Protein AF-A0A914NGU7-F1 (afdb_monomer)

Sequence (535 aa):
MQRKADFRLMHWLNSQEDTYQLVIYECDYTATNWTRRCLSQADAIIVVACGDQKPPEKHFIDEHLKMNQDGIRSRKELVLLWRGADAVPKGTYEWLKGSWFSAHHHIHAPDRMFSWESKVEKNENEILNFYEHHVFPFTIDVHSDFARLGRLLSSNAVGLVLGGGGARGAAHVGLIKALHENGIPVDIVGGTSIGSLISGILATNPNNMENLEEKASKWFLGMSSFWNLLLDITWAFSARLTGYNFNKLLKNVFEFKSIEDLWLPYFCVTTDISNSEMRVHRNGQLWRYVRASMTLAVYLPPICDDEDGHYLLDGGYVNNLPADVMRTMGARTVIAIDVSSADEKDFHNYGDYLNGFYAQFHSFVELAKRCYEDFDCTRDPELVKKAPYCTYLRPPIDRFKTLDFPKFNIIQNAGYQYGCETLPELITKNNHLKTLINHGKFSVMRYSPNTFRKGSFTDLAAQISRIPSQHCKSLDDFSKYFEDEDNDDEEYFEHEEDDSDRGLSNEFILPDEDAILINASINARIITNNEEDFQ

Structure (mmCIF, N/CA/C/O backbone):
data_AF-A0A914NGU7-F1
#
_entry.id   AF-A0A914NGU7-F1
#
loop_
_atom_site.group_PDB
_atom_site.id
_atom_site.type_symbol
_atom_site.label_atom_id
_atom_site.label_alt_id
_atom_site.label_comp_id
_atom_site.label_asym_id
_atom_site.label_entity_id
_atom_site.label_seq_id
_atom_site.pdbx_PDB_ins_code
_atom_site.Cartn_x
_atom_site.Cartn_y
_atom_site.Cartn_z
_atom_site.occupancy
_atom_site.B_iso_or_equiv
_atom_site.auth_seq_id
_atom_site.auth_comp_id
_atom_site.auth_asym_id
_atom_site.auth_atom_id
_atom_site.pdbx_PDB_model_num
ATOM 1 N N . MET A 1 1 ? -28.330 -19.161 40.463 1.00 51.09 1 MET A N 1
ATOM 2 C CA . MET A 1 1 ? -28.825 -17.818 40.074 1.00 51.09 1 MET A CA 1
ATOM 3 C C . MET A 1 1 ? -27.977 -17.191 38.974 1.00 51.09 1 MET A C 1
ATOM 5 O O . MET A 1 1 ? -28.551 -16.730 38.000 1.00 51.09 1 MET A O 1
ATOM 9 N N . GLN A 1 2 ? -26.647 -17.280 39.058 1.00 54.81 2 GLN A N 1
ATOM 10 C CA . GLN A 1 2 ? -25.703 -16.770 38.051 1.00 54.81 2 GLN A CA 1
ATOM 11 C C . GLN A 1 2 ? -26.005 -17.236 36.611 1.00 54.81 2 GLN A C 1
ATOM 13 O O . GLN A 1 2 ? -26.231 -16.401 35.748 1.00 54.81 2 GLN A O 1
ATOM 18 N N . ARG A 1 3 ? -26.236 -18.542 36.389 1.00 62.03 3 ARG A N 1
ATOM 19 C CA . ARG A 1 3 ? -26.644 -19.076 35.068 1.00 62.03 3 ARG A CA 1
ATOM 20 C C . ARG A 1 3 ? -27.917 -18.445 34.475 1.00 62.03 3 ARG A C 1
ATOM 22 O O . ARG A 1 3 ? -28.037 -18.360 33.260 1.00 62.03 3 ARG A O 1
ATOM 29 N N . LYS A 1 4 ? -28.879 -18.017 35.307 1.00 65.94 4 LYS A N 1
ATOM 30 C CA . LYS A 1 4 ? -30.109 -17.354 34.828 1.00 65.94 4 LYS A CA 1
ATOM 31 C C . LYS A 1 4 ? -29.838 -15.902 34.417 1.00 65.94 4 LYS A C 1
ATOM 33 O O . LYS A 1 4 ? -30.412 -15.448 33.434 1.00 65.94 4 LYS A O 1
ATOM 38 N N . ALA A 1 5 ? -28.973 -15.196 35.148 1.00 66.25 5 ALA A N 1
ATOM 39 C CA . ALA A 1 5 ? -28.527 -13.853 34.776 1.00 66.25 5 ALA A CA 1
ATOM 40 C C . ALA A 1 5 ? -27.684 -13.891 33.489 1.00 66.25 5 ALA A C 1
ATOM 42 O O . ALA A 1 5 ? -27.925 -13.104 32.578 1.00 66.25 5 ALA A O 1
ATOM 43 N N . ASP A 1 6 ? -26.795 -14.881 33.362 1.00 69.06 6 ASP A N 1
ATOM 44 C CA . ASP A 1 6 ? -25.978 -15.092 32.163 1.00 69.06 6 ASP A CA 1
ATOM 45 C C . ASP A 1 6 ? -26.821 -15.359 30.908 1.00 69.06 6 ASP A C 1
ATOM 47 O O . ASP A 1 6 ? -26.489 -14.850 29.835 1.00 69.06 6 ASP A O 1
ATOM 51 N N . PHE A 1 7 ? -27.908 -16.129 31.045 1.00 76.00 7 PHE A N 1
ATOM 52 C CA . PHE A 1 7 ? -28.841 -16.425 29.954 1.00 76.00 7 PHE A CA 1
ATOM 53 C C . PHE A 1 7 ? -29.641 -15.189 29.522 1.00 76.00 7 PHE A C 1
ATOM 55 O O . PHE A 1 7 ? -29.798 -14.945 28.330 1.00 76.00 7 PHE A O 1
ATOM 62 N N . ARG A 1 8 ? -30.107 -14.372 30.478 1.00 72.88 8 ARG A N 1
ATOM 63 C CA . ARG A 1 8 ? -30.800 -13.106 30.174 1.00 72.88 8 ARG A CA 1
ATOM 64 C C . ARG A 1 8 ? -29.888 -12.120 29.456 1.00 72.88 8 ARG A C 1
ATOM 66 O O . ARG A 1 8 ? -30.307 -11.527 28.471 1.00 72.88 8 ARG A O 1
ATOM 73 N N . LEU A 1 9 ? -28.647 -11.989 29.927 1.00 76.25 9 LEU A N 1
ATOM 74 C CA . LEU A 1 9 ? -27.646 -11.149 29.278 1.00 76.25 9 LEU A CA 1
ATOM 75 C C . LEU A 1 9 ? -27.362 -11.635 27.855 1.00 76.25 9 LEU A C 1
ATOM 77 O O . LEU A 1 9 ? -27.344 -10.828 26.939 1.00 76.25 9 LEU A O 1
ATOM 81 N N . MET A 1 10 ? -27.188 -12.945 27.656 1.00 76.81 10 MET A N 1
ATOM 82 C CA . MET A 1 10 ? -26.969 -13.518 26.324 1.00 76.81 10 MET A CA 1
ATOM 83 C C . MET A 1 10 ? -28.139 -13.222 25.379 1.00 76.81 10 MET A C 1
ATOM 85 O O . MET A 1 10 ? -27.921 -12.752 24.272 1.00 76.81 10 MET A O 1
ATOM 89 N N . HIS A 1 11 ? -29.379 -13.448 25.816 1.00 79.06 11 HIS A N 1
ATOM 90 C CA . HIS A 1 11 ? -30.547 -13.175 24.981 1.00 79.06 11 HIS A CA 1
ATOM 91 C C . HIS A 1 11 ? -30.666 -11.690 24.615 1.00 79.06 11 HIS A C 1
ATOM 93 O O . HIS A 1 11 ? -30.978 -11.357 23.475 1.00 79.06 11 HIS A O 1
ATOM 99 N N . TRP A 1 12 ? -30.373 -10.801 25.567 1.00 81.44 12 TRP A N 1
ATOM 100 C CA . TRP A 1 12 ? -30.364 -9.366 25.313 1.00 81.44 12 TRP A CA 1
ATOM 101 C C . TRP A 1 12 ? -29.269 -8.962 24.318 1.00 81.44 12 TRP A C 1
ATOM 103 O O . TRP A 1 12 ? -29.562 -8.214 23.392 1.00 81.44 12 TRP A O 1
ATOM 113 N N . LEU A 1 13 ? -28.047 -9.491 24.462 1.00 81.44 13 LEU A N 1
ATOM 114 C CA . LEU A 1 13 ? -26.944 -9.243 23.527 1.00 81.44 13 LEU A CA 1
ATOM 115 C C . LEU A 1 13 ? -27.299 -9.683 22.106 1.00 81.44 13 LEU A C 1
ATOM 117 O O . LEU A 1 13 ? -27.157 -8.884 21.189 1.00 81.44 13 LEU A O 1
ATOM 121 N N . ASN A 1 14 ? -27.848 -10.890 21.947 1.00 82.69 14 ASN A N 1
ATOM 122 C CA . ASN A 1 14 ? -28.291 -11.386 20.644 1.00 82.69 14 ASN A CA 1
ATOM 123 C C . ASN A 1 14 ? -29.372 -10.478 20.038 1.00 82.69 14 ASN A C 1
ATOM 125 O O . ASN A 1 14 ? -29.330 -10.167 18.858 1.00 82.69 14 ASN A O 1
ATOM 129 N N . SER A 1 15 ? -30.309 -9.981 20.852 1.00 79.56 15 SER A N 1
ATOM 130 C CA . SER A 1 15 ? -31.309 -9.019 20.378 1.00 79.56 15 SER A CA 1
ATOM 131 C C . SER A 1 15 ? -30.684 -7.699 19.916 1.00 79.56 15 SER A C 1
ATOM 133 O O . SER A 1 15 ? -31.220 -7.085 18.997 1.00 79.56 15 SER A O 1
ATOM 135 N N . GLN A 1 16 ? -29.586 -7.243 20.531 1.00 79.75 16 GLN A N 1
ATOM 136 C CA . GLN A 1 16 ? -28.865 -6.063 20.043 1.00 79.75 16 GLN A CA 1
ATOM 137 C C . GLN A 1 16 ? -28.152 -6.362 18.720 1.00 79.75 16 GLN A C 1
ATOM 139 O O . GLN A 1 16 ? -28.226 -5.543 17.812 1.00 79.75 16 GLN A O 1
ATOM 144 N N . GLU A 1 17 ? -27.525 -7.530 18.583 1.00 81.06 17 GLU A N 1
ATOM 145 C CA . GLU A 1 17 ? -26.899 -7.974 17.326 1.00 81.06 17 GLU A CA 1
ATOM 146 C C . GLU A 1 17 ? -27.913 -8.128 16.182 1.00 81.06 17 GLU A C 1
ATOM 148 O O . GLU A 1 17 ? -27.599 -7.797 15.044 1.00 81.06 17 GLU A O 1
ATOM 153 N N . ASP A 1 18 ? -29.144 -8.556 16.477 1.00 79.75 18 ASP A N 1
ATOM 154 C CA . ASP A 1 18 ? -30.229 -8.630 15.488 1.00 79.75 18 ASP A CA 1
ATOM 155 C C . ASP A 1 18 ? -30.762 -7.240 15.088 1.00 79.75 18 ASP A C 1
ATOM 157 O O . ASP A 1 18 ? -31.316 -7.071 14.001 1.00 79.75 18 ASP A O 1
ATOM 161 N N . THR A 1 19 ? -30.633 -6.246 15.974 1.00 78.00 19 THR A N 1
ATOM 162 C CA . THR A 1 19 ? -31.182 -4.893 15.772 1.00 78.00 19 THR A CA 1
ATOM 163 C C . THR A 1 19 ? -30.187 -3.965 15.078 1.00 78.00 19 THR A C 1
ATOM 165 O O . THR A 1 19 ? -30.576 -3.186 14.210 1.00 78.00 19 THR A O 1
ATOM 168 N N . TYR A 1 20 ? -28.913 -4.029 15.465 1.00 74.44 20 TYR A N 1
ATOM 169 C CA . TYR A 1 20 ? -27.873 -3.096 15.040 1.00 74.44 20 TYR A CA 1
ATOM 170 C C . TYR A 1 20 ? -26.907 -3.752 14.057 1.00 74.44 20 TYR A C 1
ATOM 172 O O . TYR A 1 20 ? -26.442 -4.866 14.275 1.00 74.44 20 TYR A O 1
ATOM 180 N N . GLN A 1 21 ? -26.527 -3.024 13.003 1.00 71.62 21 GLN A N 1
ATOM 181 C CA . GLN A 1 21 ? -25.564 -3.531 12.017 1.00 71.62 21 GLN A CA 1
ATOM 182 C C . GLN A 1 21 ? -24.146 -3.664 12.586 1.00 71.62 21 GLN A C 1
ATOM 184 O O . GLN A 1 21 ? -23.375 -4.509 12.131 1.00 71.62 21 GLN A O 1
ATOM 189 N N . LEU A 1 22 ? -23.786 -2.816 13.554 1.00 76.50 22 LEU A N 1
ATOM 190 C CA . LEU A 1 22 ? -22.487 -2.836 14.214 1.00 76.50 22 LEU A CA 1
ATOM 191 C C . LEU A 1 22 ? -22.651 -2.801 15.736 1.00 76.50 22 LEU A C 1
ATOM 193 O O . LEU A 1 22 ? -23.161 -1.834 16.298 1.00 76.50 22 LEU A O 1
ATOM 197 N N . VAL A 1 23 ? -22.128 -3.823 16.410 1.00 81.94 23 VAL A N 1
ATOM 198 C CA . VAL A 1 23 ? -22.050 -3.889 17.873 1.00 81.94 23 VAL A CA 1
ATOM 199 C C . VAL A 1 23 ? -20.581 -3.883 18.285 1.00 81.94 23 VAL A C 1
ATOM 201 O O . VAL A 1 23 ? -19.797 -4.719 17.837 1.00 81.94 23 VAL A O 1
ATOM 204 N N . ILE A 1 24 ? -20.184 -2.933 19.131 1.00 84.00 24 ILE A N 1
ATOM 205 C CA . ILE A 1 24 ? -18.816 -2.835 19.650 1.00 84.00 24 ILE A CA 1
ATOM 206 C C . ILE A 1 24 ? -18.810 -3.278 21.108 1.00 84.00 24 ILE A C 1
ATOM 208 O O . ILE A 1 24 ? -19.460 -2.665 21.951 1.00 84.00 24 ILE A O 1
ATOM 212 N N . TYR A 1 25 ? -18.027 -4.309 21.415 1.00 84.31 25 TYR A N 1
ATOM 213 C CA . TYR A 1 25 ? -17.786 -4.752 22.784 1.00 84.31 25 TYR A CA 1
ATOM 214 C C . TYR A 1 25 ? -16.506 -4.137 23.345 1.00 84.31 25 TYR A C 1
ATOM 216 O O . TYR A 1 25 ? -15.415 -4.376 22.825 1.00 84.31 25 TYR A O 1
ATOM 224 N N . GLU A 1 26 ? -16.615 -3.393 24.443 1.00 85.06 26 GLU A N 1
ATOM 225 C CA . GLU A 1 26 ? -15.448 -2.906 25.178 1.00 85.06 26 GLU A CA 1
ATOM 226 C C . GLU A 1 26 ? -15.024 -3.940 26.228 1.00 85.06 26 GLU A C 1
ATOM 228 O O . GLU A 1 26 ? -15.796 -4.292 27.122 1.00 85.06 26 GLU A O 1
ATOM 233 N N . CYS A 1 27 ? -13.805 -4.465 26.096 1.00 81.38 27 CYS A N 1
ATOM 234 C CA . CYS A 1 27 ? -13.243 -5.442 27.029 1.00 81.38 27 CYS A CA 1
ATOM 235 C C . CYS A 1 27 ? -12.619 -4.760 28.251 1.00 81.38 27 CYS A C 1
ATOM 237 O O . CYS A 1 27 ? -12.084 -3.657 28.152 1.00 81.38 27 CYS A O 1
ATOM 239 N N . ASP A 1 28 ? -12.595 -5.468 29.382 1.00 78.81 28 ASP A N 1
ATOM 240 C CA . ASP A 1 28 ? -11.827 -5.025 30.544 1.00 78.81 28 ASP A CA 1
ATOM 241 C C . ASP A 1 28 ? -10.322 -5.231 30.309 1.00 78.81 28 ASP A C 1
ATOM 243 O O . ASP A 1 28 ? -9.897 -6.118 29.566 1.00 78.81 28 ASP A O 1
ATOM 247 N N . TYR A 1 29 ? -9.494 -4.487 31.047 1.00 73.25 29 TYR A N 1
ATOM 248 C CA . TYR A 1 29 ? -8.034 -4.672 31.061 1.00 73.25 29 TYR A CA 1
ATOM 249 C C . TYR A 1 29 ? -7.586 -6.025 31.654 1.00 73.25 29 TYR A C 1
ATOM 251 O O . TYR A 1 29 ? -6.399 -6.353 31.623 1.00 73.25 29 TYR A O 1
ATOM 259 N N . THR A 1 30 ? -8.511 -6.804 32.227 1.00 73.56 30 THR A N 1
ATOM 260 C CA . THR A 1 30 ? -8.248 -8.087 32.891 1.00 73.56 30 THR A CA 1
ATOM 261 C C . THR A 1 30 ? -9.148 -9.213 32.368 1.00 73.56 30 THR A C 1
ATOM 263 O O . THR A 1 30 ? -10.089 -9.014 31.598 1.00 73.56 30 THR A O 1
ATOM 266 N N . ALA A 1 31 ? -8.837 -10.434 32.805 1.00 71.00 31 ALA A N 1
ATOM 267 C CA . ALA A 1 31 ? -9.459 -11.694 32.412 1.00 71.00 31 ALA A CA 1
ATOM 268 C C . ALA A 1 31 ? -10.865 -11.943 32.978 1.00 71.00 31 ALA A C 1
ATOM 270 O O . ALA A 1 31 ? -11.137 -13.015 33.531 1.00 71.00 31 ALA A O 1
ATOM 271 N N . THR A 1 32 ? -11.762 -10.967 32.880 1.00 80.19 32 THR A N 1
ATOM 272 C CA . THR A 1 32 ? -13.121 -11.098 33.408 1.00 80.19 32 THR A CA 1
ATOM 273 C C . THR A 1 32 ? -13.961 -12.056 32.557 1.00 80.19 32 THR A C 1
ATOM 275 O O . THR A 1 32 ? -13.655 -12.354 31.397 1.00 80.19 32 THR A O 1
ATOM 278 N N . ASN A 1 33 ? -15.061 -12.556 33.128 1.00 77.06 33 ASN A N 1
ATOM 279 C CA . ASN A 1 33 ? -16.042 -13.338 32.367 1.00 77.06 33 ASN A CA 1
ATOM 280 C C . ASN A 1 33 ? -16.658 -12.520 31.219 1.00 77.06 33 ASN A C 1
ATOM 282 O O . ASN A 1 33 ? -17.046 -13.104 30.209 1.00 77.06 33 ASN A O 1
ATOM 286 N N . TRP A 1 34 ? -16.710 -11.191 31.364 1.00 80.56 34 TRP A N 1
ATOM 287 C CA . TRP A 1 34 ? -17.110 -10.270 30.307 1.00 80.56 34 TRP A CA 1
ATOM 288 C C . TRP A 1 34 ? -16.098 -10.278 29.159 1.00 80.56 34 TRP A C 1
ATOM 290 O O . TRP A 1 34 ? -16.471 -10.630 28.046 1.00 80.56 34 TRP A O 1
ATOM 300 N N . THR A 1 35 ? -14.809 -10.048 29.432 1.00 79.06 35 THR A N 1
ATOM 301 C CA . THR A 1 35 ? -13.750 -10.103 28.409 1.00 79.06 35 THR A CA 1
ATOM 302 C C . THR A 1 35 ? -13.747 -11.438 27.663 1.00 79.06 35 THR A C 1
ATOM 304 O O . THR A 1 35 ? -13.706 -11.460 26.436 1.00 79.06 35 THR A O 1
ATOM 307 N N . ARG A 1 36 ? -13.867 -12.572 28.370 1.00 77.94 36 ARG A N 1
ATOM 308 C CA . ARG A 1 36 ? -13.956 -13.893 27.716 1.00 77.94 36 ARG A CA 1
ATOM 309 C C . ARG A 1 36 ? -15.168 -14.009 26.792 1.00 77.94 36 ARG A C 1
ATOM 311 O O . ARG A 1 36 ? -15.045 -14.594 25.721 1.00 77.94 36 ARG A O 1
ATOM 318 N N . ARG A 1 37 ? -16.313 -13.449 27.191 1.00 79.88 37 ARG A N 1
ATOM 319 C CA . ARG A 1 37 ? -17.530 -13.434 26.374 1.00 79.88 37 ARG A CA 1
ATOM 320 C C . ARG A 1 37 ? -17.334 -12.597 25.114 1.00 79.88 37 ARG A C 1
ATOM 322 O O . ARG A 1 37 ? -17.543 -13.127 24.028 1.00 79.88 37 ARG A O 1
ATOM 329 N N . CYS A 1 38 ? -16.852 -11.362 25.253 1.00 82.12 38 CYS A N 1
ATOM 330 C CA . CYS A 1 38 ? -16.559 -10.478 24.123 1.00 82.12 38 CYS A CA 1
ATOM 331 C C . CYS A 1 38 ? -15.645 -11.165 23.101 1.00 82.12 38 CYS A C 1
ATOM 333 O O . CYS A 1 38 ? -15.949 -11.190 21.915 1.00 82.12 38 CYS A O 1
ATOM 335 N N . LEU A 1 39 ? -14.563 -11.800 23.567 1.00 80.44 39 LEU A N 1
ATOM 336 C CA . LEU A 1 39 ? -13.615 -12.503 22.696 1.00 80.44 39 LEU A CA 1
ATOM 337 C C . LEU A 1 39 ? -14.212 -13.741 22.007 1.00 80.44 39 LEU A C 1
ATOM 339 O O . LEU A 1 39 ? -13.762 -14.097 20.920 1.00 80.44 39 LEU A O 1
ATOM 343 N N . SER A 1 40 ? -15.190 -14.406 22.631 1.00 77.88 40 SER A N 1
ATOM 344 C CA . SER A 1 40 ? -15.863 -15.580 22.057 1.00 77.88 40 SER A CA 1
ATOM 345 C C . SER A 1 40 ? -16.950 -15.237 21.037 1.00 77.88 40 SER A C 1
ATOM 347 O O . SER A 1 40 ? -17.191 -16.032 20.134 1.00 77.88 40 SER A O 1
ATOM 349 N N . GLN A 1 41 ? -17.597 -14.080 21.190 1.00 79.69 41 GLN A N 1
ATOM 350 C CA . GLN A 1 41 ? -18.736 -13.654 20.373 1.00 79.69 41 GLN A CA 1
ATOM 351 C C . GLN A 1 41 ? -18.315 -12.748 19.207 1.00 79.69 41 GLN A C 1
ATOM 353 O O . GLN A 1 41 ? -19.007 -12.682 18.202 1.00 79.69 41 GLN A O 1
ATOM 358 N N . ALA A 1 42 ? -17.165 -12.076 19.309 1.00 82.44 42 ALA A N 1
ATOM 359 C CA . ALA A 1 42 ? -16.719 -11.126 18.299 1.00 82.44 42 ALA A CA 1
ATOM 360 C C . ALA A 1 42 ? -16.287 -11.780 16.971 1.00 82.44 42 ALA A C 1
ATOM 362 O O . ALA A 1 42 ? -15.395 -12.634 16.939 1.00 82.44 42 ALA A O 1
ATOM 363 N N . ASP A 1 43 ? -16.804 -11.251 15.859 1.00 83.94 43 ASP A N 1
ATOM 364 C CA . ASP A 1 43 ? -16.316 -11.547 14.504 1.00 83.94 43 ASP A CA 1
ATOM 365 C C . ASP A 1 43 ? -14.902 -10.992 14.262 1.00 83.94 43 ASP A C 1
ATOM 367 O O . ASP A 1 43 ? -14.059 -11.608 13.594 1.00 83.94 43 ASP A O 1
ATOM 371 N N . ALA A 1 44 ? -14.625 -9.817 14.835 1.00 85.69 44 ALA A N 1
ATOM 372 C CA . ALA A 1 44 ? -13.350 -9.123 14.747 1.00 85.69 44 ALA A CA 1
ATOM 373 C C . ALA A 1 44 ? -12.898 -8.617 16.122 1.00 85.69 44 ALA A C 1
ATOM 375 O O . ALA A 1 44 ? -13.659 -8.002 16.864 1.00 85.69 44 ALA A O 1
ATOM 376 N N . ILE A 1 45 ? -11.629 -8.853 16.445 1.00 87.69 45 ILE A N 1
ATOM 377 C CA . ILE A 1 45 ? -10.997 -8.440 17.697 1.00 87.69 45 ILE A CA 1
ATOM 378 C C . ILE A 1 45 ? -9.982 -7.352 17.370 1.00 87.69 45 ILE A C 1
ATOM 380 O O . ILE A 1 45 ? -9.013 -7.599 16.649 1.00 87.69 45 ILE A O 1
ATOM 384 N N . ILE A 1 46 ? -10.198 -6.162 17.926 1.00 89.94 46 ILE A N 1
ATOM 385 C CA . ILE A 1 46 ? -9.317 -5.009 17.752 1.00 89.94 46 ILE A CA 1
ATOM 386 C C . ILE A 1 46 ? -8.515 -4.828 19.035 1.00 89.94 46 ILE A C 1
ATOM 388 O O . ILE A 1 46 ? -9.074 -4.552 20.095 1.00 89.94 46 ILE A O 1
ATOM 392 N N . VAL A 1 47 ? -7.197 -4.969 18.938 1.00 89.06 47 VAL A N 1
ATOM 393 C CA . VAL A 1 47 ? -6.284 -4.677 20.044 1.00 89.06 47 VAL A CA 1
ATOM 394 C C . VAL A 1 47 ? -5.705 -3.293 19.825 1.00 89.06 47 VAL A C 1
ATOM 396 O O . VAL A 1 47 ? -4.995 -3.067 18.850 1.00 89.06 47 VAL A O 1
ATOM 399 N N . VAL A 1 48 ? -6.010 -2.365 20.728 1.00 90.38 48 VAL A N 1
ATOM 400 C CA . VAL A 1 48 ? -5.530 -0.983 20.657 1.00 90.38 48 VAL A CA 1
ATOM 401 C C . VAL A 1 48 ? -4.378 -0.796 21.637 1.00 90.38 48 VAL A C 1
ATOM 403 O O . VAL A 1 48 ? -4.513 -1.093 22.822 1.00 90.38 48 VAL A O 1
ATOM 406 N N . ALA A 1 49 ? -3.251 -0.280 21.155 1.00 90.19 49 ALA A N 1
ATOM 407 C CA . ALA A 1 49 ? -2.088 0.028 21.980 1.00 90.19 49 ALA A CA 1
ATOM 408 C C . ALA A 1 49 ? -1.424 1.343 21.553 1.00 90.19 49 ALA A C 1
ATOM 410 O O . ALA A 1 49 ? -1.607 1.821 20.435 1.00 90.19 49 ALA A O 1
ATOM 411 N N . CYS A 1 50 ? -0.643 1.945 22.450 1.00 90.25 50 CYS A N 1
ATOM 412 C CA . CYS A 1 50 ? 0.214 3.077 22.095 1.00 90.25 50 CYS A CA 1
ATOM 413 C C . CYS A 1 50 ? 1.480 2.553 21.402 1.00 90.25 50 CYS A C 1
ATOM 415 O O . CYS A 1 50 ? 2.207 1.759 21.994 1.00 90.25 50 CYS A O 1
ATOM 417 N N . GLY A 1 51 ? 1.759 3.017 20.182 1.00 87.25 51 GLY A N 1
ATOM 418 C CA . GLY A 1 51 ? 2.909 2.576 19.382 1.00 87.25 51 GLY A CA 1
ATOM 419 C C . GLY A 1 51 ? 4.266 2.935 19.991 1.00 87.25 51 GLY A C 1
ATOM 420 O O . GLY A 1 51 ? 5.236 2.210 19.797 1.00 87.25 51 GLY A O 1
ATOM 421 N N . ASP A 1 52 ? 4.320 3.998 20.799 1.00 85.81 52 ASP A N 1
ATOM 422 C CA . ASP A 1 52 ? 5.535 4.416 21.515 1.00 85.81 52 ASP A CA 1
ATOM 423 C C . ASP A 1 52 ? 5.920 3.465 22.665 1.00 85.81 52 ASP A C 1
ATOM 425 O O . ASP A 1 52 ? 7.009 3.568 23.235 1.00 85.81 52 ASP A O 1
ATOM 429 N N . GLN A 1 53 ? 5.017 2.561 23.051 1.00 86.25 53 GLN A N 1
ATOM 430 C CA . GLN A 1 53 ? 5.252 1.578 24.101 1.00 86.25 53 GLN A CA 1
ATOM 431 C C . GLN A 1 53 ? 5.693 0.246 23.494 1.00 86.25 53 GLN A C 1
ATOM 433 O O . GLN A 1 53 ? 5.363 -0.098 22.360 1.00 86.25 53 GLN A O 1
ATOM 438 N N . LYS A 1 54 ? 6.448 -0.527 24.273 1.00 84.00 54 LYS A N 1
ATOM 439 C CA . LYS A 1 54 ? 6.799 -1.897 23.899 1.00 84.00 54 LYS A CA 1
ATOM 440 C C . LYS A 1 54 ? 5.626 -2.841 24.153 1.00 84.00 54 LYS A C 1
ATOM 442 O O . LYS A 1 54 ? 4.867 -2.591 25.096 1.00 84.00 54 LYS A O 1
ATOM 447 N N . PRO A 1 55 ? 5.503 -3.934 23.374 1.00 82.81 55 PRO A N 1
ATOM 448 C CA . PRO A 1 55 ? 4.538 -4.972 23.686 1.00 82.81 55 PRO A CA 1
ATOM 449 C C . PRO A 1 55 ? 4.814 -5.475 25.105 1.00 82.81 55 PRO A C 1
ATOM 451 O O . PRO A 1 55 ? 5.971 -5.740 25.453 1.00 82.81 55 PRO A O 1
ATOM 454 N N . PRO A 1 56 ? 3.788 -5.565 25.954 1.00 73.69 56 PRO A N 1
ATOM 455 C CA . PRO A 1 56 ? 4.008 -5.923 27.338 1.00 73.69 56 PRO A CA 1
ATOM 456 C C . PRO A 1 56 ? 4.377 -7.421 27.422 1.00 73.69 56 PRO A C 1
ATOM 458 O O . PRO A 1 56 ? 3.885 -8.236 26.637 1.00 73.69 56 PRO A O 1
ATOM 461 N N . GLU A 1 57 ? 5.297 -7.800 28.320 1.00 64.25 57 GLU A N 1
ATOM 462 C CA . GLU A 1 57 ? 5.865 -9.159 28.357 1.00 64.25 57 GLU A CA 1
ATOM 463 C C . GLU A 1 57 ? 4.782 -10.218 28.639 1.00 64.25 57 GLU A C 1
ATOM 465 O O . GLU A 1 57 ? 4.249 -10.286 29.742 1.00 64.25 57 GLU A O 1
ATOM 470 N N . LYS A 1 58 ? 4.471 -11.049 27.627 1.00 59.53 58 LYS A N 1
ATOM 471 C CA . LYS A 1 58 ? 3.613 -12.256 27.691 1.00 59.53 58 LYS A CA 1
ATOM 472 C C . LYS A 1 58 ? 2.380 -12.097 28.591 1.00 59.53 58 LYS A C 1
ATOM 474 O O . LYS A 1 58 ? 2.276 -12.704 29.655 1.00 59.53 58 LYS A O 1
ATOM 479 N N . HIS A 1 59 ? 1.423 -11.297 28.135 1.00 57.44 59 HIS A N 1
ATOM 480 C CA . HIS A 1 59 ? 0.162 -11.081 28.841 1.00 57.44 59 HIS A CA 1
ATOM 481 C C . HIS A 1 59 ? -0.891 -12.157 28.544 1.00 57.44 59 HIS A C 1
ATOM 483 O O . HIS A 1 59 ? -0.919 -12.730 27.463 1.00 57.44 59 HIS A O 1
ATOM 489 N N . PHE A 1 60 ? -1.809 -12.335 29.500 1.00 57.12 60 PHE A N 1
ATOM 490 C CA . PHE A 1 60 ? -3.112 -13.030 29.452 1.00 57.12 60 PHE A CA 1
ATOM 491 C C . PHE A 1 60 ? -3.808 -13.082 28.069 1.00 57.12 60 PHE A C 1
ATOM 493 O O . PHE A 1 60 ? -4.396 -14.093 27.695 1.00 57.12 60 PHE A O 1
ATOM 500 N N . ILE A 1 61 ? -3.690 -12.007 27.291 1.00 61.84 61 ILE A N 1
ATOM 501 C CA . ILE A 1 61 ? -4.179 -11.872 25.915 1.00 61.84 61 ILE A CA 1
ATOM 502 C C . ILE A 1 61 ? -3.641 -12.998 25.002 1.00 61.84 61 ILE A C 1
ATOM 504 O O . ILE A 1 61 ? -4.399 -13.554 24.212 1.00 61.84 61 ILE A O 1
ATOM 508 N N . ASP A 1 62 ? -2.375 -13.405 25.153 1.00 64.62 62 ASP A N 1
ATOM 509 C CA . ASP A 1 62 ? -1.776 -14.513 24.399 1.00 64.62 62 ASP A CA 1
ATOM 510 C C . ASP A 1 62 ? -2.377 -15.876 24.749 1.00 64.62 62 ASP A C 1
ATOM 512 O O . ASP A 1 62 ? -2.420 -16.748 23.887 1.00 64.62 62 ASP A O 1
ATOM 516 N N . GLU A 1 63 ? -2.814 -16.097 25.990 1.00 63.28 63 GLU A N 1
ATOM 517 C CA . GLU A 1 63 ? -3.439 -17.360 26.396 1.00 63.28 63 GLU A CA 1
ATOM 518 C C . GLU A 1 63 ? -4.817 -17.491 25.736 1.00 63.28 63 GLU A C 1
ATOM 520 O O . GLU A 1 63 ? -5.099 -18.476 25.053 1.00 63.28 63 GLU A O 1
ATOM 525 N N . HIS A 1 64 ? -5.629 -16.437 25.819 1.00 62.03 64 HIS A N 1
ATOM 526 C CA . HIS A 1 64 ? -6.994 -16.432 25.290 1.00 62.03 64 HIS A CA 1
ATOM 527 C C . HIS A 1 64 ? -7.053 -16.323 23.768 1.00 62.03 64 HIS A C 1
ATOM 529 O O . HIS A 1 64 ? -7.942 -16.902 23.149 1.00 62.03 64 HIS A O 1
ATOM 535 N N . LEU A 1 65 ? -6.088 -15.657 23.133 1.00 66.12 65 LEU A N 1
ATOM 536 C CA . LEU A 1 65 ? -6.062 -15.528 21.671 1.00 66.12 65 LEU A CA 1
ATOM 537 C C . LEU A 1 65 ? -5.367 -16.707 20.981 1.00 66.12 65 LEU A C 1
ATOM 539 O O . LEU A 1 65 ? -5.596 -16.913 19.781 1.00 66.12 65 LEU A O 1
ATOM 543 N N . LYS A 1 66 ? -4.626 -17.533 21.744 1.00 62.72 66 LYS A N 1
ATOM 544 C CA . LYS A 1 66 ? -4.213 -18.895 21.357 1.00 62.72 66 LYS A CA 1
ATOM 545 C C . LYS A 1 66 ? -5.328 -19.930 21.521 1.00 62.72 66 LYS A C 1
ATOM 547 O O . LYS A 1 66 ? -5.366 -20.862 20.726 1.00 62.72 66 LYS A O 1
ATOM 552 N N . MET A 1 67 ? -6.219 -19.779 22.508 1.00 52.19 67 MET A N 1
ATOM 553 C CA . MET A 1 67 ? -7.257 -20.772 22.842 1.00 52.19 67 MET A CA 1
ATOM 554 C C . MET A 1 67 ? -8.308 -21.013 21.742 1.00 52.19 67 MET A C 1
ATOM 556 O O . MET A 1 67 ? -8.949 -22.058 21.749 1.00 52.19 67 MET A O 1
ATOM 560 N N . ASN A 1 68 ? -8.434 -20.143 20.735 1.00 52.81 68 ASN A N 1
ATOM 561 C CA . ASN A 1 68 ? -9.334 -20.360 19.588 1.00 52.81 68 ASN A CA 1
ATOM 562 C C . ASN A 1 68 ? -8.782 -21.359 18.539 1.00 52.81 68 ASN A C 1
ATOM 564 O O . ASN A 1 68 ? -8.991 -21.174 17.339 1.00 52.81 68 ASN A O 1
ATOM 568 N N . GLN A 1 69 ? -8.080 -22.418 18.959 1.00 50.00 69 GLN A N 1
ATOM 569 C CA . GLN A 1 69 ? -7.729 -23.540 18.072 1.00 50.00 69 GLN A CA 1
ATOM 570 C C . GLN A 1 69 ? -8.959 -24.386 17.681 1.00 50.00 69 GLN A C 1
ATOM 572 O O . GLN A 1 69 ? -8.928 -25.030 16.635 1.00 50.00 69 GLN A O 1
ATOM 577 N N . ASP A 1 70 ? -10.067 -24.291 18.428 1.00 45.88 70 ASP A N 1
ATOM 578 C CA . ASP A 1 70 ? -11.246 -25.162 18.282 1.00 45.88 70 ASP A CA 1
ATOM 579 C C . ASP A 1 70 ? -12.431 -24.564 17.485 1.00 45.88 70 ASP A C 1
ATOM 581 O O . ASP A 1 70 ? -13.578 -24.960 17.676 1.00 45.88 70 ASP A O 1
ATOM 585 N N . GLY A 1 71 ? -12.180 -23.668 16.519 1.00 46.03 71 GLY A N 1
ATOM 586 C CA . GLY A 1 71 ? -13.063 -23.608 15.336 1.00 46.03 71 GLY A CA 1
ATOM 587 C C . GLY A 1 71 ? -13.715 -22.283 14.933 1.00 46.03 71 GLY A C 1
ATOM 588 O O . GLY A 1 71 ? -14.391 -22.273 13.908 1.00 46.03 71 GLY A O 1
ATOM 589 N N . ILE A 1 72 ? -13.485 -21.156 15.619 1.00 50.88 72 ILE A N 1
ATOM 590 C CA . ILE A 1 72 ? -13.929 -19.832 15.127 1.00 50.88 72 ILE A CA 1
ATOM 591 C C . ILE A 1 72 ? -12.725 -18.889 15.040 1.00 50.88 72 ILE A C 1
ATOM 593 O O . ILE A 1 72 ? -12.198 -18.394 16.039 1.00 50.88 72 ILE A O 1
ATOM 597 N N . ARG A 1 73 ? -12.240 -18.672 13.811 1.00 61.81 73 ARG A N 1
ATOM 598 C CA . ARG A 1 73 ? -11.079 -17.822 13.516 1.00 61.81 73 ARG A CA 1
ATOM 599 C C . ARG A 1 73 ? -11.536 -16.368 13.380 1.00 61.81 73 ARG A C 1
ATOM 601 O O . ARG A 1 73 ? -11.628 -15.860 12.268 1.00 61.81 73 ARG A O 1
ATOM 608 N N . SER A 1 74 ? -11.825 -15.716 14.505 1.00 71.75 74 SER A N 1
ATOM 609 C CA . SER A 1 74 ? -12.091 -14.273 14.531 1.00 71.75 74 SER A CA 1
ATOM 610 C C . SER A 1 74 ? -10.905 -13.494 13.952 1.00 71.75 74 SER A C 1
ATOM 612 O O . SER A 1 74 ? -9.737 -13.860 14.151 1.00 71.75 74 SER A O 1
ATOM 614 N N . ARG A 1 75 ? -11.197 -12.437 13.185 1.00 82.06 75 ARG A N 1
ATOM 615 C CA . ARG A 1 75 ? -10.179 -11.588 12.549 1.00 82.06 75 ARG A CA 1
ATOM 616 C C . ARG A 1 75 ? -9.517 -10.731 13.625 1.00 82.06 75 ARG A C 1
ATOM 618 O O . ARG A 1 75 ? -10.198 -9.978 14.309 1.00 82.06 75 ARG A O 1
ATOM 625 N N . LYS A 1 76 ? -8.199 -10.848 13.792 1.00 87.00 76 LYS A N 1
ATOM 626 C CA . LYS A 1 76 ? -7.457 -10.147 14.855 1.00 87.00 76 LYS A CA 1
ATOM 627 C C . LYS A 1 76 ? -6.650 -9.003 14.256 1.00 87.00 76 LYS A C 1
ATOM 629 O O . LYS A 1 76 ? -5.743 -9.260 13.465 1.00 87.00 76 LYS A O 1
ATOM 634 N N . GLU A 1 77 ? -6.976 -7.777 14.641 1.00 90.12 77 GLU A N 1
ATOM 635 C CA . GLU A 1 77 ? -6.381 -6.544 14.124 1.00 90.12 77 GLU A CA 1
ATOM 636 C C . GLU A 1 77 ? -5.642 -5.795 15.233 1.00 90.12 77 GLU A C 1
ATOM 638 O O . GLU A 1 77 ? -6.185 -5.578 16.318 1.00 90.12 77 GLU A O 1
ATOM 643 N N . LEU A 1 78 ? -4.402 -5.390 14.960 1.00 92.88 78 LEU A N 1
ATOM 644 C CA . LEU A 1 78 ? -3.614 -4.551 15.860 1.00 92.88 78 LEU A CA 1
ATOM 645 C C . LEU A 1 78 ? -3.723 -3.083 15.439 1.00 92.88 78 LEU A C 1
ATOM 647 O O . LEU A 1 78 ? -3.388 -2.735 14.312 1.00 92.88 78 LEU A O 1
ATOM 651 N N . VAL A 1 79 ? -4.123 -2.203 16.350 1.00 94.81 79 VAL A N 1
ATOM 652 C CA . VAL A 1 79 ? -4.183 -0.756 16.130 1.00 94.81 79 VAL A CA 1
ATOM 653 C C . VAL A 1 79 ? -3.166 -0.067 17.030 1.00 94.81 79 VAL A C 1
ATOM 655 O O . VAL A 1 79 ? -3.292 -0.073 18.254 1.00 94.81 79 VAL A O 1
ATOM 658 N N . LEU A 1 80 ? -2.159 0.549 16.414 1.00 94.56 80 LEU A N 1
ATOM 659 C CA . LEU A 1 80 ? -1.104 1.287 17.099 1.00 94.56 80 LEU A CA 1
ATOM 660 C C . LEU A 1 80 ? -1.345 2.790 16.970 1.00 94.56 80 LEU A C 1
ATOM 662 O O . LEU A 1 80 ? -1.312 3.353 15.873 1.00 94.56 80 LEU A O 1
ATOM 666 N N . LEU A 1 81 ? -1.582 3.426 18.113 1.00 93.69 81 LEU A N 1
ATOM 667 C CA . LEU A 1 81 ? -1.812 4.857 18.245 1.00 93.69 81 LEU A CA 1
ATOM 668 C C . LEU A 1 81 ? -0.487 5.593 18.437 1.00 93.69 81 LEU A C 1
ATOM 670 O O . LEU A 1 81 ? 0.270 5.277 19.357 1.00 93.69 81 LEU A O 1
ATOM 674 N N . TRP A 1 82 ? -0.244 6.606 17.615 1.00 92.62 82 TRP A N 1
ATOM 675 C CA . TRP A 1 82 ? 0.963 7.427 17.650 1.00 92.62 82 TRP A CA 1
ATOM 676 C C . TRP A 1 82 ? 0.634 8.856 18.066 1.00 92.62 82 TRP A C 1
ATOM 678 O O . TRP A 1 82 ? -0.282 9.462 17.510 1.00 92.62 82 TRP A O 1
ATOM 688 N N . ARG A 1 83 ? 1.366 9.393 19.048 1.00 88.38 83 ARG A N 1
ATOM 689 C CA . ARG A 1 83 ? 1.105 10.727 19.607 1.00 88.38 83 ARG A CA 1
ATOM 690 C C . ARG A 1 83 ? 1.864 11.819 18.859 1.00 88.38 83 ARG A C 1
ATOM 692 O O . ARG A 1 83 ? 3.075 11.723 18.698 1.00 88.38 83 ARG A O 1
ATOM 699 N N . GLY A 1 84 ? 1.172 12.911 18.535 1.00 78.12 84 GLY A N 1
ATOM 700 C CA . GLY A 1 84 ? 1.782 14.137 18.011 1.00 78.12 84 GLY A CA 1
ATOM 701 C C . GLY A 1 84 ? 2.045 14.115 16.503 1.00 78.12 84 GLY A C 1
ATOM 702 O O . GLY A 1 84 ? 2.327 13.073 15.919 1.00 78.12 84 GLY A O 1
ATOM 703 N N . ALA A 1 85 ? 1.936 15.286 15.861 1.00 72.38 85 ALA A N 1
ATOM 704 C CA . ALA A 1 85 ? 1.983 15.482 14.400 1.00 72.38 85 ALA A CA 1
ATOM 705 C C . ALA A 1 85 ? 3.187 14.817 13.701 1.00 72.38 85 ALA A C 1
ATOM 707 O O . ALA A 1 85 ? 3.032 14.272 12.613 1.00 72.38 85 ALA A O 1
ATOM 708 N N . ASP A 1 86 ? 4.348 14.804 14.359 1.00 77.62 86 ASP A N 1
ATOM 709 C CA . ASP A 1 86 ? 5.619 14.328 13.797 1.00 77.62 86 ASP A CA 1
ATOM 710 C C . ASP A 1 86 ? 5.953 12.871 14.153 1.00 77.62 86 ASP A C 1
ATOM 712 O O . ASP A 1 86 ? 7.096 12.430 13.994 1.00 77.62 86 ASP A O 1
ATOM 716 N N . ALA A 1 87 ? 4.988 12.113 14.678 1.00 85.12 87 ALA A N 1
ATOM 717 C CA . ALA A 1 87 ? 5.222 10.717 15.003 1.00 85.12 87 ALA A CA 1
ATOM 718 C C . ALA A 1 87 ? 5.609 9.915 13.753 1.00 85.12 87 ALA A C 1
ATOM 720 O O . ALA A 1 87 ? 5.137 10.162 12.645 1.00 85.12 87 ALA A O 1
ATOM 721 N N . VAL A 1 88 ? 6.480 8.926 13.930 1.00 88.25 88 VAL A N 1
ATOM 722 C CA . VAL A 1 88 ? 6.877 8.009 12.861 1.00 88.25 88 VAL A CA 1
ATOM 723 C C . VAL A 1 88 ? 6.778 6.599 13.419 1.00 88.25 88 VAL A C 1
ATOM 725 O O . VAL A 1 88 ? 7.466 6.332 14.409 1.00 88.25 88 VAL A O 1
ATOM 728 N N . PRO A 1 89 ? 5.989 5.703 12.799 1.00 93.06 89 PRO A N 1
ATOM 729 C CA . PRO A 1 89 ? 5.872 4.345 13.287 1.00 93.06 89 PRO A CA 1
ATOM 730 C C . PRO A 1 89 ? 7.221 3.633 13.276 1.00 93.06 89 PRO A C 1
ATOM 732 O O . PRO A 1 89 ? 7.983 3.756 12.313 1.00 93.06 89 PRO A O 1
ATOM 735 N N . LYS A 1 90 ? 7.548 2.961 14.384 1.00 91.88 90 LYS A N 1
ATOM 736 C CA . LYS A 1 90 ? 8.810 2.238 14.594 1.00 91.88 90 LYS A CA 1
ATOM 737 C C . LYS A 1 90 ? 8.619 1.091 15.578 1.00 91.88 90 LYS A C 1
ATOM 739 O O . LYS A 1 90 ? 7.901 1.229 16.561 1.00 91.88 90 LYS A O 1
ATOM 744 N N . GLY A 1 91 ? 9.359 0.002 15.384 1.00 89.81 91 GLY A N 1
ATOM 745 C CA . GLY A 1 91 ? 9.385 -1.107 16.346 1.00 89.81 91 GLY A CA 1
ATOM 746 C C . GLY A 1 91 ? 8.148 -2.004 16.281 1.00 89.81 91 GLY A C 1
ATOM 747 O O . GLY A 1 91 ? 7.940 -2.833 17.167 1.00 89.81 91 GLY A O 1
ATOM 748 N N . THR A 1 92 ? 7.355 -1.894 15.215 1.00 92.69 92 THR A N 1
ATOM 749 C CA . THR A 1 92 ? 6.144 -2.700 15.000 1.00 92.69 92 THR A CA 1
ATOM 750 C C . THR A 1 92 ? 6.467 -4.187 14.890 1.00 92.69 92 THR A C 1
ATOM 752 O O . THR A 1 92 ? 5.680 -5.034 15.307 1.00 92.69 92 THR A O 1
ATOM 755 N N . TYR A 1 93 ? 7.676 -4.524 14.436 1.00 90.81 93 TYR A N 1
ATOM 756 C CA . TYR A 1 93 ? 8.172 -5.896 14.428 1.00 90.81 93 TYR A CA 1
ATOM 757 C C . TYR A 1 93 ? 8.076 -6.580 15.802 1.00 90.81 93 TYR A C 1
ATOM 759 O O . TYR A 1 93 ? 7.690 -7.744 15.865 1.00 90.81 93 TYR A O 1
ATOM 767 N N . GLU A 1 94 ? 8.376 -5.881 16.907 1.00 89.62 94 GLU A N 1
ATOM 768 C CA . GLU A 1 94 ? 8.290 -6.473 18.254 1.00 89.62 94 GLU A CA 1
ATOM 769 C C . GLU A 1 94 ? 6.848 -6.874 18.599 1.00 89.62 94 GLU A C 1
ATOM 771 O O . GLU A 1 94 ? 6.638 -7.917 19.216 1.00 89.62 94 GLU A O 1
ATOM 776 N N . TRP A 1 95 ? 5.862 -6.090 18.153 1.00 88.50 95 TRP A N 1
ATOM 777 C CA . TRP A 1 95 ? 4.437 -6.369 18.342 1.00 88.50 95 TRP A CA 1
ATOM 778 C C . TRP A 1 95 ? 3.940 -7.538 17.489 1.00 88.50 95 TRP A C 1
ATOM 780 O O . TRP A 1 95 ? 3.075 -8.300 17.918 1.00 88.50 95 TRP A O 1
ATOM 790 N N . LEU A 1 96 ? 4.477 -7.683 16.276 1.00 88.62 96 LEU A N 1
ATOM 791 C CA . LEU A 1 96 ? 4.058 -8.719 15.332 1.00 88.62 96 LEU A CA 1
ATOM 792 C C . LEU A 1 96 ? 4.764 -10.059 15.565 1.00 88.62 96 LEU A C 1
ATOM 794 O O . LEU A 1 96 ? 4.216 -11.116 15.234 1.00 88.62 96 LEU A O 1
ATOM 798 N N . LYS A 1 97 ? 5.969 -10.043 16.137 1.00 85.81 97 LYS A N 1
ATOM 799 C CA . LYS A 1 97 ? 6.807 -11.230 16.311 1.00 85.81 97 LYS A CA 1
ATOM 800 C C . LYS A 1 97 ? 6.133 -12.280 17.197 1.00 85.81 97 LYS A C 1
ATOM 802 O O . LYS A 1 97 ? 5.949 -12.082 18.392 1.00 85.81 97 LYS A O 1
ATOM 807 N N . GLY A 1 98 ? 5.837 -13.446 16.617 1.00 75.56 98 GLY A N 1
ATOM 808 C CA . GLY A 1 98 ? 5.193 -14.555 17.334 1.00 75.56 98 GLY A CA 1
ATOM 809 C C . GLY A 1 98 ? 3.745 -14.269 17.748 1.00 75.56 98 GLY A C 1
ATOM 810 O O . GLY A 1 98 ? 3.196 -15.001 18.572 1.00 75.56 98 GLY A O 1
ATOM 811 N N . SER A 1 99 ? 3.149 -13.213 17.189 1.00 76.19 99 SER A N 1
ATOM 812 C CA . SER A 1 99 ? 1.764 -12.825 17.425 1.00 76.19 99 SER A CA 1
ATOM 813 C C . SER A 1 99 ? 0.791 -13.602 16.531 1.00 76.19 99 SER A C 1
ATOM 815 O O . SER A 1 99 ? 1.174 -14.347 15.628 1.00 76.19 99 SER A O 1
ATOM 817 N N . TRP A 1 100 ? -0.497 -13.414 16.794 1.00 77.81 100 TRP A N 1
ATOM 818 C CA . TRP A 1 100 ? -1.631 -14.029 16.094 1.00 77.81 100 TRP A CA 1
ATOM 819 C C . TRP A 1 100 ? -2.459 -12.981 15.328 1.00 77.81 100 TRP A C 1
ATOM 821 O O . TRP A 1 100 ? -3.590 -13.256 14.915 1.00 77.81 100 TRP A O 1
ATOM 831 N N . PHE A 1 101 ? -1.911 -11.773 15.152 1.00 85.56 101 PHE A N 1
ATOM 832 C CA . PHE A 1 101 ? -2.542 -10.704 14.387 1.00 85.56 101 PHE A CA 1
ATOM 833 C C . PHE A 1 101 ? -2.554 -11.033 12.897 1.00 85.56 101 PHE A C 1
ATOM 835 O O . PHE A 1 101 ? -1.570 -11.501 12.329 1.00 85.56 101 PHE A O 1
ATOM 842 N N . SER A 1 102 ? -3.698 -10.791 12.262 1.00 84.31 102 SER A N 1
ATOM 843 C CA . SER A 1 102 ? -3.879 -10.981 10.820 1.00 84.31 102 SER A CA 1
ATOM 844 C C . SER A 1 102 ? -3.474 -9.736 10.030 1.00 84.31 102 SER A C 1
ATOM 846 O O . SER A 1 102 ? -3.015 -9.856 8.893 1.00 84.31 102 SER A O 1
ATOM 848 N N . ALA A 1 103 ? -3.614 -8.555 10.634 1.00 88.62 103 ALA A N 1
ATOM 849 C CA . ALA A 1 103 ? -3.122 -7.290 10.113 1.00 88.62 103 ALA A CA 1
ATOM 850 C C . ALA A 1 103 ? -2.869 -6.280 11.251 1.00 88.62 103 ALA A C 1
ATOM 852 O O . ALA A 1 103 ? -3.140 -6.538 12.429 1.00 88.62 103 ALA A O 1
ATOM 853 N N . HIS A 1 104 ? -2.229 -5.169 10.884 1.00 93.62 104 HIS A N 1
ATOM 854 C CA . HIS A 1 104 ? -1.914 -4.061 11.774 1.00 93.62 104 HIS A CA 1
ATOM 855 C C . HIS A 1 104 ? -2.187 -2.723 11.085 1.00 93.62 104 HIS A C 1
ATOM 857 O O . HIS A 1 104 ? -2.109 -2.599 9.858 1.00 93.62 104 HIS A O 1
ATOM 863 N N . HIS A 1 105 ? -2.505 -1.718 11.893 1.00 94.81 105 HIS A N 1
ATOM 864 C CA . HIS A 1 105 ? -2.877 -0.384 11.458 1.00 94.81 105 HIS A CA 1
ATOM 865 C C . HIS A 1 105 ? -2.217 0.655 12.354 1.00 94.81 105 HIS A C 1
ATOM 867 O O . HIS A 1 105 ? -2.343 0.613 13.577 1.00 94.81 105 HIS A O 1
ATOM 873 N N . HIS A 1 106 ? -1.551 1.623 11.739 1.00 95.31 106 HIS A N 1
ATOM 874 C CA . HIS A 1 106 ? -1.048 2.795 12.439 1.00 95.31 106 HIS A CA 1
ATOM 875 C C . HIS A 1 106 ? -2.044 3.935 12.326 1.00 95.31 106 HIS A C 1
ATOM 877 O O . HIS A 1 106 ? -2.619 4.156 11.258 1.00 95.31 106 HIS A O 1
ATOM 883 N N . ILE A 1 107 ? -2.249 4.641 13.433 1.00 93.19 107 ILE A N 1
ATOM 884 C CA . ILE A 1 107 ? -3.172 5.766 13.509 1.00 93.19 107 ILE A CA 1
ATOM 885 C C . ILE A 1 107 ? -2.493 6.929 14.206 1.00 93.19 107 ILE A C 1
ATOM 887 O O . ILE A 1 107 ? -1.993 6.804 15.326 1.00 93.19 107 ILE A O 1
ATOM 891 N N . HIS A 1 108 ? -2.519 8.072 13.538 1.00 91.12 108 HIS A N 1
ATOM 892 C CA . HIS A 1 108 ? -2.190 9.355 14.113 1.00 91.12 108 HIS A CA 1
ATOM 893 C C . HIS A 1 108 ? -3.272 9.744 15.115 1.00 91.12 108 HIS A C 1
ATOM 895 O O . HIS A 1 108 ? -4.423 10.012 14.757 1.00 91.12 108 HIS A O 1
ATOM 901 N N . ALA A 1 109 ? -2.922 9.696 16.396 1.00 87.19 109 ALA A N 1
ATOM 902 C CA . ALA A 1 109 ? -3.855 9.955 17.470 1.00 87.19 109 ALA A CA 1
ATOM 903 C C . ALA A 1 109 ? -3.754 11.436 17.880 1.00 87.19 109 ALA A C 1
ATOM 905 O O . ALA A 1 109 ? -2.716 11.859 18.400 1.00 87.19 109 ALA A O 1
ATOM 906 N N . PRO A 1 110 ? -4.814 12.242 17.671 1.00 82.69 110 PRO A N 1
ATOM 907 C CA . PRO A 1 110 ? -4.800 13.646 18.053 1.00 82.69 110 PRO A CA 1
ATOM 908 C C . PRO A 1 110 ? -4.720 13.790 19.575 1.00 82.69 110 PRO A C 1
ATOM 910 O O . PRO A 1 110 ? -5.327 13.009 20.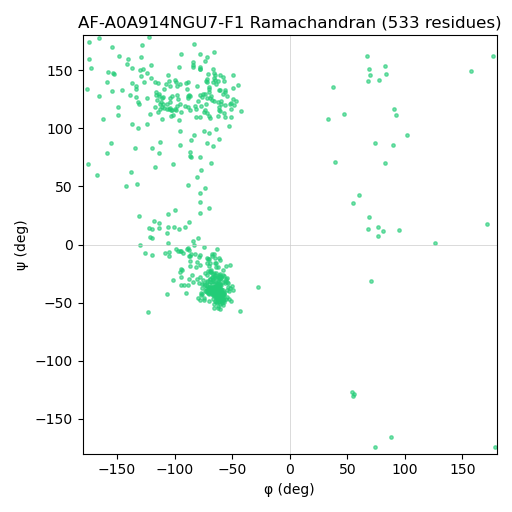310 1.00 82.69 110 PRO A O 1
ATOM 913 N N . ASP A 1 111 ? -4.060 14.849 20.051 1.00 81.31 111 ASP A N 1
ATOM 914 C CA . ASP A 1 111 ? -3.812 15.084 21.485 1.00 81.31 111 ASP A CA 1
ATOM 915 C C . ASP A 1 111 ? -5.090 15.066 22.335 1.00 81.31 111 ASP A C 1
ATOM 917 O O . ASP A 1 111 ? -5.072 14.648 23.493 1.00 81.31 111 ASP A O 1
ATOM 921 N N . ARG A 1 112 ? -6.236 15.429 21.738 1.00 78.62 112 ARG A N 1
ATOM 922 C CA . ARG A 1 112 ? -7.553 15.346 22.385 1.00 78.62 112 ARG A CA 1
ATOM 923 C C . ARG A 1 112 ? -7.867 13.945 22.927 1.00 78.62 112 ARG A C 1
ATOM 925 O O . ARG A 1 112 ? -8.504 13.851 23.968 1.00 78.62 112 ARG A O 1
ATOM 932 N N . MET A 1 113 ? -7.391 12.872 22.289 1.00 78.75 113 MET A N 1
ATOM 933 C CA . MET A 1 113 ? -7.597 11.493 22.759 1.00 78.75 113 MET A CA 1
ATOM 934 C C . MET A 1 113 ? -6.832 11.183 24.046 1.00 78.75 113 MET A C 1
ATOM 936 O O . MET A 1 113 ? -7.213 10.285 24.788 1.00 78.75 113 MET A O 1
ATOM 940 N N . PHE A 1 114 ? -5.769 11.936 24.327 1.00 78.31 114 PHE A N 1
ATOM 941 C CA . PHE A 1 114 ? -4.930 11.767 25.513 1.00 78.31 114 PHE A CA 1
ATOM 942 C C . PHE A 1 114 ? -5.165 12.849 26.564 1.00 78.31 114 PHE A C 1
ATOM 944 O O . PHE A 1 114 ? -4.532 12.828 27.615 1.00 78.31 114 PHE A O 1
ATOM 951 N N . SER A 1 115 ? -6.092 13.775 26.307 1.00 72.19 115 SER A N 1
ATOM 952 C CA . SER A 1 115 ? -6.462 14.838 27.251 1.00 72.19 115 SER A CA 1
ATOM 953 C C . SER A 1 115 ? -7.122 14.302 28.528 1.00 72.19 115 SER A C 1
ATOM 955 O O . SER A 1 115 ? -7.318 15.026 29.500 1.00 72.19 115 SER A O 1
ATOM 957 N N . TRP A 1 116 ? -7.488 13.024 28.524 1.00 67.62 116 TRP A N 1
ATOM 958 C CA . TRP A 1 116 ? -8.265 12.374 29.558 1.00 67.62 116 TRP A CA 1
ATOM 959 C C . TRP A 1 116 ? -7.368 11.513 30.436 1.00 67.62 116 TRP A C 1
ATOM 961 O O . TRP A 1 116 ? -6.894 10.460 30.021 1.00 67.62 116 TRP A O 1
ATOM 971 N N . GLU A 1 117 ? -7.183 11.929 31.687 1.00 59.38 117 GLU A N 1
ATOM 972 C CA . GLU A 1 117 ? -6.451 11.121 32.659 1.00 59.38 117 GLU A CA 1
ATOM 973 C C . GLU A 1 117 ? -7.306 9.925 33.110 1.00 59.38 117 GLU A C 1
ATOM 975 O O . GLU A 1 117 ? -8.467 10.085 33.492 1.00 59.38 117 GLU A O 1
ATOM 980 N N . SER A 1 118 ? -6.735 8.717 33.055 1.00 57.19 118 SER A N 1
ATOM 981 C CA . SER A 1 118 ? -7.437 7.444 33.307 1.00 57.19 118 SER A CA 1
ATOM 982 C C . SER A 1 118 ? -7.903 7.251 34.761 1.00 57.19 118 SER A C 1
ATOM 984 O O . SER A 1 118 ? -8.580 6.270 35.054 1.00 57.19 118 SER A O 1
ATOM 986 N N . LYS A 1 119 ? -7.511 8.134 35.688 1.00 53.47 119 LYS A N 1
ATOM 987 C CA . LYS A 1 119 ? -7.755 7.981 37.134 1.00 53.47 119 LYS A CA 1
ATOM 988 C C . LYS A 1 119 ? -8.951 8.776 37.663 1.00 53.47 119 LYS A C 1
ATOM 990 O O . LYS A 1 119 ? -9.253 8.668 38.846 1.00 53.47 119 LYS A O 1
ATOM 995 N N . VAL A 1 120 ? -9.607 9.572 36.821 1.00 56.22 120 VAL A N 1
ATOM 996 C CA . VAL A 1 120 ? -10.760 10.387 37.220 1.00 56.22 120 VAL A CA 1
ATOM 997 C C . VAL A 1 120 ? -12.028 9.697 36.726 1.00 56.22 120 VAL A C 1
ATOM 999 O O . VAL A 1 120 ? -12.202 9.548 35.517 1.00 56.22 120 VAL A O 1
ATOM 1002 N N . GLU A 1 121 ? -12.891 9.263 37.651 1.00 56.28 121 GLU A N 1
ATOM 1003 C CA . GLU A 1 121 ? -14.261 8.854 37.321 1.00 56.28 121 GLU A CA 1
ATOM 1004 C C . GLU A 1 121 ? -14.988 10.063 36.732 1.00 56.28 121 GLU A C 1
ATOM 1006 O O . GLU A 1 121 ? -15.090 11.110 37.372 1.00 56.28 121 GLU A O 1
ATOM 1011 N N . LYS A 1 122 ? -15.428 9.939 35.481 1.00 62.53 122 LYS A N 1
ATOM 1012 C CA . LYS A 1 122 ? -16.080 11.021 34.741 1.00 62.53 122 LYS A CA 1
ATOM 1013 C C . LYS A 1 122 ? -17.561 10.760 34.667 1.00 62.53 122 LYS A C 1
ATOM 1015 O O . LYS A 1 122 ? -17.991 9.629 34.446 1.00 62.53 122 LYS A O 1
ATOM 1020 N N . ASN A 1 123 ? -18.329 11.827 34.814 1.00 67.50 123 ASN A N 1
ATOM 1021 C CA . ASN A 1 123 ? -19.763 11.751 34.635 1.00 67.50 123 ASN A CA 1
ATOM 1022 C C . ASN A 1 123 ? -20.076 11.594 33.138 1.00 67.50 123 ASN A C 1
ATOM 1024 O O . ASN A 1 123 ? -19.449 12.240 32.299 1.00 67.50 123 ASN A O 1
ATOM 1028 N N . GLU A 1 124 ? -21.061 10.772 32.788 1.00 65.69 124 GLU A N 1
ATOM 1029 C CA . GLU A 1 124 ? -21.465 10.522 31.396 1.00 65.69 124 GLU A CA 1
ATOM 1030 C C . GLU A 1 124 ? -21.780 11.825 30.643 1.00 65.69 124 GLU A C 1
ATOM 1032 O O . GLU A 1 124 ? -21.393 12.005 29.491 1.00 65.69 124 GLU A O 1
ATOM 1037 N N . ASN A 1 125 ? -22.384 12.795 31.333 1.00 68.56 125 ASN A N 1
ATOM 1038 C CA . ASN A 1 125 ? -22.668 14.116 30.774 1.00 68.56 125 ASN A CA 1
ATOM 1039 C C . ASN A 1 125 ? -21.400 14.892 30.381 1.00 68.56 125 ASN A C 1
ATOM 1041 O O . ASN A 1 125 ? -21.424 15.654 29.420 1.00 68.56 125 ASN A O 1
ATOM 1045 N N . GLU A 1 126 ? -20.289 14.734 31.105 1.00 69.94 126 GLU A N 1
ATOM 1046 C CA . GLU A 1 126 ? -19.016 15.379 30.750 1.00 69.94 126 GLU A CA 1
ATOM 1047 C C . GLU A 1 126 ? -18.416 14.744 29.497 1.00 69.94 126 GLU A C 1
ATOM 1049 O O . GLU A 1 126 ? -17.886 15.449 28.636 1.00 69.94 126 GLU A O 1
ATOM 1054 N N . ILE A 1 127 ? -18.557 13.422 29.373 1.00 69.81 127 ILE A N 1
ATOM 1055 C CA . ILE A 1 127 ? -18.132 12.665 28.197 1.00 69.81 127 ILE A CA 1
ATOM 1056 C C . ILE A 1 127 ? -18.920 13.140 26.977 1.00 69.81 127 ILE A C 1
ATOM 1058 O O . ILE A 1 127 ? -18.321 13.577 25.996 1.00 69.81 127 ILE A O 1
ATOM 1062 N N . LEU A 1 128 ? -20.252 13.129 27.055 1.00 69.69 128 LEU A N 1
ATOM 1063 C CA . LEU A 1 128 ? -21.128 13.559 25.964 1.00 69.69 128 LEU A CA 1
ATOM 1064 C C . LEU A 1 128 ? -20.863 15.011 25.557 1.00 69.69 128 LEU A C 1
ATOM 1066 O O . LEU A 1 128 ? -20.629 15.278 24.378 1.00 69.69 128 LEU A O 1
ATOM 1070 N N . ASN A 1 129 ? -20.783 15.930 26.526 1.00 74.62 129 ASN A N 1
ATOM 1071 C CA . ASN A 1 129 ? -20.453 17.329 26.254 1.00 74.62 129 ASN A CA 1
ATOM 1072 C C . ASN A 1 129 ? -19.106 17.463 25.533 1.00 74.62 129 ASN A C 1
ATOM 1074 O O . ASN A 1 129 ? -18.985 18.254 24.599 1.00 74.62 129 ASN A O 1
ATOM 1078 N N . PHE A 1 130 ? -18.090 16.689 25.920 1.00 74.56 130 PHE A N 1
ATOM 1079 C CA . PHE A 1 130 ? -16.802 16.729 25.239 1.00 74.56 130 PHE A CA 1
ATOM 1080 C C . PHE A 1 130 ? -16.904 16.271 23.780 1.00 74.56 130 PHE A C 1
ATOM 1082 O O . PHE A 1 130 ? -16.370 16.944 22.899 1.00 74.56 130 PHE A O 1
ATOM 1089 N N . TYR A 1 131 ? -17.599 15.166 23.496 1.00 72.94 131 TYR A N 1
ATOM 1090 C CA . TYR A 1 131 ? -17.786 14.698 22.118 1.00 72.94 131 TYR A CA 1
ATOM 1091 C C . TYR A 1 131 ? -18.589 15.704 21.278 1.00 72.94 131 TYR A C 1
ATOM 1093 O O . TYR A 1 131 ? -18.188 16.014 20.152 1.00 72.94 131 TYR A O 1
ATOM 1101 N N . GLU A 1 132 ? -19.649 16.290 21.837 1.00 74.62 132 GLU A N 1
ATOM 1102 C CA . GLU A 1 132 ? -20.461 17.316 21.171 1.00 74.62 132 GLU A CA 1
ATOM 1103 C C . GLU A 1 132 ? -19.681 18.588 20.831 1.00 74.62 132 GLU A C 1
ATOM 1105 O O . GLU A 1 132 ? -19.912 19.170 19.774 1.00 74.62 132 GLU A O 1
ATOM 1110 N N . HIS A 1 133 ? -18.747 19.018 21.682 1.00 73.81 133 HIS A N 1
ATOM 1111 C CA . HIS A 1 133 ? -18.004 20.266 21.474 1.00 73.81 133 HIS A CA 1
ATOM 1112 C C . HIS A 1 133 ? -16.664 20.068 20.755 1.00 73.81 133 HIS A C 1
ATOM 1114 O O . HIS A 1 133 ? -16.189 20.982 20.080 1.00 73.81 133 HIS A O 1
ATOM 1120 N N . HIS A 1 134 ? -16.039 18.894 20.883 1.00 70.31 134 HIS A N 1
ATOM 1121 C CA . HIS A 1 134 ? -14.669 18.657 20.417 1.00 70.31 134 HIS A CA 1
ATOM 1122 C C . HIS A 1 134 ? -14.534 17.568 19.353 1.00 70.31 134 HIS A C 1
ATOM 1124 O O . HIS A 1 134 ? -13.441 17.430 18.798 1.00 70.31 134 HIS A O 1
ATOM 1130 N N . VAL A 1 135 ? -15.583 16.793 19.051 1.00 70.12 135 VAL A N 1
ATOM 1131 C CA . VAL A 1 135 ? -15.517 15.689 18.075 1.00 70.12 135 VAL A CA 1
ATOM 1132 C C . VAL A 1 135 ? -16.533 15.856 16.951 1.00 70.12 135 VAL A C 1
ATOM 1134 O O . VAL A 1 135 ? -16.127 15.949 15.796 1.00 70.12 135 VAL A O 1
ATOM 1137 N N . PHE A 1 136 ? -17.820 15.951 17.273 1.00 69.25 136 PHE A N 1
ATOM 1138 C CA . PHE A 1 136 ? -18.906 16.030 16.292 1.00 69.25 136 PHE A CA 1
ATOM 1139 C C . PHE A 1 136 ? -18.996 17.323 15.459 1.00 69.25 136 PHE A C 1
ATOM 1141 O O . PHE A 1 136 ? -19.529 17.252 14.353 1.00 69.25 136 PHE A O 1
ATOM 1148 N N . PRO A 1 137 ? -18.474 18.492 15.888 1.00 65.31 137 PRO A N 1
ATOM 1149 C CA . PRO A 1 137 ? -18.537 19.703 15.065 1.00 65.31 137 PRO A CA 1
ATOM 1150 C C . PRO A 1 137 ? -17.653 19.667 13.813 1.00 65.31 137 PRO A C 1
ATOM 1152 O O . PRO A 1 137 ? -17.811 20.513 12.934 1.00 65.31 137 PRO A O 1
ATOM 1155 N N . PHE A 1 138 ? -16.698 18.738 13.741 1.00 66.19 138 PHE A N 1
ATOM 1156 C CA . PHE A 1 138 ? -15.736 18.662 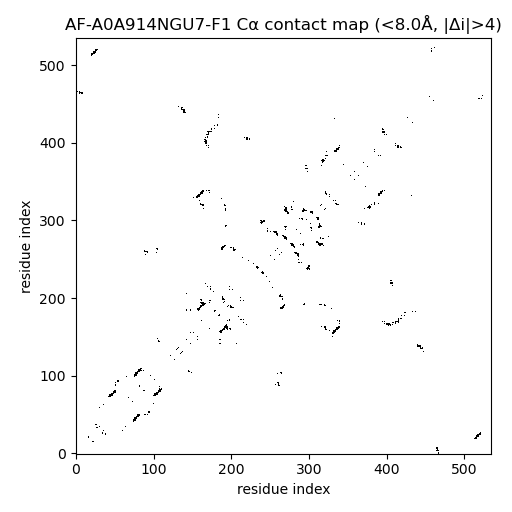12.647 1.00 66.19 138 PHE A CA 1
ATOM 1157 C C . PHE A 1 138 ? -16.278 17.813 11.497 1.00 66.19 138 PHE A C 1
ATOM 1159 O O . PHE A 1 138 ? -16.891 16.766 11.710 1.00 66.19 138 PHE A O 1
ATOM 1166 N N . THR A 1 139 ? -16.034 18.256 10.263 1.00 68.44 139 THR A N 1
ATOM 1167 C CA . THR A 1 139 ? -16.329 17.455 9.074 1.00 68.44 139 THR A CA 1
ATOM 1168 C C . THR A 1 139 ? -15.432 16.224 9.040 1.00 68.44 139 THR A C 1
ATOM 1170 O O . THR A 1 139 ? -14.264 16.273 9.433 1.00 68.44 139 THR A O 1
ATOM 1173 N N . ILE A 1 140 ? -15.989 15.104 8.583 1.00 71.19 140 ILE A N 1
ATOM 1174 C CA . ILE A 1 140 ? -15.238 13.858 8.460 1.00 71.19 140 ILE A CA 1
ATOM 1175 C C . ILE A 1 140 ? -14.229 14.024 7.325 1.00 71.19 140 ILE A C 1
ATOM 1177 O O . ILE A 1 140 ? -14.599 14.086 6.153 1.00 71.19 140 ILE A O 1
ATOM 1181 N N . ASP A 1 141 ? -12.946 14.073 7.673 1.00 80.06 141 ASP A N 1
ATOM 1182 C CA . ASP A 1 141 ? -11.879 13.997 6.685 1.00 80.06 141 ASP A CA 1
ATOM 1183 C C . ASP A 1 141 ? -11.754 12.556 6.169 1.00 80.06 141 ASP A C 1
ATOM 1185 O O . ASP A 1 141 ? -11.410 11.627 6.912 1.00 80.06 141 ASP A O 1
ATOM 1189 N N . VAL A 1 142 ? -12.025 12.376 4.876 1.00 81.94 142 VAL A N 1
ATOM 1190 C CA . VAL A 1 142 ? -11.914 11.088 4.180 1.00 81.94 142 VAL A CA 1
ATOM 1191 C C . VAL A 1 142 ? -10.486 10.542 4.189 1.00 81.94 142 VAL A C 1
ATOM 1193 O O . VAL A 1 142 ? -10.324 9.319 4.161 1.00 81.94 142 VAL A O 1
ATOM 1196 N N . HIS A 1 143 ? -9.473 11.406 4.296 1.00 86.31 143 HIS A N 1
ATOM 1197 C CA . HIS A 1 143 ? -8.060 11.027 4.363 1.00 86.31 143 HIS A CA 1
ATOM 1198 C C . HIS A 1 143 ? -7.565 10.760 5.792 1.00 86.31 143 HIS A C 1
ATOM 1200 O O . HIS A 1 143 ? -6.428 10.325 5.971 1.00 86.31 143 HIS A O 1
ATOM 1206 N N . SER A 1 144 ? -8.410 10.945 6.813 1.00 87.38 144 SER A N 1
ATOM 1207 C CA . SER A 1 144 ? -8.022 10.659 8.195 1.00 87.38 144 SER A CA 1
ATOM 1208 C C . SER A 1 144 ? -7.752 9.169 8.431 1.00 87.38 144 SER A C 1
ATOM 1210 O O . SER A 1 144 ? -8.425 8.286 7.889 1.00 87.38 144 SER A O 1
ATOM 1212 N N . ASP A 1 145 ? -6.796 8.880 9.315 1.00 90.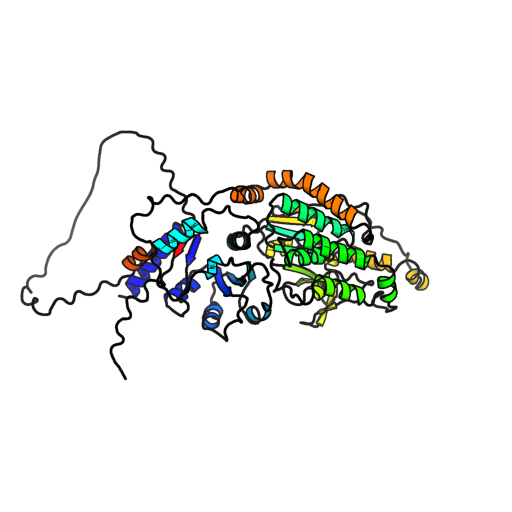44 145 ASP A N 1
ATOM 1213 C CA . ASP A 1 145 ? -6.420 7.510 9.676 1.00 90.44 145 ASP A CA 1
ATOM 1214 C C . ASP A 1 145 ? -7.580 6.721 10.306 1.00 90.44 145 ASP A C 1
ATOM 1216 O O . ASP A 1 145 ? -7.716 5.520 10.076 1.00 90.44 145 ASP A O 1
ATOM 1220 N N . PHE A 1 146 ? -8.459 7.398 11.052 1.00 87.69 146 PHE A N 1
ATOM 1221 C CA . PHE A 1 146 ? -9.675 6.794 11.601 1.00 87.69 146 PHE A CA 1
ATOM 1222 C C . PHE A 1 146 ? -10.701 6.468 10.515 1.00 87.69 146 PHE A C 1
ATOM 1224 O O . PHE A 1 146 ? -11.311 5.401 10.564 1.00 87.69 146 PHE A O 1
ATOM 1231 N N . ALA A 1 147 ? -10.867 7.333 9.507 1.00 87.12 147 ALA A N 1
ATOM 1232 C CA . ALA A 1 147 ? -11.729 7.026 8.369 1.00 87.12 147 ALA A CA 1
ATOM 1233 C C . ALA A 1 147 ? -11.177 5.839 7.563 1.00 87.12 147 ALA A C 1
ATOM 1235 O O . ALA A 1 147 ? -11.946 4.964 7.162 1.00 87.12 147 ALA A O 1
ATOM 1236 N N . ARG A 1 148 ? -9.847 5.753 7.397 1.00 91.75 148 ARG A N 1
ATOM 1237 C CA . ARG A 1 148 ? -9.178 4.574 6.822 1.00 91.75 148 ARG A CA 1
ATOM 1238 C C . ARG A 1 148 ? -9.467 3.315 7.639 1.00 91.75 148 ARG A C 1
ATOM 1240 O O . ARG A 1 148 ? -9.885 2.313 7.062 1.00 91.75 148 ARG A O 1
ATOM 1247 N N . LEU A 1 149 ? -9.285 3.355 8.963 1.00 90.94 149 LEU A N 1
ATOM 1248 C CA . LEU A 1 149 ? -9.582 2.215 9.838 1.00 90.94 149 LEU A CA 1
ATOM 1249 C C . LEU A 1 149 ? -11.046 1.776 9.695 1.00 90.94 149 LEU A C 1
ATOM 1251 O O . LEU A 1 149 ? -11.312 0.596 9.484 1.00 90.94 149 LEU A O 1
ATOM 1255 N N . GLY A 1 150 ? -11.988 2.721 9.738 1.00 87.94 150 GLY A N 1
ATOM 1256 C CA . GLY A 1 150 ? -13.412 2.439 9.557 1.00 87.94 150 GLY A CA 1
ATOM 1257 C C . GLY A 1 150 ? -13.709 1.755 8.220 1.00 87.94 150 GLY A C 1
ATOM 1258 O O . GLY A 1 150 ? -14.448 0.770 8.179 1.00 87.94 150 GLY A O 1
ATOM 1259 N N . ARG A 1 151 ? -13.080 2.199 7.123 1.00 89.50 151 ARG A N 1
ATOM 1260 C CA . ARG A 1 151 ? -13.199 1.546 5.806 1.00 89.50 151 ARG A CA 1
ATOM 1261 C C . ARG A 1 151 ? -12.582 0.146 5.777 1.00 89.50 151 ARG A C 1
ATOM 1263 O O . ARG A 1 151 ? -13.146 -0.742 5.143 1.00 89.50 151 ARG A O 1
ATOM 1270 N N . LEU A 1 152 ? -11.463 -0.081 6.463 1.00 89.56 152 LEU A N 1
ATOM 1271 C CA . LEU A 1 152 ? -10.813 -1.397 6.547 1.00 89.56 152 LEU A CA 1
ATOM 1272 C C . LEU A 1 152 ? -11.631 -2.409 7.359 1.00 89.56 152 LEU A C 1
ATOM 1274 O O . LEU A 1 152 ? -11.741 -3.569 6.955 1.00 89.56 152 LEU A O 1
ATOM 1278 N N . LEU A 1 153 ? -12.229 -1.967 8.468 1.00 85.44 153 LEU A N 1
ATOM 1279 C CA . LEU A 1 153 ? -13.070 -2.801 9.330 1.00 85.44 153 LEU A CA 1
ATOM 1280 C C . LEU A 1 153 ? -14.432 -3.097 8.686 1.00 85.44 153 LEU A C 1
ATOM 1282 O O . LEU A 1 153 ? -14.880 -4.237 8.707 1.00 85.44 153 LEU A O 1
ATOM 1286 N N . SER A 1 154 ? -15.041 -2.110 8.021 1.00 84.44 154 SER A N 1
ATOM 1287 C CA . SER A 1 154 ? -16.314 -2.276 7.292 1.00 84.44 154 SER A CA 1
ATOM 1288 C C . SER A 1 154 ? -16.171 -2.933 5.911 1.00 84.44 154 SER A C 1
ATOM 1290 O O . SER A 1 154 ? -17.141 -3.015 5.160 1.00 84.44 154 SER A O 1
ATOM 1292 N N . SER A 1 155 ? -14.970 -3.400 5.544 1.00 85.88 155 SER A N 1
ATOM 1293 C CA . SER A 1 155 ? -14.688 -3.999 4.229 1.00 85.88 155 SER A CA 1
ATOM 1294 C C . SER A 1 155 ? -15.065 -3.094 3.045 1.00 85.88 155 SER A C 1
ATOM 1296 O O . SER A 1 155 ? -15.502 -3.565 1.996 1.00 85.88 155 SER A O 1
ATOM 1298 N N . ASN A 1 156 ? -14.876 -1.783 3.203 1.00 89.69 156 ASN A N 1
ATOM 1299 C CA . ASN A 1 156 ? -15.080 -0.742 2.191 1.00 89.69 156 ASN A CA 1
ATOM 1300 C C . ASN A 1 156 ? -13.762 -0.064 1.776 1.00 89.69 156 ASN A C 1
ATOM 1302 O O . ASN A 1 156 ? -13.762 1.022 1.200 1.00 89.69 156 ASN A O 1
ATOM 1306 N N . ALA A 1 157 ? -12.627 -0.707 2.055 1.00 92.94 157 ALA A N 1
ATOM 1307 C CA . ALA A 1 157 ? -11.309 -0.173 1.745 1.00 92.94 157 ALA A CA 1
ATOM 1308 C C . ALA A 1 157 ? -11.086 0.021 0.237 1.00 92.94 157 ALA A C 1
ATOM 1310 O O . ALA A 1 157 ? -11.464 -0.826 -0.587 1.00 92.94 157 ALA A O 1
ATOM 1311 N N . VAL A 1 158 ? -10.421 1.122 -0.108 1.00 95.62 158 VAL A N 1
ATOM 1312 C CA . VAL A 1 158 ? -9.955 1.431 -1.461 1.00 95.62 158 VAL A CA 1
ATOM 1313 C C . VAL A 1 158 ? -8.470 1.091 -1.568 1.00 95.62 158 VAL A C 1
ATOM 1315 O O . VAL A 1 158 ? -7.627 1.669 -0.883 1.00 95.62 158 VAL A O 1
ATOM 1318 N N . GLY A 1 159 ? -8.149 0.129 -2.428 1.00 97.00 159 GLY A N 1
ATOM 1319 C CA . GLY A 1 159 ? -6.781 -0.304 -2.688 1.00 97.00 159 GLY A CA 1
ATOM 1320 C C . GLY A 1 159 ? -6.201 0.354 -3.937 1.00 97.00 159 GLY A C 1
ATOM 1321 O O . GLY A 1 159 ? -6.866 0.391 -4.970 1.00 97.00 159 GLY A O 1
ATOM 1322 N N . LEU A 1 160 ? -4.953 0.812 -3.876 1.00 97.88 160 LEU A N 1
ATOM 1323 C CA . LEU A 1 160 ? -4.201 1.322 -5.022 1.00 97.88 160 LEU A CA 1
ATOM 1324 C C . LEU A 1 160 ? -3.059 0.370 -5.402 1.00 97.88 160 LEU A C 1
ATOM 1326 O O . LEU A 1 160 ? -2.155 0.117 -4.605 1.00 97.88 160 LEU A O 1
ATOM 1330 N N . VAL A 1 161 ? -3.085 -0.129 -6.637 1.00 97.25 161 VAL A N 1
ATOM 1331 C CA . VAL A 1 161 ? -2.063 -1.025 -7.189 1.00 97.25 161 VAL A CA 1
ATOM 1332 C C . VAL A 1 161 ? -1.309 -0.335 -8.310 1.00 97.25 161 VAL A C 1
ATOM 1334 O O . VAL A 1 161 ? -1.913 0.153 -9.264 1.00 97.25 161 VAL A O 1
ATOM 1337 N N . LEU A 1 162 ? 0.017 -0.337 -8.212 1.00 97.31 162 LEU A N 1
ATOM 1338 C CA . LEU A 1 162 ? 0.906 0.290 -9.183 1.00 97.31 162 LEU A CA 1
ATOM 1339 C C . LEU A 1 162 ? 1.714 -0.772 -9.932 1.00 97.31 162 LEU A C 1
ATOM 1341 O O . LEU A 1 162 ? 2.465 -1.538 -9.323 1.00 97.31 162 LEU A O 1
ATOM 1345 N N . GLY A 1 163 ? 1.572 -0.804 -11.255 1.00 93.56 163 GLY A N 1
ATOM 1346 C CA . GLY A 1 163 ? 2.286 -1.748 -12.109 1.00 93.56 163 GLY A CA 1
ATOM 1347 C C . GLY A 1 163 ? 3.746 -1.379 -12.382 1.00 93.56 163 GLY A C 1
ATOM 1348 O O . GLY A 1 163 ? 4.170 -0.230 -12.194 1.00 93.56 163 GLY A O 1
ATOM 1349 N N . GLY A 1 164 ? 4.518 -2.356 -12.859 1.00 90.62 164 GLY A N 1
ATOM 1350 C CA . GLY A 1 164 ? 5.895 -2.164 -13.313 1.00 90.62 164 GLY A CA 1
ATOM 1351 C C . GLY A 1 164 ? 5.994 -1.534 -14.710 1.00 90.62 164 GLY A C 1
ATOM 1352 O O . GLY A 1 164 ? 5.094 -1.669 -15.540 1.00 90.62 164 GLY A O 1
ATOM 1353 N N . GLY A 1 165 ? 7.101 -0.824 -14.967 1.00 85.06 165 GLY A N 1
ATOM 1354 C CA . GLY A 1 165 ? 7.363 -0.143 -16.250 1.00 85.06 165 GLY A CA 1
ATOM 1355 C C . GLY A 1 165 ? 8.590 0.785 -16.282 1.00 85.06 165 GLY A C 1
ATOM 1356 O O . GLY A 1 165 ? 8.690 1.653 -17.152 1.00 85.06 165 GLY A O 1
ATOM 1357 N N . GLY A 1 166 ? 9.527 0.652 -15.333 1.00 87.56 166 GLY A N 1
ATOM 1358 C CA . GLY A 1 166 ? 10.745 1.474 -15.271 1.00 87.56 166 GLY A CA 1
ATOM 1359 C C . GLY A 1 166 ? 10.458 2.981 -15.244 1.00 87.56 166 GLY A C 1
ATOM 1360 O O . GLY A 1 166 ? 9.648 3.450 -14.449 1.00 87.56 166 GLY A O 1
ATOM 1361 N N . ALA A 1 167 ? 11.091 3.750 -16.133 1.00 88.25 167 ALA A N 1
ATOM 1362 C CA . ALA A 1 167 ? 10.949 5.206 -16.210 1.00 88.25 167 ALA A CA 1
ATOM 1363 C C . ALA A 1 167 ? 9.497 5.691 -16.416 1.00 88.25 167 ALA A C 1
ATOM 1365 O O . ALA A 1 167 ? 9.130 6.784 -15.983 1.00 88.25 167 ALA A O 1
ATOM 1366 N N . ARG A 1 168 ? 8.643 4.863 -17.029 1.00 92.00 168 ARG A N 1
ATOM 1367 C CA . ARG A 1 168 ? 7.213 5.148 -17.226 1.00 92.00 168 ARG A CA 1
ATOM 1368 C C . ARG A 1 168 ? 6.447 5.262 -15.907 1.00 92.00 168 ARG A C 1
ATOM 1370 O O . ARG A 1 168 ? 5.455 5.981 -15.838 1.00 92.00 168 ARG A O 1
ATOM 1377 N N . GLY A 1 169 ? 6.954 4.637 -14.842 1.00 93.06 169 GLY A N 1
ATOM 1378 C CA . GLY A 1 169 ? 6.379 4.712 -13.500 1.00 93.06 169 GLY A CA 1
ATOM 1379 C C . GLY A 1 169 ? 6.339 6.119 -12.899 1.00 93.06 169 GLY A C 1
ATOM 1380 O O . GLY A 1 169 ? 5.622 6.325 -11.928 1.00 93.06 169 GLY A O 1
ATOM 1381 N N . ALA A 1 170 ? 7.019 7.112 -13.485 1.00 95.69 170 ALA A N 1
ATOM 1382 C CA . ALA A 1 170 ? 6.830 8.515 -13.108 1.00 95.69 170 ALA A CA 1
ATOM 1383 C C . ALA A 1 170 ? 5.368 8.981 -13.284 1.00 95.69 170 ALA A C 1
ATOM 1385 O O . ALA A 1 170 ? 4.912 9.857 -12.552 1.00 95.69 170 ALA A O 1
ATOM 1386 N N . ALA A 1 171 ? 4.604 8.357 -14.190 1.00 96.88 171 ALA A N 1
ATOM 1387 C CA . ALA A 1 171 ? 3.183 8.641 -14.375 1.00 96.88 171 ALA A CA 1
ATOM 1388 C C . ALA A 1 171 ? 2.340 8.275 -13.141 1.00 96.88 171 ALA A C 1
ATOM 1390 O O . ALA A 1 171 ? 1.331 8.934 -12.888 1.00 96.88 171 ALA A O 1
ATOM 1391 N N . HIS A 1 172 ? 2.773 7.286 -12.343 1.00 97.56 172 HIS A N 1
ATOM 1392 C CA . HIS A 1 172 ? 2.111 6.920 -11.085 1.00 97.56 172 HIS A CA 1
ATOM 1393 C C . HIS A 1 172 ? 2.041 8.107 -10.129 1.00 97.56 172 HIS A C 1
ATOM 1395 O O . HIS A 1 172 ? 1.000 8.342 -9.531 1.00 97.56 172 HIS A O 1
ATOM 1401 N N . VAL A 1 173 ? 3.119 8.890 -10.027 1.00 97.19 173 VAL A N 1
ATOM 1402 C CA . VAL A 1 173 ? 3.188 10.062 -9.139 1.00 97.19 173 VAL A CA 1
ATOM 1403 C C . VAL A 1 173 ? 2.134 11.102 -9.528 1.00 97.19 173 VAL A C 1
ATOM 1405 O O . VAL A 1 173 ? 1.402 11.591 -8.672 1.00 97.19 173 VAL A O 1
ATOM 1408 N N . GLY A 1 174 ? 2.007 11.394 -10.827 1.00 96.44 174 GLY A N 1
ATOM 1409 C CA . GLY A 1 174 ? 0.994 12.323 -11.332 1.00 96.44 174 GLY A CA 1
ATOM 1410 C C . GLY A 1 174 ? -0.434 11.823 -11.109 1.00 96.44 174 GLY A C 1
ATOM 1411 O O . GLY A 1 174 ? -1.301 12.594 -10.710 1.00 96.44 174 GLY A O 1
ATOM 1412 N N . LEU A 1 175 ? -0.680 10.525 -11.303 1.00 96.75 175 LEU A N 1
ATOM 1413 C CA . LEU A 1 175 ? -1.990 9.927 -11.043 1.00 96.75 175 LEU A CA 1
ATOM 1414 C C . LEU A 1 175 ? -2.357 9.927 -9.557 1.00 96.75 175 LEU A C 1
ATOM 1416 O O . LEU A 1 175 ? -3.497 10.230 -9.223 1.00 96.75 175 LEU A O 1
ATOM 1420 N N . ILE A 1 176 ? -1.408 9.637 -8.665 1.00 96.88 176 ILE A N 1
ATOM 1421 C CA . ILE A 1 176 ? -1.620 9.698 -7.211 1.00 96.88 176 ILE A CA 1
ATOM 1422 C C . ILE A 1 176 ? -1.993 11.117 -6.783 1.00 96.88 176 ILE A C 1
ATOM 1424 O O . ILE A 1 176 ? -2.940 11.294 -6.019 1.00 96.88 176 ILE A O 1
ATOM 1428 N N . LYS A 1 177 ? -1.314 12.129 -7.330 1.00 95.81 177 LYS A N 1
ATOM 1429 C CA . LYS A 1 177 ? -1.671 13.531 -7.099 1.00 95.81 177 LYS A CA 1
ATOM 1430 C C . LYS A 1 177 ? -3.107 13.829 -7.537 1.00 95.81 177 LYS A C 1
ATOM 1432 O O . LYS A 1 177 ? -3.876 14.388 -6.762 1.00 95.81 177 LYS A O 1
ATOM 1437 N N . ALA A 1 178 ? -3.489 13.402 -8.741 1.00 96.06 178 ALA A N 1
ATOM 1438 C CA . ALA A 1 178 ? -4.848 13.591 -9.239 1.00 96.06 178 ALA A CA 1
ATOM 1439 C C . ALA A 1 178 ? -5.894 12.851 -8.377 1.00 96.06 178 ALA A C 1
ATOM 1441 O O . ALA A 1 178 ? -6.966 13.395 -8.122 1.00 96.06 178 ALA A O 1
ATOM 1442 N N . LEU A 1 179 ? -5.588 11.642 -7.886 1.00 94.81 179 LEU A N 1
ATOM 1443 C CA . LEU A 1 179 ? -6.449 10.894 -6.958 1.00 94.81 179 LEU A CA 1
ATOM 1444 C C . LEU A 1 179 ? -6.676 11.667 -5.653 1.00 94.81 179 LEU A C 1
ATOM 1446 O O . LEU A 1 179 ? -7.820 11.811 -5.220 1.00 94.81 179 LEU A O 1
ATOM 1450 N N . HIS A 1 180 ? -5.599 12.196 -5.068 1.00 92.62 180 HIS A N 1
ATOM 1451 C CA . HIS A 1 180 ? -5.647 12.984 -3.839 1.00 92.62 180 HIS A CA 1
ATOM 1452 C C . HIS A 1 180 ? -6.455 14.280 -4.025 1.00 92.62 180 HIS A C 1
ATOM 1454 O O . HIS A 1 180 ? -7.322 14.591 -3.215 1.00 92.62 180 HIS A O 1
ATOM 1460 N N . GLU A 1 181 ? -6.245 15.014 -5.123 1.00 92.38 181 GLU A N 1
ATOM 1461 C CA . GLU A 1 181 ? -6.995 16.244 -5.436 1.00 92.38 181 GLU A CA 1
ATOM 1462 C C . GLU A 1 181 ? -8.494 15.998 -5.681 1.00 92.38 181 GLU A C 1
ATOM 1464 O O . GLU A 1 181 ? -9.320 16.860 -5.386 1.00 92.38 181 GLU A O 1
ATOM 1469 N N . ASN A 1 182 ? -8.864 14.811 -6.173 1.00 91.38 182 ASN A N 1
ATOM 1470 C CA . ASN A 1 182 ? -10.262 14.404 -6.339 1.00 91.38 182 ASN A CA 1
ATOM 1471 C C . ASN A 1 182 ? -10.893 13.831 -5.051 1.00 91.38 182 ASN A C 1
ATOM 1473 O O . ASN A 1 182 ? -12.047 13.398 -5.079 1.00 91.38 182 ASN A O 1
ATOM 1477 N N . GLY A 1 183 ? -10.163 13.815 -3.929 1.00 89.38 183 GLY A N 1
ATOM 1478 C CA . GLY A 1 183 ? -10.656 13.327 -2.639 1.00 89.38 183 GLY A CA 1
ATOM 1479 C C . GLY A 1 183 ? -10.883 11.814 -2.588 1.00 89.38 183 GLY A C 1
ATOM 1480 O O . GLY A 1 183 ? -11.704 11.344 -1.801 1.00 89.38 183 GLY A O 1
ATOM 1481 N N . ILE A 1 184 ? -10.208 11.040 -3.447 1.00 91.94 184 ILE A N 1
ATOM 1482 C CA . ILE A 1 184 ? -10.298 9.576 -3.430 1.00 91.94 184 ILE A CA 1
ATOM 1483 C C . ILE A 1 184 ? -9.363 9.051 -2.329 1.00 91.94 184 ILE A C 1
ATOM 1485 O O . ILE A 1 184 ? -8.146 9.231 -2.437 1.00 91.94 184 ILE A O 1
ATOM 1489 N N . PRO A 1 185 ? -9.884 8.392 -1.275 1.00 92.19 185 PRO A N 1
ATOM 1490 C CA . PRO A 1 185 ? -9.039 7.832 -0.231 1.00 92.19 185 PRO A CA 1
ATOM 1491 C C . PRO A 1 185 ? -8.258 6.621 -0.750 1.00 92.19 185 PRO A C 1
ATOM 1493 O O . PRO A 1 185 ? -8.757 5.844 -1.565 1.00 92.19 185 PRO A O 1
ATOM 1496 N N . VAL A 1 186 ? -7.041 6.442 -0.238 1.00 95.25 186 VAL A N 1
ATOM 1497 C CA . VAL A 1 186 ? -6.202 5.269 -0.498 1.00 95.25 186 VAL A CA 1
ATOM 1498 C C . VAL A 1 186 ? -5.892 4.607 0.840 1.00 95.25 186 VAL A C 1
ATOM 1500 O O . VAL A 1 186 ? -5.189 5.173 1.673 1.00 95.25 186 VAL A O 1
ATOM 1503 N N . ASP A 1 187 ? -6.439 3.411 1.046 1.00 95.88 187 ASP A N 1
ATOM 1504 C CA . ASP A 1 187 ? -6.396 2.711 2.334 1.00 95.88 187 ASP A CA 1
ATOM 1505 C C . ASP A 1 187 ? -5.330 1.612 2.376 1.00 95.88 187 ASP A C 1
ATOM 1507 O O . ASP A 1 187 ? -4.786 1.319 3.437 1.00 95.88 187 ASP A O 1
ATOM 1511 N N . ILE A 1 188 ? -5.037 1.001 1.226 1.00 96.94 188 ILE A N 1
ATOM 1512 C CA . ILE A 1 188 ? -4.022 -0.044 1.054 1.00 96.94 188 ILE A CA 1
ATOM 1513 C C . ILE A 1 188 ? -3.261 0.259 -0.232 1.00 96.94 188 ILE A C 1
ATOM 1515 O O . ILE A 1 188 ? -3.869 0.614 -1.246 1.00 96.94 188 ILE A O 1
ATOM 1519 N N . VAL A 1 189 ? -1.943 0.093 -0.220 1.00 97.88 189 VAL A N 1
ATOM 1520 C CA . VAL A 1 189 ? -1.095 0.334 -1.392 1.00 97.88 189 VAL A CA 1
ATOM 1521 C C . VAL A 1 189 ? -0.207 -0.864 -1.685 1.00 97.88 189 VAL A C 1
ATOM 1523 O O . VAL A 1 189 ? 0.186 -1.609 -0.795 1.00 97.88 189 VAL A O 1
ATOM 1526 N N . GLY A 1 190 ? 0.139 -1.056 -2.947 1.00 97.62 190 GLY A N 1
ATOM 1527 C CA . GLY A 1 190 ? 1.157 -2.029 -3.305 1.00 97.62 190 GLY A CA 1
ATOM 1528 C C . GLY A 1 190 ? 1.500 -1.991 -4.776 1.00 97.62 190 GLY A C 1
ATOM 1529 O O . GLY A 1 190 ? 0.887 -1.268 -5.566 1.00 97.62 190 GLY A O 1
ATOM 1530 N N . GLY A 1 191 ? 2.502 -2.769 -5.158 1.00 96.62 191 GLY A N 1
ATOM 1531 C CA . GLY A 1 191 ? 2.907 -2.799 -6.551 1.00 96.62 191 GLY A CA 1
ATOM 1532 C C . GLY A 1 191 ? 4.092 -3.690 -6.856 1.00 96.62 191 GLY A C 1
ATOM 1533 O O . GLY A 1 191 ? 4.626 -4.400 -6.000 1.00 96.62 191 GLY A O 1
ATOM 1534 N N . THR A 1 192 ? 4.508 -3.590 -8.110 1.00 95.44 192 THR A N 1
ATOM 1535 C CA . THR A 1 192 ? 5.579 -4.389 -8.702 1.00 95.44 192 THR A CA 1
ATOM 1536 C C . THR A 1 192 ? 6.618 -3.471 -9.337 1.00 95.44 192 THR A C 1
ATOM 1538 O O . THR A 1 192 ? 6.266 -2.470 -9.965 1.00 95.44 192 THR A O 1
ATOM 1541 N N . SER A 1 193 ? 7.907 -3.786 -9.185 1.00 93.62 193 SER A N 1
ATOM 1542 C CA . SER A 1 193 ? 9.008 -3.019 -9.779 1.00 93.62 193 SER A CA 1
ATOM 1543 C C . SER A 1 193 ? 8.938 -1.534 -9.415 1.00 93.62 193 SER A C 1
ATOM 1545 O O . SER A 1 193 ? 8.832 -1.191 -8.241 1.00 93.62 193 SER A O 1
ATOM 1547 N N . ILE A 1 194 ? 8.965 -0.618 -10.387 1.00 95.00 194 ILE A N 1
ATOM 1548 C CA . ILE A 1 194 ? 8.803 0.819 -10.113 1.00 95.00 194 ILE A CA 1
ATOM 1549 C C . ILE A 1 194 ? 7.507 1.146 -9.351 1.00 95.00 194 ILE A C 1
ATOM 1551 O O . ILE A 1 194 ? 7.473 2.092 -8.566 1.00 95.00 194 ILE A O 1
ATOM 1555 N N . GLY A 1 195 ? 6.451 0.353 -9.532 1.00 96.44 195 GLY A N 1
ATOM 1556 C CA . GLY A 1 195 ? 5.218 0.487 -8.773 1.00 96.44 195 GLY A CA 1
ATOM 1557 C C . GLY A 1 195 ? 5.411 0.206 -7.284 1.00 96.44 195 GLY A C 1
ATOM 1558 O O . GLY A 1 195 ? 4.848 0.933 -6.469 1.00 96.44 195 GLY A O 1
ATOM 1559 N N . SER A 1 196 ? 6.257 -0.763 -6.904 1.00 97.06 196 SER A N 1
ATOM 1560 C CA . SER A 1 196 ? 6.583 -1.037 -5.494 1.00 97.06 196 SER A CA 1
ATOM 1561 C C . SER A 1 196 ? 7.372 0.111 -4.859 1.00 97.06 196 SER A C 1
ATOM 1563 O O . SER A 1 196 ? 7.109 0.472 -3.712 1.00 97.06 196 SER A O 1
ATOM 1565 N N . LEU A 1 197 ? 8.265 0.757 -5.620 1.00 97.00 197 LEU A N 1
ATOM 1566 C CA . LEU A 1 197 ? 8.974 1.960 -5.183 1.00 97.00 197 LEU A CA 1
ATOM 1567 C C . LEU A 1 197 ? 7.999 3.102 -4.879 1.00 97.00 197 LEU A C 1
ATOM 1569 O O . LEU A 1 197 ? 8.017 3.643 -3.777 1.00 97.00 197 LEU A O 1
ATOM 1573 N N . ILE A 1 198 ? 7.155 3.475 -5.846 1.00 97.81 198 ILE A N 1
ATOM 1574 C CA . ILE A 1 198 ? 6.255 4.626 -5.693 1.00 97.81 198 ILE A CA 1
ATOM 1575 C C . ILE A 1 198 ? 5.204 4.370 -4.608 1.00 97.81 198 ILE A C 1
ATOM 1577 O O . ILE A 1 198 ? 4.976 5.240 -3.769 1.00 97.81 198 ILE A O 1
ATOM 1581 N N . SER A 1 199 ? 4.612 3.171 -4.571 1.00 97.62 199 SER A N 1
ATOM 1582 C CA . SER A 1 199 ? 3.654 2.802 -3.518 1.00 97.62 199 SER A CA 1
ATOM 1583 C C . SER A 1 199 ? 4.318 2.741 -2.144 1.00 97.62 199 SER A C 1
ATOM 1585 O O . SER A 1 199 ? 3.699 3.141 -1.164 1.00 97.62 199 SER A O 1
ATOM 1587 N N . GLY A 1 200 ? 5.588 2.331 -2.063 1.00 97.19 200 GLY A N 1
ATOM 1588 C CA . GLY A 1 200 ? 6.352 2.337 -0.818 1.00 97.19 200 GLY A CA 1
ATOM 1589 C C . GLY A 1 200 ? 6.597 3.757 -0.320 1.00 97.19 200 GLY A C 1
ATOM 1590 O O . GLY A 1 200 ? 6.437 4.031 0.865 1.00 97.19 200 GLY A O 1
ATOM 1591 N N . ILE A 1 201 ? 6.933 4.693 -1.217 1.00 96.94 201 ILE A N 1
ATOM 1592 C CA . ILE A 1 201 ? 7.099 6.107 -0.849 1.00 96.94 201 ILE A CA 1
ATOM 1593 C C . ILE A 1 201 ? 5.763 6.670 -0.349 1.00 96.94 201 ILE A C 1
ATOM 1595 O O . ILE A 1 201 ? 5.732 7.280 0.719 1.00 96.94 201 ILE A O 1
ATOM 1599 N N . LEU A 1 202 ? 4.663 6.405 -1.061 1.00 96.88 202 LEU A N 1
ATOM 1600 C CA . LEU A 1 202 ? 3.320 6.820 -0.651 1.00 96.88 202 LEU A CA 1
ATOM 1601 C C . LEU A 1 202 ? 2.941 6.248 0.727 1.00 96.88 202 LEU A C 1
ATOM 1603 O O . LEU A 1 202 ? 2.470 6.986 1.588 1.00 96.88 202 LEU A O 1
ATOM 1607 N N . ALA A 1 203 ? 3.220 4.966 0.974 1.00 96.44 203 ALA A N 1
ATOM 1608 C CA . ALA A 1 203 ? 2.954 4.313 2.254 1.00 96.44 203 ALA A CA 1
ATOM 1609 C C . ALA A 1 203 ? 3.716 4.946 3.427 1.00 96.44 203 ALA A C 1
ATOM 1611 O O . ALA A 1 203 ? 3.252 4.889 4.565 1.00 96.44 203 ALA A O 1
ATOM 1612 N N . THR A 1 204 ? 4.883 5.555 3.170 1.00 93.94 204 THR A N 1
ATOM 1613 C CA . THR A 1 204 ? 5.660 6.216 4.228 1.00 93.94 204 THR A CA 1
ATOM 1614 C C . THR A 1 204 ? 5.066 7.532 4.701 1.00 93.94 204 THR A C 1
ATOM 1616 O O . THR A 1 204 ? 5.407 7.913 5.813 1.00 93.94 204 THR A O 1
ATOM 1619 N N . ASN A 1 205 ? 4.272 8.228 3.878 1.00 90.31 205 ASN A N 1
ATOM 1620 C CA . ASN A 1 205 ? 3.684 9.542 4.165 1.00 90.31 205 ASN A CA 1
ATOM 1621 C C . ASN A 1 205 ? 2.450 9.780 3.261 1.00 90.31 205 ASN A C 1
ATOM 1623 O O . ASN A 1 205 ? 2.551 10.509 2.270 1.00 90.31 205 ASN A O 1
ATOM 1627 N N . PRO A 1 206 ? 1.282 9.193 3.576 1.00 87.81 206 PRO A N 1
ATOM 1628 C CA . PRO A 1 206 ? 0.124 9.202 2.677 1.00 87.81 206 PRO A CA 1
ATOM 1629 C C . PRO A 1 206 ? -0.495 10.583 2.446 1.00 87.81 206 PRO A C 1
ATOM 1631 O O . PRO A 1 206 ? -1.091 10.802 1.399 1.00 87.81 206 PRO A O 1
ATOM 1634 N N . ASN A 1 207 ? -0.328 11.518 3.385 1.00 85.56 207 ASN A N 1
ATOM 1635 C CA . ASN A 1 207 ? -0.946 12.848 3.325 1.00 85.56 207 ASN A CA 1
ATOM 1636 C C . ASN A 1 207 ? -0.024 13.925 2.725 1.00 85.56 207 ASN A C 1
ATOM 1638 O O . ASN A 1 207 ? -0.448 15.061 2.538 1.00 85.56 207 ASN A O 1
ATOM 1642 N N . ASN A 1 208 ? 1.245 13.607 2.435 1.00 89.62 208 ASN A N 1
ATOM 1643 C CA . ASN A 1 208 ? 2.215 14.584 1.936 1.00 89.62 208 ASN A CA 1
ATOM 1644 C C . ASN A 1 208 ? 2.622 14.272 0.489 1.00 89.62 208 ASN A C 1
ATOM 1646 O O . ASN A 1 208 ? 3.613 13.583 0.229 1.00 89.62 208 ASN A O 1
ATOM 1650 N N . MET A 1 209 ? 1.852 14.812 -0.459 1.00 91.38 209 MET A N 1
ATOM 1651 C CA . MET A 1 209 ? 2.103 14.634 -1.894 1.00 91.38 209 MET A CA 1
ATOM 1652 C C . MET A 1 209 ? 3.398 15.311 -2.360 1.00 91.38 209 MET A C 1
ATOM 1654 O O . MET A 1 209 ? 4.069 14.790 -3.247 1.00 91.38 209 MET A O 1
ATOM 1658 N N . GLU A 1 210 ? 3.804 16.423 -1.742 1.00 92.12 210 GLU A N 1
ATOM 1659 C CA . GLU A 1 210 ? 5.072 17.088 -2.071 1.00 92.12 210 GLU A CA 1
ATOM 1660 C C . GLU A 1 210 ? 6.269 16.194 -1.725 1.00 92.12 210 GLU A C 1
ATOM 1662 O O . GLU A 1 210 ? 7.202 16.063 -2.518 1.00 92.12 210 GLU A O 1
ATOM 1667 N N . ASN A 1 211 ? 6.215 15.496 -0.585 1.00 92.62 211 ASN A N 1
ATOM 1668 C CA . ASN A 1 211 ? 7.247 14.536 -0.195 1.00 92.62 211 ASN A CA 1
ATOM 1669 C C . ASN A 1 211 ? 7.328 13.348 -1.161 1.00 92.62 211 ASN A C 1
ATOM 1671 O O . ASN A 1 211 ? 8.430 12.887 -1.472 1.00 92.62 211 ASN A O 1
ATOM 1675 N N . LEU A 1 212 ? 6.178 12.868 -1.648 1.00 94.50 212 LEU A N 1
ATOM 1676 C CA . LEU A 1 212 ? 6.112 11.825 -2.671 1.00 94.50 212 LEU A CA 1
ATOM 1677 C C . LEU A 1 212 ? 6.812 12.279 -3.958 1.00 94.50 212 LEU A C 1
ATOM 1679 O O . LEU A 1 212 ? 7.683 11.566 -4.461 1.00 94.50 212 LEU A O 1
ATOM 1683 N N . GLU A 1 213 ? 6.466 13.465 -4.465 1.00 94.88 213 GLU A N 1
ATOM 1684 C CA . GLU A 1 213 ? 7.068 14.039 -5.673 1.00 94.88 213 GLU A CA 1
ATOM 1685 C C . GLU A 1 213 ? 8.575 14.265 -5.505 1.00 94.88 213 GLU A C 1
ATOM 1687 O O . GLU A 1 213 ? 9.359 13.871 -6.370 1.00 94.88 213 GLU A O 1
ATOM 1692 N N . GLU A 1 214 ? 9.002 14.839 -4.379 1.00 94.81 214 GLU A N 1
ATOM 1693 C CA . GLU A 1 214 ? 10.405 15.135 -4.097 1.00 94.81 214 GLU A CA 1
ATOM 1694 C C . GLU A 1 214 ? 11.250 13.855 -4.023 1.00 94.81 214 GLU A C 1
ATOM 1696 O O . GLU A 1 214 ? 12.296 13.757 -4.675 1.00 94.81 214 GLU A O 1
ATOM 1701 N N . LYS A 1 215 ? 10.810 12.850 -3.251 1.00 94.88 215 LYS A N 1
ATOM 1702 C CA . LYS A 1 215 ? 11.534 11.578 -3.104 1.00 94.88 215 LYS A CA 1
ATOM 1703 C C . LYS A 1 215 ? 11.576 10.796 -4.411 1.00 94.88 215 LYS A C 1
ATOM 1705 O O . LYS A 1 215 ? 12.637 10.275 -4.763 1.00 94.88 215 LYS A O 1
ATOM 1710 N N . ALA A 1 216 ? 10.460 10.743 -5.141 1.00 94.88 216 ALA A N 1
ATOM 1711 C CA . ALA A 1 216 ? 10.417 10.108 -6.451 1.00 94.88 216 ALA A CA 1
ATOM 1712 C C . ALA A 1 216 ? 11.364 10.826 -7.424 1.00 94.88 216 ALA A C 1
ATOM 1714 O O . ALA A 1 216 ? 12.267 10.197 -7.970 1.00 94.88 216 ALA A O 1
ATOM 1715 N N . SER A 1 217 ? 11.252 12.148 -7.565 1.00 93.56 217 SER A N 1
ATOM 1716 C CA . SER A 1 217 ? 12.106 12.950 -8.450 1.00 93.56 217 SER A CA 1
ATOM 1717 C C . SER A 1 217 ? 13.596 12.752 -8.152 1.00 93.56 217 SER A C 1
ATOM 1719 O O . SER A 1 217 ? 14.376 12.442 -9.057 1.00 93.56 217 SER A O 1
ATOM 1721 N N . LYS A 1 218 ? 13.997 12.811 -6.871 1.00 92.62 218 LYS A N 1
ATOM 1722 C CA . LYS A 1 218 ? 15.382 12.541 -6.441 1.00 92.62 218 LYS A CA 1
ATOM 1723 C C . LYS A 1 218 ? 15.863 11.155 -6.867 1.00 92.62 218 LYS A C 1
ATOM 1725 O O . LYS A 1 218 ? 16.993 11.029 -7.338 1.00 92.62 218 LYS A O 1
ATOM 1730 N N . TRP A 1 219 ? 15.031 10.123 -6.727 1.00 92.06 219 TRP A N 1
ATOM 1731 C CA . TRP A 1 219 ? 15.388 8.767 -7.142 1.00 92.06 219 TRP A CA 1
ATOM 1732 C C . TRP A 1 219 ? 15.546 8.653 -8.667 1.00 92.06 219 TRP A C 1
ATOM 1734 O O . TRP A 1 219 ? 16.562 8.139 -9.136 1.00 92.06 219 TRP A O 1
ATOM 1744 N N . PHE A 1 220 ? 14.604 9.194 -9.450 1.00 90.94 220 PHE A N 1
ATOM 1745 C CA . PHE A 1 220 ? 14.647 9.160 -10.921 1.00 90.94 220 PHE A CA 1
ATOM 1746 C C . PHE A 1 220 ? 15.853 9.926 -11.489 1.00 90.94 220 PHE A C 1
ATOM 1748 O O . PHE A 1 220 ? 16.553 9.437 -12.381 1.00 90.94 220 PHE A O 1
ATOM 1755 N N . LEU A 1 221 ? 16.147 11.109 -10.945 1.00 88.00 221 LEU A N 1
ATOM 1756 C CA . LEU A 1 221 ? 17.322 11.904 -11.315 1.00 88.00 221 LEU A CA 1
ATOM 1757 C C . LEU A 1 221 ? 18.630 11.227 -10.875 1.00 88.00 221 LEU A C 1
ATOM 1759 O O . LEU A 1 221 ? 19.609 11.208 -11.625 1.00 88.00 221 LEU A O 1
ATOM 1763 N N . GLY A 1 222 ? 18.639 10.609 -9.691 1.00 84.38 222 GLY A N 1
ATOM 1764 C CA . GLY A 1 222 ? 19.766 9.813 -9.206 1.00 84.38 222 GLY A CA 1
ATOM 1765 C C . GLY A 1 222 ? 20.081 8.628 -10.121 1.00 84.38 222 GLY A C 1
ATOM 1766 O O . GLY A 1 222 ? 21.249 8.379 -10.422 1.00 84.38 222 GLY A O 1
ATOM 1767 N N . MET A 1 223 ? 19.046 7.954 -10.631 1.00 80.44 223 MET A N 1
ATOM 1768 C CA . MET A 1 223 ? 19.175 6.862 -11.602 1.00 80.44 223 MET A CA 1
ATOM 1769 C C . MET A 1 223 ? 19.644 7.344 -12.983 1.00 80.44 223 MET A C 1
ATOM 1771 O O . MET A 1 223 ? 20.345 6.630 -13.692 1.00 80.44 223 MET A O 1
ATOM 1775 N N . SER A 1 224 ? 19.311 8.585 -13.348 1.00 74.31 224 SER A N 1
ATOM 1776 C CA . SER A 1 224 ? 19.722 9.222 -14.609 1.00 74.31 224 SER A CA 1
ATOM 1777 C C . SER A 1 224 ? 21.211 9.593 -14.658 1.00 74.31 224 SER A C 1
ATOM 1779 O O . SER A 1 224 ? 21.732 9.956 -15.714 1.00 74.31 224 SER A O 1
ATOM 1781 N N . SER A 1 225 ? 21.912 9.533 -13.524 1.00 73.94 225 SER A N 1
ATOM 1782 C CA . SER A 1 225 ? 23.314 9.934 -13.424 1.00 73.94 225 SER A CA 1
ATOM 1783 C C . SER A 1 225 ? 24.241 8.892 -14.057 1.00 73.94 225 SER A C 1
ATOM 1785 O O . SER A 1 225 ? 24.633 7.914 -13.420 1.00 73.94 225 SER A O 1
ATOM 1787 N N . PHE A 1 226 ? 24.644 9.149 -15.305 1.00 54.72 226 PHE A N 1
ATOM 1788 C CA . PHE A 1 226 ? 25.531 8.296 -16.108 1.00 54.72 226 PHE A CA 1
ATOM 1789 C C . PHE A 1 226 ? 26.811 7.871 -15.369 1.00 54.72 226 PHE A C 1
ATOM 1791 O O . PHE A 1 226 ? 27.207 6.714 -15.443 1.00 54.72 226 PHE A O 1
ATOM 1798 N N . TRP A 1 227 ? 27.423 8.768 -14.590 1.00 50.03 227 TRP A N 1
ATOM 1799 C CA . TRP A 1 227 ? 28.646 8.482 -13.830 1.00 50.03 227 TRP A CA 1
ATOM 1800 C C . TRP A 1 227 ? 28.455 7.451 -12.714 1.00 50.03 227 TRP A C 1
ATOM 1802 O O . TRP A 1 227 ? 29.332 6.620 -12.495 1.00 50.03 227 TRP A O 1
ATOM 1812 N N . ASN A 1 228 ? 27.302 7.464 -12.044 1.00 62.62 228 ASN A N 1
ATOM 1813 C CA . ASN A 1 228 ? 27.002 6.496 -10.992 1.00 62.62 228 ASN A CA 1
ATOM 1814 C C . ASN A 1 228 ? 26.714 5.113 -11.579 1.00 62.62 228 ASN A C 1
ATOM 1816 O O . ASN A 1 228 ? 27.133 4.111 -11.012 1.00 62.62 228 ASN A O 1
ATOM 1820 N N . LEU A 1 229 ? 26.040 5.064 -12.733 1.00 60.56 229 LEU A N 1
ATOM 1821 C CA . LEU A 1 229 ? 25.821 3.825 -13.474 1.00 60.56 229 LEU A CA 1
ATOM 1822 C C . LEU A 1 229 ? 27.150 3.226 -13.953 1.00 60.56 229 LEU A C 1
ATOM 1824 O O . LEU A 1 229 ? 27.336 2.021 -13.856 1.00 60.56 229 LEU A O 1
ATOM 1828 N N . LEU A 1 230 ? 28.075 4.069 -14.428 1.00 56.66 230 LEU A N 1
ATOM 1829 C CA . LEU A 1 230 ? 29.370 3.657 -14.977 1.00 56.66 230 LEU A CA 1
ATOM 1830 C C . LEU A 1 230 ? 30.325 3.113 -13.901 1.00 56.66 230 LEU A C 1
ATOM 1832 O O . LEU A 1 230 ? 31.030 2.141 -14.154 1.00 56.66 230 LEU A O 1
ATOM 1836 N N . LEU A 1 231 ? 30.306 3.688 -12.693 1.00 60.38 231 LEU A N 1
ATOM 1837 C CA . LEU A 1 231 ? 31.056 3.181 -11.533 1.00 60.38 231 LEU A CA 1
ATOM 1838 C C . LEU A 1 231 ? 30.486 1.874 -10.960 1.00 60.38 231 LEU A C 1
ATOM 1840 O O . LEU A 1 231 ? 31.212 1.129 -10.306 1.00 60.38 231 LEU A O 1
ATOM 1844 N N . ASP A 1 232 ? 29.208 1.594 -11.213 1.00 68.56 232 ASP A N 1
ATOM 1845 C CA . ASP A 1 232 ? 28.537 0.365 -10.788 1.00 68.56 232 ASP A CA 1
ATOM 1846 C C . ASP A 1 232 ? 28.686 -0.781 -11.794 1.00 68.56 232 ASP A C 1
ATOM 1848 O O . ASP A 1 232 ? 28.240 -1.892 -11.503 1.00 68.56 232 ASP A O 1
ATOM 1852 N N . ILE A 1 233 ? 29.298 -0.548 -12.962 1.00 69.50 233 ILE A N 1
ATOM 1853 C CA . ILE A 1 233 ? 29.498 -1.596 -13.965 1.00 69.50 233 ILE A CA 1
ATOM 1854 C C . ILE A 1 233 ? 30.394 -2.685 -13.376 1.00 69.50 233 ILE A C 1
ATOM 1856 O O . ILE A 1 233 ? 31.536 -2.449 -12.986 1.00 69.50 233 ILE A O 1
ATOM 1860 N N . THR A 1 234 ? 29.876 -3.906 -13.359 1.00 64.25 234 THR A N 1
ATOM 1861 C CA . THR A 1 234 ? 30.636 -5.112 -13.058 1.00 64.25 234 THR A CA 1
ATOM 1862 C C . THR A 1 234 ? 30.571 -6.051 -14.249 1.00 64.25 234 THR A C 1
ATOM 1864 O O . THR A 1 234 ? 29.556 -6.141 -14.939 1.00 64.25 234 THR A O 1
ATOM 1867 N N . TRP A 1 235 ? 31.671 -6.744 -14.520 1.00 59.00 235 TRP A N 1
ATOM 1868 C CA . TRP A 1 235 ? 31.723 -7.758 -15.567 1.00 59.00 235 TRP A CA 1
ATOM 1869 C C . TRP A 1 235 ? 31.621 -9.142 -14.924 1.00 59.00 235 TRP A C 1
ATOM 1871 O O . TRP A 1 235 ? 32.597 -9.890 -14.862 1.00 59.00 235 TRP A O 1
ATOM 1881 N N . ALA A 1 236 ? 30.443 -9.455 -14.381 1.00 60.38 236 ALA A N 1
ATOM 1882 C CA . ALA A 1 236 ? 30.128 -10.771 -13.835 1.00 60.38 236 ALA A CA 1
ATOM 1883 C C . ALA A 1 236 ? 29.198 -11.529 -14.793 1.00 60.38 236 ALA A C 1
ATOM 1885 O O . ALA A 1 236 ? 28.337 -10.936 -15.437 1.00 60.38 236 ALA A O 1
ATOM 1886 N N . PHE A 1 237 ? 29.340 -12.857 -14.870 1.00 58.28 237 PHE A N 1
ATOM 1887 C CA . PHE A 1 237 ? 28.483 -13.701 -15.718 1.00 58.28 237 PHE A CA 1
ATOM 1888 C C . PHE A 1 237 ? 26.990 -13.595 -15.344 1.00 58.28 237 PHE A C 1
ATOM 1890 O O . PHE A 1 237 ? 26.128 -13.763 -16.200 1.00 58.28 237 PHE A O 1
ATOM 1897 N N . SER A 1 238 ? 26.685 -13.285 -14.079 1.00 60.09 238 SER A N 1
ATOM 1898 C CA . SER A 1 238 ? 25.325 -13.206 -13.538 1.00 60.09 238 SER A CA 1
ATOM 1899 C C . SER A 1 238 ? 24.701 -11.803 -13.536 1.00 60.09 238 SER A C 1
ATOM 1901 O O . SER A 1 238 ? 23.477 -11.704 -13.468 1.00 60.09 238 SER A O 1
ATOM 1903 N N . ALA A 1 239 ? 25.491 -10.721 -13.594 1.00 63.91 239 ALA A N 1
ATOM 1904 C CA . ALA A 1 239 ? 24.985 -9.346 -13.537 1.00 63.91 239 ALA A CA 1
ATOM 1905 C C . ALA A 1 239 ? 25.960 -8.327 -14.145 1.00 63.91 239 ALA A C 1
ATOM 1907 O O . ALA A 1 239 ? 27.178 -8.469 -14.041 1.00 63.91 239 ALA A O 1
ATOM 1908 N N . ARG A 1 240 ? 25.409 -7.256 -14.728 1.00 65.81 240 ARG A N 1
ATOM 1909 C CA . ARG A 1 240 ? 26.176 -6.139 -15.312 1.00 65.81 240 ARG A CA 1
ATOM 1910 C C . ARG A 1 240 ? 26.417 -4.969 -14.381 1.00 65.81 240 ARG A C 1
ATOM 1912 O O . ARG A 1 240 ? 27.321 -4.173 -14.619 1.00 65.81 240 ARG A O 1
ATOM 1919 N N . LEU A 1 241 ? 25.588 -4.832 -13.360 1.00 73.62 241 LEU A N 1
ATOM 1920 C CA . LEU A 1 241 ? 25.743 -3.820 -12.333 1.00 73.62 241 LEU A CA 1
ATOM 1921 C C . LEU A 1 241 ? 25.970 -4.518 -11.001 1.00 73.62 241 LEU A C 1
ATOM 1923 O O . LEU A 1 241 ? 25.312 -5.509 -10.698 1.00 73.62 241 LEU A O 1
ATOM 1927 N N . THR A 1 242 ? 26.864 -3.980 -10.178 1.00 77.00 242 THR A N 1
ATOM 1928 C CA . THR A 1 242 ? 27.007 -4.407 -8.778 1.00 77.00 242 THR A CA 1
ATOM 1929 C C . THR A 1 242 ? 25.700 -4.202 -8.004 1.00 77.00 242 THR A C 1
ATOM 1931 O O . THR A 1 242 ? 25.415 -4.915 -7.044 1.00 77.00 242 THR A O 1
ATOM 1934 N N . GLY A 1 243 ? 24.898 -3.215 -8.420 1.00 81.12 243 GLY A N 1
ATOM 1935 C CA . GLY A 1 243 ? 23.687 -2.777 -7.736 1.00 81.12 243 GLY A CA 1
ATOM 1936 C C . GLY A 1 243 ? 23.964 -1.914 -6.505 1.00 81.12 243 GLY A C 1
ATOM 1937 O O . GLY A 1 243 ? 23.027 -1.596 -5.775 1.00 81.12 243 GLY A O 1
ATOM 1938 N N . TYR A 1 244 ? 25.217 -1.522 -6.258 1.00 84.50 244 TYR A N 1
ATOM 1939 C CA . TYR A 1 244 ? 25.598 -0.750 -5.078 1.00 84.50 244 TYR A CA 1
ATOM 1940 C C . TYR A 1 244 ? 24.952 0.641 -5.062 1.00 84.50 244 TYR A C 1
ATOM 1942 O O . TYR A 1 244 ? 24.322 1.013 -4.069 1.00 84.50 244 TYR A O 1
ATOM 1950 N N . ASN A 1 245 ? 25.036 1.393 -6.161 1.00 84.25 245 ASN A N 1
ATOM 1951 C CA . ASN A 1 245 ? 24.391 2.694 -6.292 1.00 84.25 245 ASN A CA 1
ATOM 1952 C C . ASN A 1 245 ? 22.866 2.575 -6.234 1.00 84.25 245 ASN A C 1
ATOM 1954 O O . ASN A 1 245 ? 22.217 3.381 -5.572 1.00 84.25 245 ASN A O 1
ATOM 1958 N N . PHE A 1 246 ? 22.288 1.544 -6.857 1.00 85.69 246 PHE A N 1
ATOM 1959 C CA . PHE A 1 246 ? 20.846 1.294 -6.778 1.00 85.69 246 PHE A CA 1
ATOM 1960 C C . PHE A 1 246 ? 20.402 1.094 -5.320 1.00 85.69 246 PHE A C 1
ATOM 1962 O O . PHE A 1 246 ? 19.468 1.745 -4.850 1.00 85.69 246 PHE A O 1
ATOM 1969 N N . ASN A 1 247 ? 21.126 0.258 -4.571 1.00 90.44 247 ASN A N 1
ATOM 1970 C CA . ASN A 1 247 ? 20.872 0.018 -3.151 1.00 90.44 247 ASN A CA 1
ATOM 1971 C C . ASN A 1 247 ? 21.049 1.300 -2.330 1.00 90.44 247 ASN A C 1
ATOM 1973 O O . ASN A 1 247 ? 20.248 1.574 -1.442 1.00 90.44 247 ASN A O 1
ATOM 1977 N N . LYS A 1 248 ? 22.073 2.105 -2.631 1.00 90.31 248 LYS A N 1
ATOM 1978 C CA . LYS A 1 248 ? 22.318 3.393 -1.971 1.00 90.31 248 LYS A CA 1
ATOM 1979 C C . LYS A 1 248 ? 21.173 4.380 -2.208 1.00 90.31 248 LYS A C 1
ATOM 1981 O O . LYS A 1 248 ? 20.727 5.013 -1.258 1.00 90.31 248 LYS A O 1
ATOM 1986 N N . LEU A 1 249 ? 20.670 4.492 -3.438 1.00 90.50 249 LEU A N 1
ATOM 1987 C CA . LEU A 1 249 ? 19.532 5.356 -3.764 1.00 90.50 249 LEU A CA 1
ATOM 1988 C C . LEU A 1 249 ? 18.273 4.928 -3.006 1.00 90.50 249 LEU A C 1
ATOM 1990 O O . LEU A 1 249 ? 17.610 5.774 -2.413 1.00 90.50 249 LEU A O 1
ATOM 1994 N N . LEU A 1 250 ? 17.973 3.629 -2.961 1.00 92.25 250 LEU A N 1
ATOM 1995 C CA . LEU A 1 250 ? 16.821 3.126 -2.209 1.00 92.25 250 LEU A CA 1
ATOM 1996 C C . LEU A 1 250 ? 16.969 3.329 -0.698 1.00 92.25 250 LEU A C 1
ATOM 1998 O O . LEU A 1 250 ? 16.024 3.771 -0.050 1.00 92.25 250 LEU A O 1
ATOM 2002 N N . LYS A 1 251 ? 18.162 3.083 -0.145 1.00 93.00 251 LYS A N 1
ATOM 2003 C CA . LYS A 1 251 ? 18.473 3.386 1.258 1.00 93.00 251 LYS A CA 1
ATOM 2004 C C . LYS A 1 251 ? 18.338 4.874 1.567 1.00 93.00 251 LYS A C 1
ATOM 2006 O O . LYS A 1 251 ? 17.900 5.217 2.650 1.00 93.00 251 LYS A O 1
ATOM 2011 N N . ASN A 1 252 ? 18.662 5.767 0.636 1.00 92.19 252 ASN A N 1
ATOM 2012 C CA . ASN A 1 252 ? 18.467 7.204 0.846 1.00 92.19 252 ASN A CA 1
ATOM 2013 C C . ASN A 1 252 ? 16.984 7.612 0.809 1.00 92.19 252 ASN A C 1
ATOM 2015 O O . ASN A 1 252 ? 16.602 8.566 1.474 1.00 92.19 252 ASN A O 1
ATOM 2019 N N . VAL A 1 253 ? 16.151 6.918 0.026 1.00 92.81 253 VAL A N 1
ATOM 2020 C CA . VAL A 1 253 ? 14.708 7.207 -0.090 1.00 92.81 253 VAL A CA 1
ATOM 2021 C C . VAL A 1 253 ? 13.920 6.687 1.118 1.00 92.81 253 VAL A C 1
ATOM 2023 O O . VAL A 1 253 ? 13.038 7.385 1.634 1.00 92.81 253 VAL A O 1
ATOM 2026 N N . PHE A 1 254 ? 14.231 5.462 1.547 1.00 93.38 254 PHE A N 1
ATOM 2027 C CA . PHE A 1 254 ? 13.499 4.730 2.585 1.00 93.38 254 PHE A CA 1
ATOM 2028 C C . PHE A 1 254 ? 14.204 4.677 3.939 1.00 93.38 254 PHE A C 1
ATOM 2030 O O . PHE A 1 254 ? 13.593 4.254 4.919 1.00 93.38 254 PHE A O 1
ATOM 2037 N N . GLU A 1 255 ? 15.465 5.100 4.008 1.00 89.62 255 GLU A N 1
ATOM 2038 C CA . GLU A 1 255 ? 16.298 5.035 5.210 1.00 89.62 255 GLU A CA 1
ATOM 2039 C C . GLU A 1 255 ? 16.360 3.596 5.756 1.00 89.62 255 GLU A C 1
ATOM 2041 O O . GLU A 1 255 ? 16.630 2.648 5.012 1.00 89.62 255 GLU A O 1
ATOM 2046 N N . PHE A 1 256 ? 16.111 3.423 7.053 1.00 85.56 256 PHE A N 1
ATOM 2047 C CA . PHE A 1 256 ? 16.077 2.128 7.734 1.00 85.56 256 PHE A CA 1
ATOM 2048 C C . PHE A 1 256 ? 14.648 1.684 8.071 1.00 85.56 256 PHE A C 1
ATOM 2050 O O . PHE A 1 256 ? 14.455 0.946 9.032 1.00 85.56 256 PHE A O 1
ATOM 2057 N N . LYS A 1 257 ? 13.646 2.140 7.308 1.00 93.62 257 LYS A N 1
ATOM 2058 C CA . LYS A 1 257 ? 12.251 1.744 7.530 1.00 93.62 257 LYS A CA 1
ATOM 2059 C C . LYS A 1 257 ? 12.011 0.289 7.122 1.00 93.62 257 LYS A C 1
ATOM 2061 O O . LYS A 1 257 ? 12.499 -0.167 6.080 1.00 93.62 257 LYS A O 1
ATOM 2066 N N . SER A 1 258 ? 11.224 -0.409 7.928 1.00 95.62 258 SER A N 1
ATOM 2067 C CA . SER A 1 258 ? 10.649 -1.707 7.586 1.00 95.62 258 SER A CA 1
ATOM 2068 C C . SER A 1 258 ? 9.246 -1.541 7.000 1.00 95.62 258 SER A C 1
ATOM 2070 O O . SER A 1 258 ? 8.643 -0.474 7.121 1.00 95.62 258 SER A O 1
ATOM 2072 N N . ILE A 1 259 ? 8.733 -2.579 6.342 1.00 96.38 259 ILE A N 1
ATOM 2073 C CA . ILE A 1 259 ? 7.393 -2.564 5.742 1.00 96.38 259 ILE A CA 1
ATOM 2074 C C . ILE A 1 259 ? 6.311 -2.436 6.821 1.00 96.38 259 ILE A C 1
ATOM 2076 O O . ILE A 1 259 ? 5.366 -1.673 6.652 1.00 96.38 259 ILE A O 1
ATOM 2080 N N . GLU A 1 260 ? 6.473 -3.135 7.940 1.00 94.94 260 GLU A N 1
ATOM 2081 C CA . GLU A 1 260 ? 5.546 -3.108 9.073 1.00 94.94 260 GLU A CA 1
ATOM 2082 C C . GLU A 1 260 ? 5.495 -1.767 9.816 1.00 94.94 260 GLU A C 1
ATOM 2084 O O . GLU A 1 260 ? 4.636 -1.581 10.659 1.00 94.94 260 GLU A O 1
ATOM 2089 N N . ASP A 1 261 ? 6.404 -0.835 9.525 1.00 95.56 261 ASP A N 1
ATOM 2090 C CA . ASP A 1 261 ? 6.453 0.500 10.134 1.00 95.56 261 ASP A CA 1
ATOM 2091 C C . ASP A 1 261 ? 5.854 1.583 9.201 1.00 95.56 261 ASP A C 1
ATOM 2093 O O . ASP A 1 261 ? 6.088 2.785 9.361 1.00 95.56 261 ASP A O 1
ATOM 2097 N N . LEU A 1 262 ? 5.122 1.181 8.159 1.00 96.12 262 LEU A N 1
ATOM 2098 C CA . LEU A 1 262 ? 4.518 2.091 7.184 1.00 96.12 262 LEU A CA 1
ATOM 2099 C C . LEU A 1 262 ? 3.114 2.526 7.599 1.00 96.12 262 LEU A C 1
ATOM 2101 O O . LEU A 1 262 ? 2.305 1.712 8.022 1.00 96.12 262 LEU A O 1
ATOM 2105 N N . TRP A 1 263 ? 2.782 3.805 7.403 1.00 95.12 263 TRP A N 1
ATOM 2106 C CA . TRP A 1 263 ? 1.466 4.352 7.763 1.00 95.12 263 TRP A CA 1
ATOM 2107 C C . TRP A 1 263 ? 0.306 3.670 7.036 1.00 95.12 263 TRP A C 1
ATOM 2109 O O . TRP A 1 263 ? -0.755 3.460 7.626 1.00 95.12 263 TRP A O 1
ATOM 2119 N N . LEU A 1 264 ? 0.505 3.332 5.759 1.00 95.81 264 LEU A N 1
ATOM 2120 C CA . LEU A 1 264 ? -0.444 2.525 5.002 1.00 95.81 264 LEU A CA 1
ATOM 2121 C C . LEU A 1 264 ? 0.003 1.063 4.966 1.00 95.81 264 LEU A C 1
ATOM 2123 O O . LEU A 1 264 ? 1.181 0.807 4.701 1.00 95.81 264 LEU A O 1
ATOM 2127 N N . PRO A 1 265 ? -0.935 0.106 5.100 1.00 96.19 265 PRO A N 1
ATOM 2128 C CA . PRO A 1 265 ? -0.692 -1.277 4.730 1.00 96.19 265 PRO A CA 1
ATOM 2129 C C . PRO A 1 265 ? -0.119 -1.358 3.312 1.00 96.19 265 PRO A C 1
ATOM 2131 O O . PRO A 1 265 ? -0.732 -0.891 2.346 1.00 96.19 265 PRO A O 1
ATOM 2134 N N . TYR A 1 266 ? 1.068 -1.949 3.211 1.00 97.69 266 TYR A N 1
ATOM 2135 C CA . TYR A 1 266 ? 1.855 -2.022 1.989 1.00 97.69 266 TYR A CA 1
ATOM 2136 C C . TYR A 1 266 ? 2.181 -3.468 1.628 1.00 97.69 266 TYR A C 1
ATOM 2138 O O . TYR A 1 266 ? 2.400 -4.308 2.504 1.00 97.69 266 TYR A O 1
ATOM 2146 N N . PHE A 1 267 ? 2.278 -3.746 0.330 1.00 97.62 267 PHE A N 1
ATOM 2147 C CA . PHE A 1 267 ? 2.935 -4.952 -0.155 1.00 97.62 267 PHE A CA 1
ATOM 2148 C C . PHE A 1 267 ? 3.747 -4.697 -1.424 1.00 97.62 267 PHE A C 1
ATOM 2150 O O . PHE A 1 267 ? 3.424 -3.820 -2.230 1.00 97.62 267 PHE A O 1
ATOM 2157 N N . CYS A 1 268 ? 4.755 -5.534 -1.654 1.00 96.69 268 CYS A N 1
ATOM 2158 C CA . CYS A 1 268 ? 5.422 -5.620 -2.949 1.00 96.69 268 CYS A CA 1
ATOM 2159 C C . CYS A 1 268 ? 5.543 -7.055 -3.440 1.00 96.69 268 CYS A C 1
ATOM 2161 O O . CYS A 1 268 ? 5.659 -7.989 -2.646 1.00 96.69 268 CYS A O 1
ATOM 2163 N N . VAL A 1 269 ? 5.546 -7.215 -4.761 1.00 96.06 269 VAL A N 1
ATOM 2164 C CA . VAL A 1 269 ? 5.650 -8.524 -5.408 1.00 96.06 269 VAL A CA 1
ATOM 2165 C C . VAL A 1 269 ? 7.048 -8.747 -5.972 1.00 96.06 269 VAL A C 1
ATOM 2167 O O . VAL A 1 269 ? 7.624 -7.856 -6.603 1.00 96.06 269 VAL A O 1
ATOM 2170 N N . THR A 1 270 ? 7.580 -9.948 -5.768 1.00 95.62 270 THR A N 1
ATOM 2171 C CA . THR A 1 270 ? 8.824 -10.432 -6.381 1.00 95.62 270 THR A CA 1
ATOM 2172 C C . THR A 1 270 ? 8.600 -11.790 -7.030 1.00 95.62 270 THR A C 1
ATOM 2174 O O . THR A 1 270 ? 7.680 -12.521 -6.656 1.00 95.62 270 THR A O 1
ATOM 2177 N N . THR A 1 271 ? 9.500 -12.160 -7.932 1.00 93.31 271 THR A N 1
ATOM 2178 C CA . THR A 1 271 ? 9.577 -13.517 -8.477 1.00 93.31 271 THR A CA 1
ATOM 2179 C C . THR A 1 271 ? 10.648 -14.294 -7.725 1.00 93.31 271 THR A C 1
ATOM 2181 O O . THR A 1 271 ? 11.809 -13.894 -7.746 1.00 93.31 271 THR A O 1
ATOM 2184 N N . ASP A 1 272 ? 10.283 -15.389 -7.064 1.00 93.56 272 ASP A N 1
ATOM 2185 C CA . ASP A 1 272 ? 11.258 -16.346 -6.539 1.00 93.56 272 ASP A CA 1
ATOM 2186 C C . ASP A 1 272 ? 11.696 -17.264 -7.675 1.00 93.56 272 ASP A C 1
ATOM 2188 O O . ASP A 1 272 ? 10.917 -18.090 -8.145 1.00 93.56 272 ASP A O 1
ATOM 2192 N N . ILE A 1 273 ? 12.938 -17.121 -8.130 1.00 90.06 273 ILE A N 1
ATOM 2193 C CA . ILE A 1 273 ? 13.463 -17.943 -9.228 1.00 90.06 273 ILE A CA 1
ATOM 2194 C C . ILE A 1 273 ? 13.859 -19.349 -8.788 1.00 90.06 273 ILE A C 1
ATOM 2196 O O . ILE A 1 273 ? 13.998 -20.228 -9.632 1.00 90.06 273 ILE A O 1
ATOM 2200 N N . SER A 1 274 ? 14.045 -19.567 -7.488 1.00 89.25 274 SER A N 1
ATOM 2201 C CA . SER A 1 274 ? 14.423 -20.873 -6.940 1.00 89.25 274 SER A CA 1
ATOM 2202 C C . SER A 1 274 ? 13.273 -21.859 -7.124 1.00 89.25 274 SER A C 1
ATOM 2204 O O . SER A 1 274 ? 13.494 -22.989 -7.551 1.00 89.25 274 SER A O 1
ATOM 2206 N N . ASN A 1 275 ? 12.044 -21.387 -6.891 1.00 88.31 275 ASN A N 1
ATOM 2207 C CA . ASN A 1 275 ? 10.830 -22.180 -7.066 1.00 88.31 275 ASN A CA 1
ATOM 2208 C C . ASN A 1 275 ? 9.972 -21.772 -8.278 1.00 88.31 275 ASN A C 1
ATOM 2210 O O . ASN A 1 275 ? 9.017 -22.468 -8.610 1.00 88.31 275 ASN A O 1
ATOM 2214 N N . SER A 1 276 ? 10.305 -20.673 -8.962 1.00 86.38 276 SER A N 1
ATOM 2215 C CA . SER A 1 276 ? 9.491 -20.074 -10.036 1.00 86.38 276 SER A CA 1
ATOM 2216 C C . SER A 1 276 ? 8.089 -19.647 -9.574 1.00 86.38 276 SER A C 1
ATOM 2218 O O . SER A 1 276 ? 7.095 -19.861 -10.266 1.00 86.38 276 SER A O 1
ATOM 2220 N N . GLU A 1 277 ? 8.008 -19.030 -8.393 1.00 89.44 277 GLU A N 1
ATOM 2221 C CA . GLU A 1 277 ? 6.750 -18.659 -7.736 1.00 89.44 277 GLU A CA 1
ATOM 2222 C C . GLU A 1 277 ? 6.638 -17.148 -7.494 1.00 89.44 277 GLU A C 1
ATOM 2224 O O . GLU A 1 277 ? 7.632 -16.433 -7.340 1.00 89.44 277 GLU A O 1
ATOM 2229 N N . MET A 1 278 ? 5.402 -16.654 -7.400 1.00 92.12 278 MET A N 1
ATOM 2230 C CA . MET A 1 278 ? 5.135 -15.292 -6.942 1.00 92.12 278 MET A CA 1
ATOM 2231 C C . MET A 1 278 ? 5.257 -15.213 -5.420 1.00 92.12 278 MET A C 1
ATOM 2233 O O . MET A 1 278 ? 4.575 -15.947 -4.707 1.00 92.12 278 MET A O 1
ATOM 2237 N N . ARG A 1 279 ? 6.035 -14.247 -4.922 1.00 94.50 279 ARG A N 1
ATOM 2238 C CA . ARG A 1 279 ? 6.090 -13.908 -3.494 1.00 94.50 279 ARG A CA 1
ATOM 2239 C C . ARG A 1 279 ? 5.556 -12.514 -3.228 1.00 94.50 279 ARG A C 1
ATOM 2241 O O . ARG A 1 279 ? 5.844 -11.573 -3.967 1.00 94.50 279 ARG A O 1
ATOM 2248 N N . VAL A 1 280 ? 4.788 -12.400 -2.148 1.00 96.00 280 VAL A N 1
ATOM 2249 C CA . VAL A 1 280 ? 4.210 -11.145 -1.666 1.00 96.00 280 VAL A CA 1
ATOM 2250 C C . VAL A 1 280 ? 4.864 -10.800 -0.338 1.00 96.00 280 VAL A C 1
ATOM 2252 O O . VAL A 1 280 ? 4.684 -11.514 0.644 1.00 96.00 280 VAL A O 1
ATOM 2255 N N . HIS A 1 281 ? 5.574 -9.679 -0.303 1.00 96.00 281 HIS A N 1
ATOM 2256 C CA . HIS A 1 281 ? 6.265 -9.207 0.894 1.00 96.00 281 HIS A CA 1
ATOM 2257 C C . HIS A 1 281 ? 5.425 -8.161 1.612 1.00 96.00 281 HIS A C 1
ATOM 2259 O O . HIS A 1 281 ? 4.975 -7.193 0.993 1.00 96.00 281 HIS A O 1
ATOM 2265 N N . ARG A 1 282 ? 5.222 -8.362 2.915 1.00 94.50 282 ARG A N 1
ATOM 2266 C CA . ARG A 1 282 ? 4.437 -7.488 3.810 1.00 94.50 282 ARG A CA 1
ATOM 2267 C C . ARG A 1 282 ? 5.177 -7.118 5.097 1.00 94.50 282 ARG A C 1
ATOM 2269 O O . ARG A 1 282 ? 4.623 -6.433 5.948 1.00 94.50 282 ARG A O 1
ATOM 2276 N N . ASN A 1 283 ? 6.394 -7.610 5.265 1.00 93.12 283 ASN A N 1
ATOM 2277 C CA . ASN A 1 283 ? 7.219 -7.439 6.450 1.00 93.12 283 ASN A CA 1
ATOM 2278 C C . ASN A 1 283 ? 8.698 -7.414 6.046 1.00 93.12 283 ASN A C 1
ATOM 2280 O O . ASN A 1 283 ? 9.069 -7.818 4.944 1.00 93.12 283 ASN A O 1
ATOM 2284 N N . GLY A 1 284 ? 9.538 -6.903 6.940 1.00 93.38 284 GLY A N 1
ATOM 2285 C CA . GLY A 1 284 ? 10.980 -6.825 6.768 1.00 93.38 284 GLY A CA 1
ATOM 2286 C C . GLY A 1 284 ? 11.440 -5.555 6.054 1.00 93.38 284 GLY A C 1
ATOM 2287 O O . GLY A 1 284 ? 10.729 -4.555 5.960 1.00 93.38 284 GLY A O 1
ATOM 2288 N N . GLN A 1 285 ? 12.693 -5.549 5.601 1.00 94.62 285 GLN A N 1
ATOM 2289 C CA . GLN A 1 285 ? 13.367 -4.308 5.230 1.00 94.62 285 GLN A CA 1
ATOM 2290 C C . GLN A 1 285 ? 12.868 -3.745 3.888 1.00 94.62 285 GLN A C 1
ATOM 2292 O O . GLN A 1 285 ? 13.137 -4.305 2.822 1.00 94.62 285 GLN A O 1
ATOM 2297 N N . LEU A 1 286 ? 12.220 -2.574 3.928 1.00 96.06 286 LEU A N 1
ATOM 2298 C CA . LEU A 1 286 ? 11.511 -1.995 2.782 1.00 96.06 286 LEU A CA 1
ATOM 2299 C C . LEU A 1 286 ? 12.412 -1.791 1.561 1.00 96.06 286 LEU A C 1
ATOM 2301 O O . LEU A 1 286 ? 12.099 -2.259 0.468 1.00 96.06 286 LEU A O 1
ATOM 2305 N N . TRP A 1 287 ? 13.563 -1.129 1.734 1.00 95.31 287 TRP A N 1
ATOM 2306 C CA . TRP A 1 287 ? 14.462 -0.855 0.607 1.00 95.31 287 TRP A CA 1
ATOM 2307 C C . TRP A 1 287 ? 14.981 -2.143 -0.046 1.00 95.31 287 TRP A C 1
ATOM 2309 O O . TRP A 1 287 ? 15.242 -2.145 -1.247 1.00 95.31 287 TRP A O 1
ATOM 2319 N N . ARG A 1 288 ? 15.124 -3.235 0.721 1.00 95.00 288 ARG A N 1
ATOM 2320 C CA . ARG A 1 288 ? 15.640 -4.519 0.233 1.00 95.00 288 ARG A CA 1
ATOM 2321 C C . ARG A 1 288 ? 14.601 -5.236 -0.625 1.00 95.00 288 ARG A C 1
ATOM 2323 O O . ARG A 1 288 ? 14.937 -5.676 -1.720 1.00 95.00 288 ARG A O 1
ATOM 2330 N N . TYR A 1 289 ? 13.346 -5.296 -0.188 1.00 96.19 289 TYR A N 1
ATOM 2331 C CA . TYR A 1 289 ? 12.291 -5.942 -0.975 1.00 96.19 289 TYR A CA 1
ATOM 2332 C C . TYR A 1 289 ? 11.838 -5.104 -2.171 1.00 96.19 289 TYR A C 1
ATOM 2334 O O . TYR A 1 289 ? 11.623 -5.656 -3.248 1.00 96.19 289 TYR A O 1
ATOM 2342 N N . VAL A 1 290 ? 11.827 -3.771 -2.056 1.00 96.25 290 VAL A N 1
ATOM 2343 C CA . VAL A 1 290 ? 11.664 -2.893 -3.229 1.00 96.25 290 VAL A CA 1
ATOM 2344 C C . VAL A 1 290 ? 12.806 -3.122 -4.219 1.00 96.25 290 VAL A C 1
ATOM 2346 O O . VAL A 1 290 ? 12.570 -3.271 -5.416 1.00 96.25 290 VAL A O 1
ATOM 2349 N N . ARG A 1 291 ? 14.055 -3.228 -3.738 1.00 94.12 291 ARG A N 1
ATOM 2350 C CA . ARG A 1 291 ? 15.204 -3.557 -4.591 1.00 94.12 291 ARG A CA 1
ATOM 2351 C C . ARG A 1 291 ? 15.021 -4.898 -5.291 1.00 94.12 291 ARG A C 1
ATOM 2353 O O . ARG A 1 291 ? 15.304 -4.965 -6.485 1.00 94.12 291 ARG A O 1
ATOM 2360 N N . ALA A 1 292 ? 14.583 -5.927 -4.565 1.00 94.56 292 ALA A N 1
ATOM 2361 C CA . ALA A 1 292 ? 14.311 -7.253 -5.107 1.00 94.56 292 ALA A CA 1
ATOM 2362 C C . ALA A 1 292 ? 13.243 -7.174 -6.209 1.00 94.56 292 ALA A C 1
ATOM 2364 O O . ALA A 1 292 ? 13.499 -7.607 -7.329 1.00 94.56 292 ALA A O 1
ATOM 2365 N N . SER A 1 293 ? 12.132 -6.482 -5.934 1.00 94.94 293 SER A N 1
ATOM 2366 C CA . SER A 1 293 ? 11.013 -6.252 -6.857 1.00 94.94 293 SER A CA 1
ATOM 2367 C C . SER A 1 293 ? 11.407 -5.458 -8.105 1.00 94.94 293 SER A C 1
ATOM 2369 O O . SER A 1 293 ? 10.707 -5.539 -9.101 1.00 94.94 293 SER A O 1
ATOM 2371 N N . MET A 1 294 ? 12.533 -4.738 -8.086 1.00 91.62 294 MET A N 1
ATOM 2372 C CA . MET A 1 294 ? 13.102 -4.008 -9.229 1.00 91.62 294 MET A CA 1
ATOM 2373 C C . MET A 1 294 ? 14.343 -4.694 -9.835 1.00 91.62 294 MET A C 1
ATOM 2375 O O . MET A 1 294 ? 15.119 -4.062 -10.558 1.00 91.62 294 MET A O 1
ATOM 2379 N N . THR A 1 295 ? 14.597 -5.965 -9.507 1.00 89.12 295 THR A N 1
ATOM 2380 C CA . THR A 1 295 ? 15.767 -6.703 -10.007 1.00 89.12 295 THR A CA 1
ATOM 2381 C C . THR A 1 295 ? 15.475 -7.330 -11.359 1.00 89.12 295 THR A C 1
ATOM 2383 O O . THR A 1 295 ? 15.049 -8.482 -11.448 1.00 89.12 295 THR A O 1
ATOM 2386 N N . LEU A 1 296 ? 15.756 -6.593 -12.427 1.00 83.75 296 LEU A N 1
ATOM 2387 C CA . LEU A 1 296 ? 15.758 -7.180 -13.760 1.00 83.75 296 LEU A CA 1
ATOM 2388 C C . LEU A 1 296 ? 16.928 -8.163 -13.888 1.00 83.75 296 LEU A C 1
ATOM 2390 O O . LEU A 1 296 ? 18.083 -7.804 -13.622 1.00 83.75 296 LEU A O 1
ATOM 2394 N N . ALA A 1 297 ? 16.617 -9.387 -14.320 1.00 78.31 297 ALA A N 1
ATOM 2395 C CA . ALA A 1 297 ? 17.599 -10.414 -14.640 1.00 78.31 297 ALA A CA 1
ATOM 2396 C C . ALA A 1 297 ? 18.683 -9.835 -15.558 1.00 78.31 297 ALA A C 1
ATOM 2398 O O . ALA A 1 297 ? 18.396 -8.973 -16.393 1.00 78.31 297 ALA A O 1
ATOM 2399 N N . VAL A 1 298 ? 19.927 -10.304 -15.409 1.00 72.44 298 VAL A N 1
ATOM 2400 C CA . VAL A 1 298 ? 21.106 -9.871 -16.191 1.00 72.44 298 VAL A CA 1
ATOM 2401 C C . VAL A 1 298 ? 21.587 -8.442 -15.879 1.00 72.44 298 VAL A C 1
ATOM 2403 O O . VAL A 1 298 ? 22.789 -8.170 -15.936 1.00 72.44 298 VAL A O 1
ATOM 2406 N N . TYR A 1 299 ? 20.699 -7.515 -15.514 1.00 74.69 299 TYR A N 1
ATOM 2407 C CA . TYR A 1 299 ? 21.080 -6.152 -15.137 1.00 74.69 299 TYR A CA 1
ATOM 2408 C C . TYR A 1 299 ? 21.631 -6.078 -13.723 1.00 74.69 299 TYR A C 1
ATOM 2410 O O . TYR A 1 299 ? 22.674 -5.464 -13.498 1.00 74.69 299 TYR A O 1
ATOM 2418 N N . LEU A 1 300 ? 20.931 -6.699 -12.782 1.00 82.31 300 LEU A N 1
ATOM 2419 C CA . LEU A 1 300 ? 21.204 -6.602 -11.360 1.00 82.31 300 LEU A CA 1
ATOM 2420 C C . LEU A 1 300 ? 21.291 -8.006 -10.751 1.00 82.31 300 LEU A C 1
ATOM 2422 O O . LEU A 1 300 ? 20.553 -8.894 -11.178 1.00 82.31 300 LEU A O 1
ATOM 2426 N N . PRO A 1 301 ? 22.163 -8.227 -9.750 1.00 86.06 301 PRO A N 1
ATOM 2427 C CA . PRO A 1 301 ? 22.233 -9.516 -9.083 1.00 86.06 301 PRO A CA 1
ATOM 2428 C C . PRO A 1 301 ? 20.918 -9.782 -8.332 1.00 86.06 301 PRO A C 1
ATOM 2430 O O . PRO A 1 301 ? 20.374 -8.832 -7.741 1.00 86.06 301 PRO A O 1
ATOM 2433 N N . PRO A 1 302 ? 20.423 -11.038 -8.337 1.00 88.44 302 PRO A N 1
ATOM 2434 C CA . PRO A 1 302 ? 19.273 -11.438 -7.533 1.00 88.44 302 PRO A CA 1
ATOM 2435 C C . PRO A 1 302 ? 19.546 -11.179 -6.053 1.00 88.44 302 PRO A C 1
ATOM 2437 O O . PRO A 1 302 ? 20.676 -11.332 -5.581 1.00 88.44 302 PRO A O 1
ATOM 2440 N N . ILE A 1 303 ? 18.508 -10.787 -5.316 1.00 90.94 303 ILE A N 1
ATOM 2441 C CA . ILE A 1 303 ? 18.594 -10.675 -3.859 1.00 90.94 303 ILE A CA 1
ATOM 2442 C C . ILE A 1 303 ? 18.278 -12.034 -3.254 1.00 90.94 303 ILE A C 1
ATOM 2444 O O . ILE A 1 303 ? 17.253 -12.619 -3.564 1.00 90.94 303 ILE A O 1
ATOM 2448 N N . CYS A 1 304 ? 19.157 -12.517 -2.384 1.00 92.56 304 CYS A N 1
ATOM 2449 C CA . CYS A 1 304 ? 18.866 -13.660 -1.531 1.00 92.56 304 CYS A CA 1
ATOM 2450 C C . CYS A 1 304 ? 17.935 -13.198 -0.405 1.00 92.56 304 CYS A C 1
ATOM 2452 O O . CYS A 1 304 ? 18.217 -12.180 0.229 1.00 92.56 304 CYS A O 1
ATOM 2454 N N . ASP A 1 305 ? 16.839 -13.897 -0.170 1.00 91.81 305 ASP A N 1
ATOM 2455 C CA . ASP A 1 305 ? 15.991 -13.675 0.992 1.00 91.81 305 ASP A CA 1
ATOM 2456 C C . ASP A 1 305 ? 16.757 -14.071 2.265 1.00 91.81 305 ASP A C 1
ATOM 2458 O O . ASP A 1 305 ? 17.525 -15.037 2.261 1.00 91.81 305 ASP A O 1
ATOM 2462 N N . ASP A 1 306 ? 16.603 -13.286 3.330 1.00 87.19 306 ASP A N 1
ATOM 2463 C CA . ASP A 1 306 ? 17.291 -13.541 4.598 1.00 87.19 306 ASP A CA 1
ATOM 2464 C C . ASP A 1 306 ? 16.550 -14.611 5.429 1.00 87.19 306 ASP A C 1
ATOM 2466 O O . ASP A 1 306 ? 17.158 -15.208 6.317 1.00 87.19 306 ASP A O 1
ATOM 2470 N N . GLU A 1 307 ? 15.264 -14.870 5.146 1.00 85.62 307 GLU A N 1
ATOM 2471 C CA . GLU A 1 307 ? 14.450 -15.842 5.893 1.00 85.62 307 GLU A CA 1
ATOM 2472 C C . GLU A 1 307 ? 14.703 -17.297 5.473 1.00 85.62 307 GLU A C 1
ATOM 2474 O O . GLU A 1 307 ? 14.875 -18.165 6.331 1.00 85.62 307 GLU A O 1
ATOM 2479 N N . ASP A 1 308 ? 14.743 -17.575 4.168 1.00 89.12 308 ASP A N 1
ATOM 2480 C CA . ASP A 1 308 ? 14.838 -18.938 3.623 1.00 89.12 308 ASP A CA 1
ATOM 2481 C C . ASP A 1 308 ? 16.007 -19.151 2.644 1.00 89.12 308 ASP A C 1
ATOM 2483 O O . ASP A 1 308 ? 16.296 -20.285 2.262 1.00 89.12 308 ASP A O 1
ATOM 2487 N N . GLY A 1 309 ? 16.722 -18.089 2.263 1.00 91.69 309 GLY A N 1
ATOM 2488 C CA . GLY A 1 309 ? 17.853 -18.168 1.340 1.00 91.69 309 GLY A CA 1
ATOM 2489 C C . GLY A 1 309 ? 17.474 -18.233 -0.144 1.00 91.69 309 GLY A C 1
ATOM 2490 O O . GLY A 1 309 ? 18.336 -18.535 -0.972 1.00 91.69 309 GLY A O 1
ATOM 2491 N N . HIS A 1 310 ? 16.215 -17.978 -0.508 1.00 93.44 310 HIS A N 1
ATOM 2492 C CA . HIS A 1 310 ? 15.762 -18.043 -1.899 1.00 93.44 310 HIS A CA 1
ATOM 2493 C C . HIS A 1 310 ? 16.172 -16.811 -2.710 1.00 93.44 310 HIS A C 1
ATOM 2495 O O . HIS A 1 310 ? 16.298 -15.704 -2.191 1.00 93.44 310 HIS A O 1
ATOM 2501 N N . TYR A 1 311 ? 16.360 -16.980 -4.017 1.00 92.88 311 TYR A N 1
ATOM 2502 C CA . TYR A 1 311 ? 16.726 -15.886 -4.912 1.00 92.88 311 TYR A CA 1
ATOM 2503 C C . TYR A 1 311 ? 15.497 -15.161 -5.467 1.00 92.88 311 TYR A C 1
ATOM 2505 O O . TYR A 1 311 ? 14.628 -15.756 -6.101 1.00 92.88 311 TYR A O 1
ATOM 2513 N N . LEU A 1 312 ? 15.476 -13.843 -5.287 1.00 94.38 312 LEU A N 1
ATOM 2514 C CA . LEU A 1 312 ? 14.388 -12.952 -5.665 1.00 94.38 312 LEU A CA 1
ATOM 2515 C C . LEU A 1 312 ? 14.776 -12.063 -6.853 1.00 94.38 312 LEU A C 1
ATOM 2517 O O . LEU A 1 312 ? 15.842 -11.431 -6.865 1.00 94.38 312 LEU A O 1
ATOM 2521 N N . LEU A 1 313 ? 13.864 -11.978 -7.818 1.00 92.25 313 LEU A N 1
ATOM 2522 C CA . LEU A 1 313 ? 13.899 -11.099 -8.985 1.00 92.25 313 LEU A CA 1
ATOM 2523 C C . LEU A 1 313 ? 12.668 -10.179 -9.054 1.00 92.25 313 LEU A C 1
ATOM 2525 O O . LEU A 1 313 ? 11.767 -10.244 -8.211 1.00 92.25 313 LEU A O 1
ATOM 2529 N N . ASP A 1 314 ? 12.638 -9.319 -10.078 1.00 91.75 314 ASP A N 1
ATOM 2530 C CA . ASP A 1 314 ? 11.521 -8.419 -10.369 1.00 91.75 314 ASP A CA 1
ATOM 2531 C C . ASP A 1 314 ? 10.183 -9.179 -10.377 1.00 91.75 314 ASP A C 1
ATOM 2533 O O . ASP A 1 314 ? 10.070 -10.271 -10.929 1.00 91.75 314 ASP A O 1
ATOM 2537 N N . GLY A 1 315 ? 9.153 -8.634 -9.731 1.00 89.50 315 GLY A N 1
ATOM 2538 C CA . GLY A 1 315 ? 7.831 -9.272 -9.703 1.00 89.50 315 GLY A CA 1
ATOM 2539 C C . GLY A 1 315 ? 7.112 -9.246 -11.054 1.00 89.50 315 GLY A C 1
ATOM 2540 O O . GLY A 1 315 ? 6.114 -9.939 -11.224 1.00 89.50 315 GLY A O 1
ATOM 2541 N N . GLY A 1 316 ? 7.606 -8.458 -12.013 1.00 86.94 316 GLY A N 1
ATOM 2542 C CA . GLY A 1 316 ? 7.023 -8.285 -13.338 1.00 86.94 316 GLY A CA 1
ATOM 2543 C C . GLY A 1 316 ? 6.956 -9.575 -14.147 1.00 86.94 316 GLY A C 1
ATOM 2544 O O . GLY A 1 316 ? 6.010 -9.729 -14.906 1.00 86.94 316 GLY A O 1
ATOM 2545 N N . TYR A 1 317 ? 7.882 -10.515 -13.916 1.00 84.75 317 TYR A N 1
ATOM 2546 C CA . TYR A 1 317 ? 7.889 -11.824 -14.582 1.00 84.75 317 TYR A CA 1
ATOM 2547 C C . TYR A 1 317 ? 6.647 -12.671 -14.228 1.00 84.75 317 TYR A C 1
ATOM 2549 O O . TYR A 1 317 ? 6.148 -13.436 -15.042 1.00 84.75 317 TYR A O 1
ATOM 2557 N N . VAL A 1 318 ? 6.104 -12.536 -13.015 1.00 87.12 318 VAL A N 1
ATOM 2558 C CA . VAL A 1 318 ? 4.945 -13.339 -12.568 1.00 87.12 318 VAL A CA 1
ATOM 2559 C C . VAL A 1 318 ? 3.649 -12.539 -12.521 1.00 87.12 318 VAL A C 1
ATOM 2561 O O . VAL A 1 318 ? 2.584 -13.027 -12.899 1.00 87.12 318 VAL A O 1
ATOM 2564 N N . ASN A 1 319 ? 3.706 -11.307 -12.021 1.00 88.50 319 ASN A N 1
ATOM 2565 C CA . ASN A 1 319 ? 2.527 -10.483 -11.804 1.00 88.50 319 ASN A CA 1
ATOM 2566 C C . ASN A 1 319 ? 2.905 -8.998 -11.816 1.00 88.50 319 ASN A C 1
ATOM 2568 O O . ASN A 1 319 ? 3.177 -8.376 -10.782 1.00 88.50 319 ASN A O 1
ATOM 2572 N N . ASN A 1 320 ? 2.909 -8.417 -13.017 1.00 90.00 320 ASN A N 1
ATOM 2573 C CA . ASN A 1 320 ? 3.242 -7.009 -13.194 1.00 90.00 320 ASN A CA 1
ATOM 2574 C C . ASN A 1 320 ? 2.186 -6.050 -12.615 1.00 90.00 320 ASN A C 1
ATOM 2576 O O . ASN A 1 320 ? 2.532 -4.918 -12.284 1.00 90.00 320 ASN A O 1
ATOM 2580 N N . LEU A 1 321 ? 0.924 -6.477 -12.470 1.00 91.31 321 LEU A N 1
ATOM 2581 C CA . LEU A 1 321 ? -0.168 -5.651 -11.940 1.00 91.31 321 LEU A CA 1
ATOM 2582 C C . LEU A 1 321 ? -0.996 -6.430 -10.896 1.00 91.31 321 LEU A C 1
ATOM 2584 O O . LEU A 1 321 ? -2.058 -6.963 -11.227 1.00 91.31 321 LEU A O 1
ATOM 2588 N N . PRO A 1 322 ? -0.546 -6.473 -9.625 1.00 93.44 322 PRO A N 1
ATOM 2589 C CA . PRO A 1 322 ? -1.056 -7.402 -8.612 1.00 93.44 322 PRO A CA 1
ATOM 2590 C C . PRO A 1 322 ? -2.387 -6.972 -7.959 1.00 93.44 322 PRO A C 1
ATOM 2592 O O . PRO A 1 322 ? -2.498 -6.793 -6.743 1.00 93.44 322 PRO A O 1
ATOM 2595 N N . ALA A 1 323 ? -3.431 -6.788 -8.774 1.00 93.00 323 ALA A N 1
ATOM 2596 C CA . ALA A 1 323 ? -4.783 -6.423 -8.331 1.00 93.00 323 ALA A CA 1
ATOM 2597 C C . ALA A 1 323 ? -5.485 -7.535 -7.528 1.00 93.00 323 ALA A C 1
ATOM 2599 O O . ALA A 1 323 ? -6.327 -7.273 -6.670 1.00 93.00 323 ALA A O 1
ATOM 2600 N N . ASP A 1 324 ? -5.122 -8.783 -7.792 1.00 92.44 324 ASP A N 1
ATOM 2601 C CA . ASP A 1 324 ? -5.529 -9.991 -7.077 1.00 92.44 324 ASP A CA 1
ATOM 2602 C C . ASP A 1 324 ? -4.978 -10.042 -5.644 1.00 92.44 324 ASP A C 1
ATOM 2604 O O . ASP A 1 324 ? -5.711 -10.343 -4.696 1.00 92.44 324 ASP A O 1
ATOM 2608 N N . VAL A 1 325 ? -3.704 -9.679 -5.465 1.00 94.19 325 VAL A N 1
ATOM 2609 C CA . VAL A 1 325 ? -3.082 -9.576 -4.140 1.00 94.19 325 VAL A CA 1
ATOM 2610 C C . VAL A 1 325 ? -3.788 -8.495 -3.331 1.00 94.19 325 VAL A C 1
ATOM 2612 O O . VAL A 1 325 ? -4.186 -8.740 -2.193 1.00 94.19 325 VAL A O 1
ATOM 2615 N N . MET A 1 326 ? -4.046 -7.336 -3.946 1.00 95.44 326 MET A N 1
ATOM 2616 C CA . MET A 1 326 ? -4.802 -6.249 -3.322 1.00 95.44 326 MET A CA 1
ATOM 2617 C C . MET A 1 326 ? -6.206 -6.686 -2.888 1.00 95.44 326 MET A C 1
ATOM 2619 O O . MET A 1 326 ? -6.634 -6.399 -1.769 1.00 95.44 326 MET A O 1
ATOM 2623 N N . ARG A 1 327 ? -6.912 -7.437 -3.740 1.00 93.12 327 ARG A N 1
ATOM 2624 C CA . ARG A 1 327 ? -8.224 -7.996 -3.398 1.00 93.12 327 ARG A CA 1
ATOM 2625 C C . ARG A 1 327 ? -8.143 -8.940 -2.198 1.00 93.12 327 ARG A C 1
ATOM 2627 O O . ARG A 1 327 ? -8.987 -8.865 -1.310 1.00 93.12 327 ARG A O 1
ATOM 2634 N N . THR A 1 328 ? -7.105 -9.771 -2.139 1.00 91.56 328 THR A N 1
ATOM 2635 C CA . THR A 1 328 ? -6.841 -10.684 -1.012 1.00 91.56 328 THR A CA 1
ATOM 2636 C C . THR A 1 328 ? -6.506 -9.927 0.279 1.00 91.56 328 THR A C 1
ATOM 2638 O O . THR A 1 328 ? -6.759 -10.427 1.371 1.00 91.56 328 THR A O 1
ATOM 2641 N N . MET A 1 329 ? -6.001 -8.689 0.187 1.00 90.88 329 MET A N 1
ATOM 2642 C CA . MET A 1 329 ? -5.790 -7.812 1.349 1.00 90.88 329 MET A CA 1
ATOM 2643 C C . MET A 1 329 ? -7.085 -7.212 1.918 1.00 90.88 329 MET A C 1
ATOM 2645 O O . MET A 1 329 ? -7.020 -6.496 2.912 1.00 90.88 329 MET A O 1
ATOM 2649 N N . GLY A 1 330 ? -8.245 -7.482 1.309 1.00 89.62 330 GLY A N 1
ATOM 2650 C CA . GLY A 1 330 ? -9.542 -6.988 1.775 1.00 89.62 330 GLY A CA 1
ATOM 2651 C C . GLY A 1 330 ? -10.014 -5.695 1.106 1.00 89.62 330 GLY A C 1
ATOM 2652 O O . GLY A 1 330 ? -10.981 -5.092 1.564 1.00 89.62 330 GLY A O 1
ATOM 2653 N N . ALA A 1 331 ? -9.376 -5.255 0.015 1.00 93.44 331 ALA A N 1
ATOM 2654 C CA . ALA A 1 331 ? -9.843 -4.090 -0.734 1.00 93.44 331 ALA A CA 1
ATOM 2655 C C . ALA A 1 331 ? -11.173 -4.381 -1.457 1.00 93.44 331 ALA A C 1
ATOM 2657 O O . ALA A 1 331 ? -11.287 -5.322 -2.257 1.00 93.44 331 ALA A O 1
ATOM 2658 N N . ARG A 1 332 ? -12.182 -3.533 -1.229 1.00 93.38 332 ARG A N 1
ATOM 2659 C CA . ARG A 1 332 ? -13.481 -3.617 -1.913 1.00 93.38 332 ARG A CA 1
ATOM 2660 C C . ARG A 1 332 ? -13.389 -3.131 -3.348 1.00 93.38 332 ARG A C 1
ATOM 2662 O O . ARG A 1 332 ? -13.907 -3.786 -4.249 1.00 93.38 332 ARG A O 1
ATOM 2669 N N . THR A 1 333 ? -12.766 -1.971 -3.528 1.00 93.75 333 THR A N 1
ATOM 2670 C CA . THR A 1 333 ? -12.497 -1.345 -4.824 1.00 93.75 333 THR A CA 1
ATOM 2671 C C . THR A 1 333 ? -10.994 -1.268 -5.009 1.00 93.75 333 THR A C 1
ATOM 2673 O O . THR A 1 333 ? -10.290 -0.785 -4.126 1.00 93.75 333 THR A O 1
ATOM 2676 N N . VAL A 1 334 ? -10.508 -1.745 -6.149 1.00 95.50 334 VAL A N 1
ATOM 2677 C CA . VAL A 1 334 ? -9.093 -1.684 -6.514 1.00 95.50 334 VAL A CA 1
ATOM 2678 C C . VAL A 1 334 ? -8.933 -0.695 -7.655 1.00 95.50 334 VAL A C 1
ATOM 2680 O O . VAL A 1 334 ? -9.613 -0.816 -8.667 1.00 95.50 334 VAL A O 1
ATOM 2683 N N . ILE A 1 335 ? -8.038 0.273 -7.509 1.00 96.06 335 ILE A N 1
ATOM 2684 C CA . ILE A 1 335 ? -7.591 1.153 -8.587 1.00 96.06 335 ILE A CA 1
ATOM 2685 C C . ILE A 1 335 ? -6.237 0.618 -9.041 1.00 96.06 335 ILE A C 1
ATOM 2687 O O . ILE A 1 335 ? -5.271 0.654 -8.283 1.00 96.06 335 ILE A O 1
ATOM 2691 N N . ALA A 1 336 ? -6.173 0.075 -10.253 1.00 95.56 336 ALA A N 1
ATOM 2692 C CA . ALA A 1 336 ? -4.969 -0.535 -10.801 1.00 95.56 336 ALA A CA 1
ATOM 2693 C C . ALA A 1 336 ? -4.401 0.346 -11.916 1.00 95.56 336 ALA A C 1
ATOM 2695 O O . ALA A 1 336 ? -5.065 0.567 -12.930 1.00 95.56 336 ALA A O 1
ATOM 2696 N N . ILE A 1 337 ? -3.180 0.846 -11.725 1.00 95.62 337 ILE A N 1
ATOM 2697 C CA . ILE A 1 337 ? -2.494 1.717 -12.681 1.00 95.62 337 ILE A CA 1
ATOM 2698 C C . ILE A 1 337 ? -1.432 0.914 -13.427 1.00 95.62 337 ILE A C 1
ATOM 2700 O O . ILE A 1 337 ? -0.460 0.443 -12.834 1.00 95.62 337 ILE A O 1
ATOM 2704 N N . ASP A 1 338 ? -1.598 0.800 -14.738 1.00 93.00 338 ASP A N 1
ATOM 2705 C CA . ASP A 1 338 ? -0.693 0.086 -15.630 1.00 93.00 338 ASP A CA 1
ATOM 2706 C C . ASP A 1 338 ? 0.173 1.055 -16.442 1.00 93.00 338 ASP A C 1
ATOM 2708 O O . ASP A 1 338 ? -0.333 1.935 -17.135 1.00 93.00 338 ASP A O 1
ATOM 2712 N N . VAL A 1 339 ? 1.490 0.868 -16.369 1.00 90.69 339 VAL A N 1
ATOM 2713 C CA . VAL A 1 339 ? 2.506 1.667 -17.076 1.00 90.69 339 VAL A CA 1
ATOM 2714 C C . VAL A 1 339 ? 3.398 0.808 -17.985 1.00 90.69 339 VAL A C 1
ATOM 2716 O O . VAL A 1 339 ? 4.457 1.263 -18.428 1.00 90.69 339 VAL A O 1
ATOM 2719 N N . SER A 1 340 ? 2.983 -0.432 -18.258 1.00 83.69 340 SER A N 1
ATOM 2720 C CA . SER A 1 340 ? 3.662 -1.363 -19.167 1.00 83.69 340 SER A CA 1
ATOM 2721 C C . SER A 1 340 ? 3.650 -0.882 -20.626 1.00 83.69 340 SER A C 1
ATOM 2723 O O . SER A 1 340 ? 2.928 0.046 -20.998 1.00 83.69 340 SER A O 1
ATOM 2725 N N . SER A 1 341 ? 4.477 -1.486 -21.482 1.00 72.94 341 SER A N 1
ATOM 2726 C CA . SER A 1 341 ? 4.442 -1.272 -22.937 1.00 72.94 341 SER A CA 1
ATOM 2727 C C . SER A 1 341 ? 3.359 -2.090 -23.611 1.00 72.94 341 SER A C 1
ATOM 2729 O O . SER A 1 341 ? 3.166 -3.248 -23.271 1.00 72.94 341 SER A O 1
ATOM 2731 N N . ALA A 1 342 ? 2.627 -1.461 -24.538 1.00 61.97 342 ALA A N 1
ATOM 2732 C CA . ALA A 1 342 ? 1.576 -2.12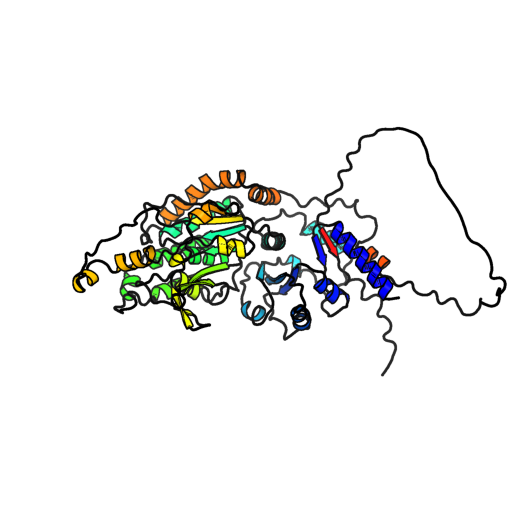6 -25.309 1.00 61.97 342 ALA A CA 1
ATOM 2733 C C . ALA A 1 342 ? 2.162 -3.121 -26.316 1.00 61.97 342 ALA A C 1
ATOM 2735 O O . ALA A 1 342 ? 1.622 -4.208 -26.465 1.00 61.97 342 ALA A O 1
ATOM 2736 N N . ASP A 1 343 ? 3.282 -2.767 -26.951 1.00 53.47 343 ASP A N 1
ATOM 2737 C CA . ASP A 1 343 ? 3.768 -3.472 -28.130 1.00 53.47 343 ASP A CA 1
ATOM 2738 C C . ASP A 1 343 ? 5.294 -3.425 -28.216 1.00 53.47 343 ASP A C 1
ATOM 2740 O O . ASP A 1 343 ? 5.877 -2.347 -28.308 1.00 53.47 343 ASP A O 1
ATOM 2744 N N . GLU A 1 344 ? 5.915 -4.602 -28.172 1.00 47.50 344 GLU A N 1
ATOM 2745 C CA . GLU A 1 344 ? 7.092 -5.001 -28.962 1.00 47.50 344 GLU A CA 1
ATOM 2746 C C . GLU A 1 344 ? 7.369 -6.486 -28.647 1.00 47.50 344 GLU A C 1
ATOM 2748 O O . GLU A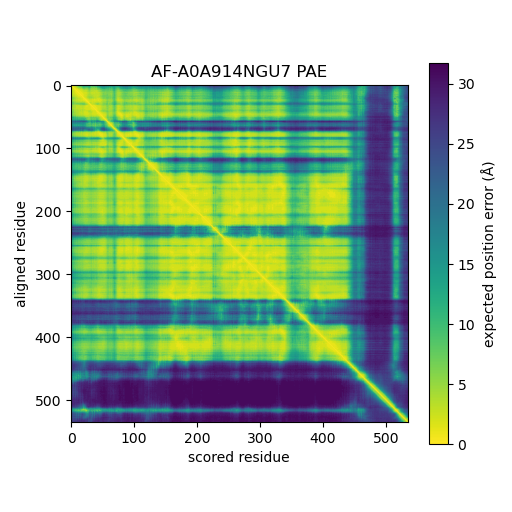 1 344 ? 8.349 -6.825 -28.000 1.00 47.50 344 GLU A O 1
ATOM 2753 N N . LYS A 1 345 ? 6.493 -7.410 -29.083 1.00 51.22 345 LYS A N 1
ATOM 2754 C CA . LYS A 1 345 ? 6.871 -8.837 -29.183 1.00 51.22 345 LYS A CA 1
ATOM 2755 C C . LYS A 1 345 ? 7.735 -9.019 -30.427 1.00 51.22 345 LYS A C 1
ATOM 2757 O O . LYS A 1 345 ? 7.311 -9.634 -31.406 1.00 51.22 345 LYS A O 1
ATOM 2762 N N . ASP A 1 346 ? 8.906 -8.397 -30.426 1.00 50.88 346 ASP A N 1
ATOM 2763 C CA . ASP A 1 346 ? 9.844 -8.496 -31.536 1.00 50.88 346 ASP A CA 1
ATOM 2764 C C . ASP A 1 346 ? 10.703 -9.744 -31.314 1.00 50.88 346 ASP A C 1
ATOM 2766 O O . ASP A 1 346 ? 11.804 -9.702 -30.762 1.00 50.88 346 ASP A O 1
ATOM 2770 N N . PHE A 1 347 ? 10.140 -10.908 -31.656 1.00 57.72 347 PHE A N 1
ATOM 2771 C CA . PHE A 1 347 ? 10.850 -12.177 -31.535 1.00 57.72 347 PHE A CA 1
ATOM 2772 C C . PHE A 1 347 ? 12.053 -12.173 -32.481 1.00 57.72 347 PHE A C 1
ATOM 2774 O O . PHE A 1 347 ? 11.930 -12.445 -33.678 1.00 57.72 347 PHE A O 1
ATOM 2781 N N . HIS A 1 348 ? 13.237 -11.893 -31.941 1.00 58.44 348 HIS A N 1
ATOM 2782 C CA . HIS A 1 348 ? 14.458 -11.933 -32.729 1.00 58.44 348 HIS A CA 1
ATOM 2783 C C . HIS A 1 348 ? 14.807 -13.394 -33.052 1.00 58.44 348 HIS A C 1
ATOM 2785 O O . HIS A 1 348 ? 15.134 -14.198 -32.173 1.00 58.44 348 HIS A O 1
ATOM 2791 N N . ASN A 1 349 ? 14.731 -13.763 -34.331 1.00 65.81 349 ASN A N 1
ATOM 2792 C CA . ASN A 1 349 ? 15.157 -15.079 -34.790 1.00 65.81 349 ASN A CA 1
ATOM 2793 C C . ASN A 1 349 ? 16.690 -15.102 -34.896 1.00 65.81 349 ASN A C 1
ATOM 2795 O O . ASN A 1 349 ? 17.268 -14.451 -35.765 1.00 65.81 349 ASN A O 1
ATOM 2799 N N . TYR A 1 350 ? 17.347 -15.841 -34.003 1.00 65.81 350 TYR A N 1
ATOM 2800 C CA . TYR A 1 350 ? 18.805 -16.007 -33.997 1.00 65.81 350 TYR A CA 1
ATOM 2801 C C . TYR A 1 350 ? 19.300 -17.101 -34.967 1.00 65.81 350 TYR A C 1
ATOM 2803 O O . TYR A 1 350 ? 20.506 -17.311 -35.077 1.00 65.81 350 TYR A O 1
ATOM 2811 N N . GLY A 1 351 ? 18.391 -17.777 -35.681 1.00 72.50 351 GLY A N 1
ATOM 2812 C CA . GLY A 1 351 ? 18.684 -18.944 -36.515 1.00 72.50 351 GLY A CA 1
ATOM 2813 C C . GLY A 1 351 ? 18.942 -20.217 -35.699 1.00 72.50 351 GLY A C 1
ATOM 2814 O O . GLY A 1 351 ? 18.811 -20.229 -34.476 1.00 72.50 351 GLY A O 1
ATOM 2815 N N . ASP A 1 352 ? 19.341 -21.293 -36.382 1.00 79.62 352 ASP A N 1
ATOM 2816 C CA . ASP A 1 352 ? 19.577 -22.614 -35.768 1.00 79.62 352 ASP A CA 1
ATOM 2817 C C . ASP A 1 352 ? 20.918 -22.710 -35.008 1.00 79.62 352 ASP A C 1
ATOM 2819 O O . ASP A 1 352 ? 21.183 -23.694 -34.316 1.00 79.62 352 ASP A O 1
ATOM 2823 N N . TYR A 1 353 ? 21.790 -21.703 -35.134 1.00 70.88 353 TYR A N 1
ATOM 2824 C CA . TYR A 1 353 ? 23.077 -21.625 -34.442 1.00 70.88 353 TYR A CA 1
ATOM 2825 C C . TYR A 1 353 ? 23.433 -20.176 -34.091 1.00 70.88 353 TYR A C 1
ATOM 2827 O O . TYR A 1 353 ? 23.384 -19.281 -34.932 1.00 70.88 353 TYR A O 1
ATOM 2835 N N . LEU A 1 354 ? 23.861 -19.951 -32.846 1.00 70.06 354 LEU A N 1
ATOM 2836 C CA . LEU A 1 354 ? 24.254 -18.639 -32.334 1.00 70.06 354 LEU A CA 1
ATOM 2837 C C . LEU A 1 354 ? 25.762 -18.611 -32.055 1.00 70.06 354 LEU A C 1
ATOM 2839 O O . LEU A 1 354 ? 26.282 -19.409 -31.276 1.00 70.06 354 LEU A O 1
ATOM 2843 N N . ASN A 1 355 ? 26.483 -17.675 -32.673 1.00 74.06 355 ASN A N 1
ATOM 2844 C CA . ASN A 1 355 ? 27.901 -17.462 -32.383 1.00 74.06 355 ASN A CA 1
ATOM 2845 C C . ASN A 1 355 ? 28.048 -16.712 -31.046 1.00 74.06 355 ASN A C 1
ATOM 2847 O O . ASN A 1 355 ? 27.484 -15.634 -30.887 1.00 74.06 355 ASN A O 1
ATOM 2851 N N . GLY A 1 356 ? 28.838 -17.239 -30.105 1.00 66.25 356 GLY A N 1
ATOM 2852 C CA . GLY A 1 356 ? 29.047 -16.630 -28.784 1.00 66.25 356 GLY A CA 1
ATOM 2853 C C . GLY A 1 356 ? 29.603 -15.200 -28.822 1.00 66.25 356 GLY A C 1
ATOM 2854 O O . GLY A 1 356 ? 29.222 -14.382 -27.989 1.00 66.25 356 GLY A O 1
ATOM 2855 N N . PHE A 1 357 ? 30.425 -14.853 -29.819 1.00 67.00 357 PHE A N 1
ATOM 2856 C CA . PHE A 1 357 ? 30.861 -13.466 -30.024 1.00 67.00 357 PHE A CA 1
ATOM 2857 C C . PHE A 1 357 ? 29.714 -12.598 -30.552 1.00 67.00 357 PHE A C 1
ATOM 2859 O O . PHE A 1 357 ? 29.511 -11.490 -30.070 1.00 67.00 357 PHE A O 1
ATOM 2866 N N . TYR A 1 358 ? 28.901 -13.116 -31.476 1.00 63.38 358 TYR A N 1
ATOM 2867 C CA . TYR A 1 358 ? 27.701 -12.420 -31.948 1.00 63.38 358 TYR A CA 1
ATOM 2868 C C . TYR A 1 358 ? 26.701 -12.197 -30.802 1.00 63.38 358 TYR A C 1
ATOM 2870 O O . TYR A 1 358 ? 26.218 -11.087 -30.645 1.00 63.38 358 TYR A O 1
ATOM 2878 N N . ALA A 1 359 ? 26.479 -13.185 -29.930 1.00 60.19 359 ALA A N 1
ATOM 2879 C CA . ALA A 1 359 ? 25.626 -13.075 -28.741 1.00 60.19 359 ALA A CA 1
ATOM 2880 C C . ALA A 1 359 ? 26.156 -12.075 -27.696 1.00 60.19 359 ALA A C 1
ATOM 2882 O O . ALA A 1 359 ? 25.380 -11.367 -27.058 1.00 60.19 359 ALA A O 1
ATOM 2883 N N . GLN A 1 360 ? 27.482 -11.988 -27.528 1.00 59.12 360 GLN A N 1
ATOM 2884 C CA . GLN A 1 360 ? 28.104 -10.992 -26.650 1.00 59.12 360 GLN A CA 1
ATOM 2885 C C . GLN A 1 360 ? 27.947 -9.558 -27.183 1.00 59.12 360 GLN A C 1
ATOM 2887 O O . GLN A 1 360 ? 27.825 -8.633 -26.376 1.00 59.12 360 GLN A O 1
ATOM 2892 N N . PHE A 1 361 ? 27.926 -9.371 -28.510 1.00 53.09 361 PHE A N 1
ATOM 2893 C CA . PHE A 1 361 ? 27.845 -8.057 -29.163 1.00 53.09 361 PHE A CA 1
ATOM 2894 C C . PHE A 1 361 ? 26.409 -7.614 -29.530 1.00 53.09 361 PHE A C 1
ATOM 2896 O O . PHE A 1 361 ? 26.106 -6.431 -29.390 1.00 53.09 361 PHE A O 1
ATOM 2903 N N . HIS A 1 362 ? 25.501 -8.521 -29.915 1.00 53.72 362 HIS A N 1
ATOM 2904 C CA . HIS A 1 362 ? 24.089 -8.253 -30.258 1.00 53.72 362 HIS A CA 1
ATOM 2905 C C . HIS A 1 362 ? 23.152 -8.318 -29.037 1.00 53.72 362 HIS A C 1
ATOM 2907 O O . HIS A 1 362 ? 22.094 -8.927 -29.047 1.00 53.72 362 HIS A O 1
ATOM 2913 N N . SER A 1 363 ? 23.532 -7.588 -27.988 1.00 51.97 363 SER A N 1
ATOM 2914 C CA . SER A 1 363 ? 22.635 -7.135 -26.919 1.00 51.97 363 SER A CA 1
ATOM 2915 C C . SER A 1 363 ? 22.155 -8.187 -25.902 1.00 51.97 363 SER A C 1
ATOM 2917 O O . SER A 1 363 ? 21.007 -8.596 -25.873 1.00 51.97 363 SER A O 1
ATOM 2919 N N . PHE A 1 364 ? 22.932 -8.395 -24.838 1.00 52.34 364 PHE A N 1
ATOM 2920 C CA . PHE A 1 364 ? 22.393 -8.791 -23.513 1.00 52.34 364 PHE A CA 1
ATOM 2921 C C . PHE A 1 364 ? 21.250 -7.870 -23.005 1.00 52.34 364 PHE A C 1
ATOM 2923 O O . PHE A 1 364 ? 20.535 -8.237 -22.081 1.00 52.34 364 PHE A O 1
ATOM 2930 N N . VAL A 1 365 ? 21.093 -6.657 -23.563 1.00 51.25 365 VAL A N 1
ATOM 2931 C CA . VAL A 1 365 ? 19.913 -5.794 -23.340 1.00 51.25 365 VAL A CA 1
ATOM 2932 C C . VAL A 1 365 ? 18.659 -6.418 -23.958 1.00 51.25 365 VAL A C 1
ATOM 2934 O O . VAL A 1 365 ? 17.609 -6.410 -23.326 1.00 51.25 365 VAL A O 1
ATOM 2937 N N . GLU A 1 366 ? 18.780 -7.002 -25.153 1.00 54.50 366 GLU A N 1
ATOM 2938 C CA . GLU A 1 366 ? 17.729 -7.827 -25.754 1.00 54.50 366 GLU A CA 1
ATOM 2939 C C . GLU A 1 366 ? 17.547 -9.117 -24.967 1.00 54.50 366 GLU A C 1
ATOM 2941 O O . GLU A 1 366 ? 16.416 -9.500 -24.745 1.00 54.50 366 GLU A O 1
ATOM 2946 N N . LEU A 1 367 ? 18.614 -9.737 -24.449 1.00 55.44 367 LEU A N 1
ATOM 2947 C CA . LEU A 1 367 ? 18.485 -10.926 -23.598 1.00 55.44 367 LEU A CA 1
ATOM 2948 C C . LEU A 1 367 ? 17.707 -10.638 -22.304 1.00 55.44 367 LEU A C 1
ATOM 2950 O O . LEU A 1 367 ? 16.902 -11.452 -21.882 1.00 55.44 367 LEU A O 1
ATOM 2954 N N . ALA A 1 368 ? 17.919 -9.481 -21.675 1.00 54.72 368 ALA A N 1
ATOM 2955 C CA . ALA A 1 368 ? 17.189 -9.081 -20.475 1.00 54.72 368 ALA A CA 1
ATOM 2956 C C . ALA A 1 368 ? 15.730 -8.692 -20.772 1.00 54.72 368 ALA A C 1
ATOM 2958 O O . ALA A 1 368 ? 14.842 -9.068 -20.007 1.00 54.72 368 ALA A O 1
ATOM 2959 N N . LYS A 1 369 ? 15.480 -7.982 -21.886 1.00 54.97 369 LYS A N 1
ATOM 2960 C CA . LYS A 1 369 ? 14.122 -7.752 -22.414 1.00 54.97 369 LYS A CA 1
ATOM 2961 C C . LYS A 1 369 ? 13.422 -9.077 -22.707 1.00 54.97 369 LYS A C 1
ATOM 2963 O O . LYS A 1 369 ? 12.310 -9.291 -22.255 1.00 54.97 369 LYS A O 1
ATOM 2968 N N . ARG A 1 370 ? 14.127 -10.000 -23.353 1.00 53.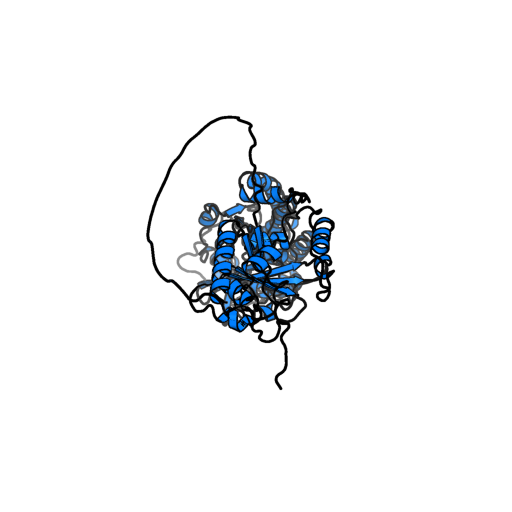66 370 ARG A N 1
ATOM 2969 C CA . ARG A 1 370 ? 13.655 -11.336 -23.682 1.00 53.66 370 ARG A CA 1
ATOM 2970 C C . ARG A 1 370 ? 13.424 -12.180 -22.444 1.00 53.66 370 ARG A C 1
ATOM 2972 O O . ARG A 1 370 ? 12.421 -12.852 -22.396 1.00 53.66 370 ARG A O 1
ATOM 2979 N N . CYS A 1 371 ? 14.256 -12.120 -21.405 1.00 54.25 371 CYS A N 1
ATOM 2980 C CA . CYS A 1 371 ? 13.914 -12.762 -20.136 1.00 54.25 371 CYS A CA 1
ATOM 2981 C C . CYS A 1 371 ? 12.631 -12.160 -19.552 1.00 54.25 371 CYS A C 1
ATOM 2983 O O . CYS A 1 371 ? 11.864 -12.885 -18.945 1.00 54.25 371 CYS A O 1
ATOM 2985 N N . TYR A 1 372 ? 12.391 -10.855 -19.719 1.00 54.81 372 TYR A N 1
ATOM 2986 C CA . TYR A 1 372 ? 11.155 -10.202 -19.267 1.00 54.81 372 TYR A CA 1
ATOM 2987 C C . TYR A 1 372 ? 9.932 -10.606 -20.090 1.00 54.81 372 TYR A C 1
ATOM 2989 O O . TYR A 1 372 ? 8.868 -10.747 -19.511 1.00 54.81 372 TYR A O 1
ATOM 2997 N N . GLU A 1 373 ? 10.100 -10.856 -21.389 1.00 52.78 373 GLU A N 1
ATOM 2998 C CA . GLU A 1 373 ? 9.040 -11.253 -22.327 1.00 52.78 373 GLU A CA 1
ATOM 2999 C C . GLU A 1 373 ? 8.810 -12.783 -22.403 1.00 52.78 373 GLU A C 1
ATOM 3001 O O . GLU A 1 373 ? 7.676 -13.223 -22.550 1.00 52.78 373 GLU A O 1
ATOM 3006 N N . ASP A 1 374 ? 9.856 -13.607 -22.278 1.00 46.06 374 ASP A N 1
ATOM 3007 C CA . ASP A 1 374 ? 9.819 -15.083 -22.323 1.00 46.06 374 ASP A CA 1
ATOM 3008 C C . ASP A 1 374 ? 9.457 -15.683 -20.953 1.00 46.06 374 ASP A C 1
ATOM 3010 O O . ASP A 1 374 ? 8.815 -16.731 -20.902 1.00 46.06 374 ASP A O 1
ATOM 3014 N N . PHE A 1 375 ? 9.841 -15.035 -19.840 1.00 48.59 375 PHE A N 1
ATOM 3015 C CA . PHE A 1 375 ? 9.295 -15.346 -18.509 1.00 48.59 375 PHE A CA 1
ATOM 3016 C C . PHE A 1 375 ? 8.071 -14.499 -18.188 1.00 48.59 375 PHE A C 1
ATOM 3018 O O . PHE A 1 375 ? 7.698 -14.448 -17.022 1.00 48.59 375 PHE A O 1
ATOM 3025 N N . ASP A 1 376 ? 7.452 -13.839 -19.173 1.00 48.53 376 ASP A N 1
ATOM 3026 C CA . ASP A 1 376 ? 6.171 -13.163 -18.993 1.00 48.53 376 ASP A CA 1
ATOM 3027 C C . ASP A 1 376 ? 5.065 -14.211 -18.781 1.00 48.53 376 ASP A C 1
ATOM 3029 O O . ASP A 1 376 ? 4.203 -14.462 -19.621 1.00 48.53 376 ASP A O 1
ATOM 3033 N N . CYS A 1 377 ? 5.101 -14.860 -17.620 1.00 46.69 377 CYS A N 1
ATOM 3034 C CA . CYS A 1 377 ? 4.026 -15.654 -17.056 1.00 46.69 377 CYS A CA 1
ATOM 3035 C C . CYS A 1 377 ? 2.975 -14.719 -16.445 1.00 46.69 377 CYS A C 1
ATOM 3037 O O . CYS A 1 377 ? 2.317 -15.102 -15.471 1.00 46.69 377 CYS A O 1
ATOM 3039 N N . THR A 1 378 ? 2.842 -13.481 -16.946 1.00 52.03 378 THR A N 1
ATOM 3040 C CA . THR A 1 378 ? 1.873 -12.541 -16.406 1.00 52.03 378 THR A CA 1
ATOM 3041 C C . THR A 1 378 ? 0.503 -13.180 -16.429 1.00 52.03 378 THR A C 1
ATOM 3043 O O . THR A 1 378 ? -0.003 -13.666 -17.443 1.00 52.03 378 THR A O 1
ATOM 3046 N N . ARG A 1 379 ? -0.136 -13.150 -15.259 1.00 57.00 379 ARG A N 1
ATOM 3047 C CA . ARG A 1 379 ? -1.590 -13.209 -15.203 1.00 57.00 379 ARG A CA 1
ATOM 3048 C C . ARG A 1 379 ? -2.109 -12.148 -16.161 1.00 57.00 379 ARG A C 1
ATOM 3050 O O . ARG A 1 379 ? -1.823 -10.966 -15.975 1.00 57.00 379 ARG A O 1
ATOM 3057 N N . ASP A 1 380 ? -2.816 -12.612 -17.188 1.00 58.25 380 ASP A N 1
ATOM 3058 C CA . ASP A 1 380 ? -3.222 -11.802 -18.327 1.00 58.25 380 ASP A CA 1
ATOM 3059 C C . ASP A 1 380 ? -3.845 -10.480 -17.835 1.00 58.25 380 ASP A C 1
ATOM 3061 O O . ASP A 1 380 ? -4.837 -10.519 -17.092 1.00 58.25 380 ASP A O 1
ATOM 3065 N N . PRO A 1 381 ? -3.291 -9.306 -18.196 1.00 65.56 381 PRO A N 1
ATOM 3066 C CA . PRO A 1 381 ? -3.862 -8.015 -17.824 1.00 65.56 381 PRO A CA 1
ATOM 3067 C C . PRO A 1 381 ? -5.327 -7.874 -18.268 1.00 65.56 381 PRO A C 1
ATOM 3069 O O . PRO A 1 381 ? -6.056 -7.052 -17.708 1.00 65.56 381 PRO A O 1
ATOM 3072 N N . GLU A 1 382 ? -5.809 -8.686 -19.215 1.00 68.38 382 GLU A N 1
ATOM 3073 C CA . GLU A 1 382 ? -7.234 -8.803 -19.521 1.00 68.38 382 GLU A CA 1
ATOM 3074 C C . GLU A 1 382 ? -8.095 -9.264 -18.340 1.00 68.38 382 GLU A C 1
ATOM 3076 O O . GLU A 1 382 ? -9.225 -8.793 -18.203 1.00 68.38 382 GLU A O 1
ATOM 3081 N N . LEU A 1 383 ? -7.592 -10.144 -17.470 1.00 77.50 383 LEU A N 1
ATOM 3082 C CA . LEU A 1 383 ? -8.319 -10.591 -16.278 1.00 77.50 383 LEU A CA 1
ATOM 3083 C C . LEU A 1 383 ? -8.548 -9.424 -15.318 1.00 77.50 383 LEU A C 1
ATOM 3085 O O . LEU A 1 383 ? -9.653 -9.248 -14.808 1.00 77.50 383 LEU A O 1
ATOM 3089 N N . VAL A 1 384 ? -7.523 -8.590 -15.127 1.00 79.31 384 VAL A N 1
ATOM 3090 C CA . VAL A 1 384 ? -7.614 -7.388 -14.288 1.00 79.31 384 VAL A CA 1
ATOM 3091 C C . VAL A 1 384 ? -8.564 -6.364 -14.912 1.00 79.31 384 VAL A C 1
ATOM 3093 O O . VAL A 1 384 ? -9.389 -5.788 -14.207 1.00 79.31 384 VAL A O 1
ATOM 3096 N N . LYS A 1 385 ? -8.515 -6.178 -16.239 1.00 82.38 385 LYS A N 1
ATOM 3097 C CA . LYS A 1 385 ? -9.420 -5.273 -16.974 1.00 82.38 385 LYS A CA 1
ATOM 3098 C C . LYS A 1 385 ? -10.889 -5.700 -16.901 1.00 82.38 385 LYS A C 1
ATOM 3100 O O . LYS A 1 385 ? -11.766 -4.843 -16.880 1.00 82.38 385 LYS A O 1
ATOM 3105 N N . LYS A 1 386 ? -11.162 -7.008 -16.894 1.00 84.19 386 LYS A N 1
ATOM 3106 C CA . LYS A 1 386 ? -12.522 -7.577 -16.855 1.00 84.19 386 LYS A CA 1
ATOM 3107 C C . LYS A 1 386 ? -13.069 -7.725 -15.429 1.00 84.19 386 LYS A C 1
ATOM 3109 O O . LYS A 1 386 ? -14.251 -8.022 -15.263 1.00 84.19 386 LYS A O 1
ATOM 3114 N N . ALA A 1 387 ? -12.240 -7.540 -14.402 1.00 86.56 387 ALA A N 1
ATOM 3115 C CA . ALA A 1 387 ? -12.640 -7.743 -13.017 1.00 86.56 387 ALA A CA 1
ATOM 3116 C C . ALA A 1 387 ? -13.601 -6.636 -12.527 1.00 86.56 387 ALA A C 1
ATOM 3118 O O . ALA A 1 387 ? -13.243 -5.460 -12.554 1.00 86.56 387 ALA A O 1
ATOM 3119 N N . PRO A 1 388 ? -14.786 -6.977 -11.980 1.00 85.94 388 PRO A N 1
ATOM 3120 C CA . PRO A 1 388 ? -15.799 -5.987 -11.591 1.00 85.94 388 PRO A CA 1
ATOM 3121 C C . PRO A 1 388 ? -15.384 -5.123 -10.391 1.00 85.94 388 PRO A C 1
ATOM 3123 O O . PRO A 1 388 ? -15.912 -4.034 -10.192 1.00 85.94 388 PRO A O 1
ATOM 3126 N N . TYR A 1 389 ? -14.444 -5.607 -9.576 1.00 86.19 389 TYR A N 1
ATOM 3127 C CA . TYR A 1 389 ? -13.910 -4.885 -8.420 1.00 86.19 389 TYR A CA 1
ATOM 3128 C C . TYR A 1 389 ? -12.751 -3.943 -8.784 1.00 86.19 389 TYR A C 1
ATOM 3130 O O . TYR A 1 389 ? -12.284 -3.198 -7.919 1.00 86.19 389 TYR A O 1
ATOM 3138 N N . CYS A 1 390 ? -12.251 -4.004 -10.024 1.00 90.94 390 CYS A N 1
ATOM 3139 C CA . CYS A 1 390 ? -11.037 -3.323 -10.446 1.00 90.94 390 CYS A CA 1
ATOM 3140 C C . CYS A 1 390 ? -11.345 -2.188 -11.425 1.00 90.94 390 CYS A C 1
ATOM 3142 O O . CYS A 1 390 ? -11.957 -2.375 -12.470 1.00 90.94 390 CYS A O 1
ATOM 3144 N N . THR A 1 391 ? -10.868 -0.995 -11.097 1.00 92.25 391 THR A N 1
ATOM 3145 C CA . THR A 1 391 ? -10.829 0.161 -11.984 1.00 92.25 391 THR A CA 1
ATOM 3146 C C . THR A 1 391 ? -9.445 0.227 -12.611 1.00 92.25 391 THR A C 1
ATOM 3148 O O . THR A 1 391 ? -8.466 0.544 -11.937 1.00 92.25 391 THR A O 1
ATOM 3151 N N . TYR A 1 392 ? -9.361 -0.115 -13.893 1.00 92.50 392 TYR A N 1
ATOM 3152 C CA . TYR A 1 392 ? -8.108 -0.131 -14.639 1.00 92.50 392 TYR A CA 1
ATOM 3153 C C . TYR A 1 392 ? -7.813 1.243 -15.255 1.00 92.50 392 TYR A C 1
ATOM 3155 O O . TYR A 1 392 ? -8.649 1.812 -15.956 1.00 92.50 392 TYR A O 1
ATOM 3163 N N . LEU A 1 393 ? -6.609 1.758 -15.012 1.00 93.44 393 LEU A N 1
ATOM 3164 C CA . LEU A 1 393 ? -6.115 3.034 -15.518 1.00 93.44 393 LEU A CA 1
ATOM 3165 C C . LEU A 1 393 ? -4.807 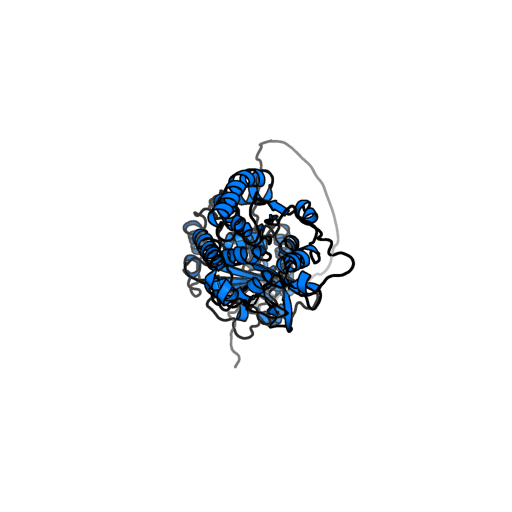2.818 -16.278 1.00 93.44 393 LEU A C 1
ATOM 3167 O O . LEU A 1 393 ? -3.852 2.278 -15.724 1.00 93.44 393 LEU A O 1
ATOM 3171 N N . ARG A 1 394 ? -4.736 3.292 -17.524 1.00 92.25 394 ARG A N 1
ATOM 3172 C CA . ARG A 1 394 ? -3.518 3.233 -18.338 1.00 92.25 394 ARG A CA 1
ATOM 3173 C C . ARG A 1 394 ? -3.249 4.598 -18.977 1.00 92.25 394 ARG A C 1
ATOM 3175 O O . ARG A 1 394 ? -3.898 4.928 -19.968 1.00 92.25 394 ARG A O 1
ATOM 3182 N N . PRO A 1 395 ? -2.328 5.407 -18.428 1.00 92.88 395 PRO A N 1
ATOM 3183 C CA . PRO A 1 395 ? -1.997 6.702 -19.009 1.00 92.88 395 PRO A CA 1
ATOM 3184 C C . PRO A 1 395 ? -1.307 6.553 -20.383 1.00 92.88 395 PRO A C 1
ATOM 3186 O O . PRO A 1 395 ? -0.594 5.572 -20.614 1.00 92.88 395 PRO A O 1
ATOM 3189 N N . PRO A 1 396 ? -1.452 7.532 -21.297 1.00 90.75 396 PRO A N 1
ATOM 3190 C CA . PRO A 1 396 ? -0.895 7.479 -22.652 1.00 90.75 396 PRO A CA 1
ATOM 3191 C C . PRO A 1 396 ? 0.615 7.783 -22.664 1.00 90.75 396 PRO A C 1
ATOM 3193 O O . PRO A 1 396 ? 1.064 8.872 -23.031 1.00 90.75 396 PRO A O 1
ATOM 3196 N N . ILE A 1 397 ? 1.424 6.811 -22.236 1.00 89.12 397 ILE A N 1
ATOM 3197 C CA . ILE A 1 397 ? 2.880 6.958 -22.050 1.00 89.12 397 ILE A CA 1
ATOM 3198 C C . ILE A 1 397 ? 3.722 6.006 -22.910 1.00 89.12 397 ILE A C 1
ATOM 3200 O O . ILE A 1 397 ? 4.936 5.921 -22.723 1.00 89.12 397 ILE A O 1
ATOM 3204 N N . ASP A 1 398 ? 3.115 5.354 -23.904 1.00 85.50 398 ASP A N 1
ATOM 3205 C CA . ASP A 1 398 ? 3.798 4.395 -24.787 1.00 85.50 398 ASP A CA 1
ATOM 3206 C C . ASP A 1 398 ? 4.960 5.016 -25.583 1.00 85.50 398 ASP A C 1
ATOM 3208 O O . ASP A 1 398 ? 5.934 4.334 -25.895 1.00 85.50 398 ASP A O 1
ATOM 3212 N N . ARG A 1 399 ? 4.927 6.336 -25.819 1.00 86.56 399 ARG A N 1
ATOM 3213 C CA . ARG A 1 399 ? 6.005 7.096 -26.483 1.00 86.56 399 ARG A CA 1
ATOM 3214 C C . ARG A 1 399 ? 7.334 7.140 -25.714 1.00 86.56 399 ARG A C 1
ATOM 3216 O O . ARG A 1 399 ? 8.345 7.555 -26.279 1.00 86.56 399 ARG A O 1
ATOM 3223 N N . PHE A 1 400 ? 7.343 6.798 -24.426 1.00 87.38 400 PHE A N 1
ATOM 3224 C CA . PHE A 1 400 ? 8.540 6.842 -23.581 1.00 87.38 400 PHE A CA 1
ATOM 3225 C C . PHE A 1 400 ? 9.158 5.454 -23.439 1.00 87.38 400 PHE A C 1
ATOM 3227 O O . PHE A 1 400 ? 8.446 4.465 -23.298 1.00 87.38 400 PHE A O 1
ATOM 3234 N N . LYS A 1 401 ? 10.487 5.347 -23.426 1.00 83.19 401 LYS A N 1
ATOM 3235 C CA . LYS A 1 401 ? 11.157 4.052 -23.210 1.00 83.19 401 LYS A CA 1
ATOM 3236 C C . LYS A 1 401 ? 11.284 3.730 -21.718 1.00 83.19 401 LYS A C 1
ATOM 3238 O O . LYS A 1 401 ? 11.331 4.630 -20.885 1.00 83.19 401 LYS A O 1
ATOM 3243 N N . THR A 1 402 ? 11.420 2.449 -21.375 1.00 79.00 402 THR A N 1
ATOM 3244 C CA . THR A 1 402 ? 11.579 1.956 -19.987 1.00 79.00 402 THR A CA 1
ATOM 3245 C C . THR A 1 402 ? 12.799 2.545 -19.263 1.00 79.00 402 THR A C 1
ATOM 3247 O O . THR A 1 402 ? 12.820 2.591 -18.038 1.00 79.00 402 THR A O 1
ATOM 3250 N N . LEU A 1 403 ? 13.800 3.033 -20.004 1.00 79.25 403 LEU A N 1
ATOM 3251 C CA . LEU A 1 403 ? 15.037 3.618 -19.469 1.00 79.25 403 LEU A CA 1
ATOM 3252 C C . LEU A 1 403 ? 15.108 5.157 -19.597 1.00 79.25 403 LEU A C 1
ATOM 3254 O O . LEU A 1 403 ? 16.152 5.742 -19.320 1.00 79.25 403 LEU A O 1
ATOM 3258 N N . ASP A 1 404 ? 14.019 5.836 -19.979 1.00 84.88 404 ASP A N 1
ATOM 3259 C CA . ASP A 1 404 ? 13.963 7.302 -20.147 1.00 84.88 404 ASP A CA 1
ATOM 3260 C C . ASP A 1 404 ? 13.839 8.072 -18.805 1.00 84.88 404 ASP A C 1
ATOM 3262 O O . ASP A 1 404 ? 13.066 9.026 -18.683 1.00 84.88 404 ASP A O 1
ATOM 3266 N N . PHE A 1 405 ? 14.610 7.693 -17.778 1.00 85.19 405 PHE A N 1
ATOM 3267 C CA . PHE A 1 405 ? 14.557 8.298 -16.434 1.00 85.19 405 PHE A CA 1
ATOM 3268 C C . PHE A 1 405 ? 14.721 9.835 -16.383 1.00 85.19 405 PHE A C 1
ATOM 3270 O O . PHE A 1 405 ? 14.042 10.456 -15.560 1.00 85.19 405 PHE A O 1
ATOM 3277 N N . PRO A 1 406 ? 15.509 10.495 -17.265 1.00 88.50 406 PRO A N 1
ATOM 3278 C CA . PRO A 1 406 ? 15.635 11.956 -17.253 1.00 88.50 406 PRO A CA 1
ATOM 3279 C C . PRO A 1 406 ? 14.331 12.704 -17.563 1.00 88.50 406 PRO A C 1
ATOM 3281 O O . PRO A 1 406 ? 14.210 13.888 -17.259 1.00 88.50 406 PRO A O 1
ATOM 3284 N N . LYS A 1 407 ? 13.344 12.040 -18.182 1.00 91.12 407 LYS A N 1
ATOM 3285 C CA . LYS A 1 407 ? 12.070 12.650 -18.598 1.00 91.12 407 LYS A CA 1
ATOM 3286 C C . LYS A 1 407 ? 10.999 12.627 -17.496 1.00 91.12 407 LYS A C 1
ATOM 3288 O O . LYS A 1 407 ? 9.823 12.796 -17.811 1.00 91.12 407 LYS A O 1
ATOM 3293 N N . PHE A 1 408 ? 11.391 12.456 -16.228 1.00 93.06 408 PHE A N 1
ATOM 3294 C CA . PHE A 1 408 ? 10.498 12.348 -15.064 1.00 93.06 408 PHE A CA 1
ATOM 3295 C C . PHE A 1 408 ? 9.343 13.364 -15.084 1.00 93.06 408 PHE A C 1
ATOM 3297 O O . PHE A 1 408 ? 8.187 12.955 -15.147 1.00 93.06 408 PHE A O 1
ATOM 3304 N N . ASN A 1 409 ? 9.644 14.667 -15.152 1.00 94.81 409 ASN A N 1
ATOM 3305 C CA . ASN A 1 409 ? 8.627 15.731 -15.112 1.00 94.81 409 ASN A CA 1
ATOM 3306 C C . ASN A 1 409 ? 7.586 15.607 -16.239 1.00 94.81 409 ASN A C 1
ATOM 3308 O O . ASN A 1 409 ? 6.400 15.844 -16.035 1.00 94.81 409 ASN A O 1
ATOM 3312 N N . ILE A 1 410 ? 8.017 15.228 -17.446 1.00 95.62 410 ILE A N 1
ATOM 3313 C CA . ILE A 1 410 ? 7.127 15.124 -18.612 1.00 95.62 410 ILE A CA 1
ATOM 3314 C C . ILE A 1 410 ? 6.189 13.922 -18.450 1.00 95.62 410 ILE A C 1
ATOM 3316 O O . ILE A 1 410 ? 5.001 14.016 -18.754 1.00 95.62 410 ILE A O 1
ATOM 3320 N N . ILE A 1 411 ? 6.722 12.797 -17.968 1.00 95.31 411 ILE A N 1
ATOM 3321 C CA . ILE A 1 411 ? 5.955 11.565 -17.760 1.00 95.31 411 ILE A CA 1
ATOM 3322 C C . ILE A 1 411 ? 4.980 11.736 -16.584 1.00 95.31 411 ILE A C 1
ATOM 3324 O O . ILE A 1 411 ? 3.814 11.362 -16.704 1.00 95.31 411 ILE A O 1
ATOM 3328 N N . GLN A 1 412 ? 5.421 12.358 -15.486 1.00 96.25 412 GLN A N 1
ATOM 3329 C CA . GLN A 1 412 ? 4.573 12.706 -14.343 1.00 96.25 412 GLN A CA 1
ATOM 3330 C C . GLN A 1 412 ? 3.400 13.591 -14.775 1.00 96.25 412 GLN A C 1
ATOM 3332 O O . GLN A 1 412 ? 2.251 13.269 -14.476 1.00 96.25 412 GLN A O 1
ATOM 3337 N N . ASN A 1 413 ? 3.668 14.662 -15.529 1.00 96.62 413 ASN A N 1
ATOM 3338 C CA . ASN A 1 413 ? 2.625 15.568 -16.010 1.00 96.62 413 ASN A CA 1
ATOM 3339 C C . ASN A 1 413 ? 1.620 14.866 -16.931 1.00 96.62 413 ASN A C 1
ATOM 3341 O O . ASN A 1 413 ? 0.426 15.128 -16.832 1.00 96.62 413 ASN A O 1
ATOM 3345 N N . ALA A 1 414 ? 2.078 13.946 -17.787 1.00 96.25 414 ALA A N 1
ATOM 3346 C CA . ALA A 1 414 ? 1.183 13.147 -18.622 1.00 96.25 414 ALA A CA 1
ATOM 3347 C C . ALA A 1 414 ? 0.253 12.252 -17.781 1.00 96.25 414 ALA A C 1
ATOM 3349 O O . ALA A 1 414 ? -0.933 12.146 -18.084 1.00 96.25 414 ALA A O 1
ATOM 3350 N N . GLY A 1 415 ? 0.772 11.648 -16.704 1.00 96.25 415 GLY A N 1
ATOM 3351 C CA . GLY A 1 415 ? -0.039 10.891 -15.746 1.00 96.25 415 GLY A CA 1
ATOM 3352 C C . GLY A 1 415 ? -1.066 11.767 -15.023 1.00 96.25 415 GLY A C 1
ATOM 3353 O O . GLY A 1 415 ? -2.232 11.394 -14.930 1.00 96.25 415 GLY A O 1
ATOM 3354 N N . TYR A 1 416 ? -0.656 12.956 -14.573 1.00 97.06 416 TYR A N 1
ATOM 3355 C CA . TYR A 1 416 ? -1.540 13.912 -13.900 1.00 97.06 416 TYR A CA 1
ATOM 3356 C C . TYR A 1 416 ? -2.687 14.381 -14.804 1.00 97.06 416 TYR A C 1
ATOM 3358 O O . TYR A 1 416 ? -3.847 14.285 -14.416 1.00 97.06 416 TYR A O 1
ATOM 3366 N N . GLN A 1 417 ? -2.381 14.807 -16.035 1.00 96.94 417 GLN A N 1
ATOM 3367 C CA . GLN A 1 417 ? -3.390 15.240 -17.011 1.00 96.94 417 GLN A CA 1
ATOM 3368 C C . GLN A 1 417 ? -4.416 14.140 -17.296 1.00 96.94 417 GLN A C 1
ATOM 3370 O O . GLN A 1 417 ? -5.618 14.380 -17.213 1.00 96.94 417 GLN A O 1
ATOM 3375 N N . TYR A 1 418 ? -3.942 12.916 -17.538 1.00 96.69 418 TYR A N 1
ATOM 3376 C CA . TYR A 1 418 ? -4.811 11.760 -17.746 1.00 96.69 418 TYR A CA 1
ATOM 3377 C C . TYR A 1 418 ? -5.716 11.477 -16.532 1.00 96.69 418 TYR A C 1
ATOM 3379 O O . TYR A 1 418 ? -6.898 11.163 -16.692 1.00 96.69 418 TYR A O 1
ATOM 3387 N N . GLY A 1 419 ? -5.182 11.624 -15.314 1.00 95.38 419 GLY A N 1
ATOM 3388 C CA . GLY A 1 419 ? -5.952 11.519 -14.075 1.00 95.38 419 GLY A CA 1
ATOM 3389 C C . GLY A 1 419 ? -7.060 12.566 -13.981 1.00 95.38 419 GLY A C 1
ATOM 3390 O O . GLY A 1 419 ? -8.209 12.214 -13.723 1.00 95.38 419 GLY A O 1
ATOM 3391 N N . CYS A 1 420 ? -6.748 13.833 -14.250 1.00 95.06 420 CYS A N 1
ATOM 3392 C CA . CYS A 1 420 ? -7.727 14.922 -14.216 1.00 95.06 420 CYS A CA 1
ATOM 3393 C C . CYS A 1 420 ? -8.881 14.725 -15.211 1.00 95.06 420 CYS A C 1
ATOM 3395 O O . CYS A 1 420 ? -10.014 15.090 -14.908 1.00 95.06 420 CYS A O 1
ATOM 3397 N N . GLU A 1 421 ? -8.612 14.130 -16.373 1.00 94.81 421 GLU A N 1
ATOM 3398 C CA . GLU A 1 421 ? -9.632 13.842 -17.388 1.00 94.81 421 GLU A CA 1
ATOM 3399 C C . GLU A 1 421 ? -10.495 12.622 -17.024 1.00 94.81 421 GLU A C 1
ATOM 3401 O O . GLU A 1 421 ? -11.714 12.650 -17.188 1.00 94.81 421 GLU A O 1
ATOM 3406 N N . THR A 1 422 ? -9.882 11.557 -16.498 1.00 93.94 422 THR A N 1
ATOM 3407 C CA . THR A 1 422 ? -10.544 10.246 -16.348 1.00 93.94 422 THR A CA 1
ATOM 3408 C C . THR A 1 422 ? -11.225 10.059 -14.987 1.00 93.94 422 THR A C 1
ATOM 3410 O O . THR A 1 422 ? -12.268 9.407 -14.888 1.00 93.94 422 THR A O 1
ATOM 3413 N N . LEU A 1 423 ? -10.657 10.609 -13.908 1.00 93.00 423 LEU A N 1
ATOM 3414 C CA . LEU A 1 423 ? -11.148 10.374 -12.543 1.00 93.00 423 LEU A CA 1
ATOM 3415 C C . LEU A 1 423 ? -12.580 10.881 -12.289 1.00 93.00 423 LEU A C 1
ATOM 3417 O O . LEU A 1 423 ? -13.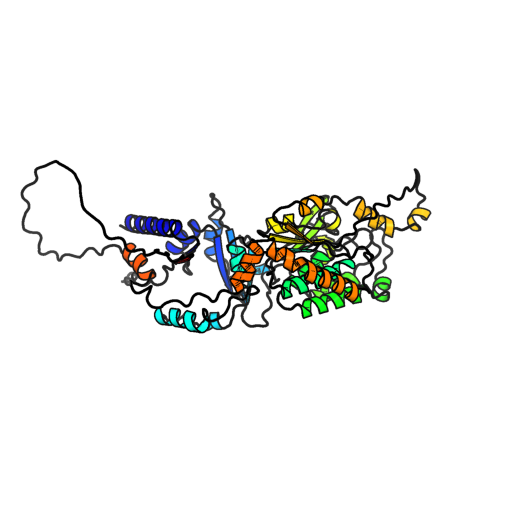340 10.141 -11.661 1.00 93.00 423 LEU A O 1
ATOM 3421 N N . PRO A 1 424 ? -13.015 12.054 -12.792 1.00 90.88 424 PRO A N 1
ATOM 3422 C CA . PRO A 1 424 ? -14.394 12.510 -12.595 1.00 90.88 424 PRO A CA 1
ATOM 3423 C C . PRO A 1 424 ? -15.438 11.550 -13.187 1.00 90.88 424 PRO A C 1
ATOM 3425 O O . PRO A 1 424 ? -16.484 11.286 -12.581 1.00 90.88 424 PRO A O 1
ATOM 3428 N N . GLU A 1 425 ? -15.143 10.973 -14.355 1.00 89.06 425 GLU A N 1
ATOM 3429 C CA . GLU A 1 425 ? -16.004 9.974 -14.991 1.00 89.06 425 GLU A CA 1
ATOM 3430 C C . GLU A 1 425 ? -16.050 8.680 -14.163 1.00 89.06 425 GLU A C 1
ATOM 3432 O O . GLU A 1 425 ? -17.122 8.105 -13.954 1.00 89.06 425 GLU A O 1
ATOM 3437 N N . LEU A 1 426 ? -14.906 8.251 -13.625 1.00 86.12 426 LEU A N 1
ATOM 3438 C CA . LEU A 1 426 ? -14.814 7.066 -12.771 1.00 86.12 426 LEU A CA 1
ATOM 3439 C C . LEU A 1 426 ? -15.590 7.210 -11.464 1.00 86.12 426 LEU A C 1
ATOM 3441 O O . LEU A 1 426 ? -16.314 6.287 -11.087 1.00 86.12 426 LEU A O 1
ATOM 3445 N N . ILE A 1 427 ? -15.491 8.363 -10.801 1.00 87.19 427 ILE A N 1
ATOM 3446 C CA . ILE A 1 427 ? -16.264 8.664 -9.588 1.00 87.19 427 ILE A CA 1
ATOM 3447 C C . ILE A 1 427 ? -17.763 8.597 -9.891 1.00 87.19 427 ILE A C 1
ATOM 3449 O O . ILE A 1 427 ? -18.541 8.091 -9.088 1.00 87.19 427 ILE A O 1
ATOM 3453 N N . THR A 1 428 ? -18.178 9.063 -11.070 1.00 86.38 428 THR A N 1
ATOM 3454 C CA . THR A 1 428 ? -19.589 9.049 -11.470 1.00 86.38 428 THR A CA 1
ATOM 3455 C C . THR A 1 428 ? -20.101 7.633 -11.742 1.00 86.38 428 THR A C 1
ATOM 3457 O O . THR A 1 428 ? -21.237 7.322 -11.384 1.00 86.38 428 THR A O 1
ATOM 3460 N N . LYS A 1 429 ? -19.276 6.769 -12.347 1.00 85.56 429 LYS A N 1
ATOM 3461 C CA . LYS A 1 429 ? -19.628 5.372 -12.658 1.00 85.56 429 LYS A CA 1
ATOM 3462 C C . LYS A 1 429 ? -19.592 4.455 -11.436 1.00 85.56 429 LYS A C 1
ATOM 3464 O O . LYS A 1 429 ? -20.369 3.505 -11.361 1.00 85.56 429 LYS A O 1
ATOM 3469 N N . ASN A 1 430 ? -18.684 4.702 -10.496 1.00 84.38 430 ASN A N 1
ATOM 3470 C CA . ASN A 1 430 ? -18.491 3.840 -9.341 1.00 84.38 430 ASN A CA 1
ATOM 3471 C C . ASN A 1 430 ? -19.284 4.357 -8.134 1.00 84.38 430 ASN A C 1
ATOM 3473 O O . ASN A 1 430 ? -18.819 5.217 -7.385 1.00 84.38 430 ASN A O 1
ATOM 3477 N N . ASN A 1 431 ? -20.472 3.779 -7.922 1.00 84.56 431 ASN A N 1
ATOM 3478 C CA . ASN A 1 431 ? -21.351 4.130 -6.802 1.00 84.56 431 ASN A CA 1
ATOM 3479 C C . ASN A 1 431 ? -20.633 4.077 -5.446 1.00 84.56 431 ASN A C 1
ATOM 3481 O O . ASN A 1 431 ? -20.872 4.940 -4.614 1.00 84.56 431 ASN A O 1
ATOM 3485 N N . HIS A 1 432 ? -19.721 3.122 -5.232 1.00 84.62 432 HIS A N 1
ATOM 3486 C CA . HIS A 1 432 ? -18.982 3.017 -3.974 1.00 84.62 432 HIS A CA 1
ATOM 3487 C C . HIS A 1 432 ? -18.071 4.234 -3.744 1.00 84.62 432 HIS A C 1
ATOM 3489 O O . HIS A 1 432 ? -18.144 4.858 -2.688 1.00 84.62 432 HIS A O 1
ATOM 3495 N N . LEU A 1 433 ? -17.281 4.637 -4.747 1.00 83.69 433 LEU A N 1
ATOM 3496 C CA . LEU A 1 433 ? -16.427 5.830 -4.651 1.00 83.69 433 LEU A CA 1
ATOM 3497 C C . LEU A 1 433 ? -17.254 7.110 -4.485 1.00 83.69 433 LEU A C 1
ATOM 3499 O O . LEU A 1 433 ? -16.913 7.967 -3.673 1.00 83.69 433 LEU A O 1
ATOM 3503 N N . LYS A 1 434 ? -18.372 7.217 -5.209 1.00 84.56 434 LYS A N 1
ATOM 3504 C CA . LYS A 1 434 ? -19.305 8.341 -5.088 1.00 84.56 434 LYS A CA 1
ATOM 3505 C C . LYS A 1 434 ? -19.860 8.467 -3.671 1.00 84.56 434 LYS A C 1
ATOM 3507 O O . LYS A 1 434 ? -19.902 9.569 -3.129 1.00 84.56 434 LYS A O 1
ATOM 3512 N N . THR A 1 435 ? -20.267 7.349 -3.076 1.00 82.38 435 THR A N 1
ATOM 3513 C CA . THR A 1 435 ? -20.767 7.283 -1.701 1.00 82.38 435 THR A CA 1
ATOM 3514 C C . THR A 1 435 ? -19.681 7.706 -0.713 1.00 82.38 435 THR A C 1
ATOM 3516 O O . THR A 1 435 ? -19.930 8.592 0.097 1.00 82.38 435 THR A O 1
ATOM 3519 N N . LEU A 1 436 ? -18.449 7.199 -0.841 1.00 80.25 436 LEU A N 1
ATOM 3520 C CA . LEU A 1 436 ? -17.326 7.587 0.025 1.00 80.25 436 LEU A CA 1
ATOM 3521 C C . LEU A 1 436 ? -17.007 9.092 -0.036 1.00 80.25 436 LEU A C 1
ATOM 3523 O O . LEU A 1 436 ? -16.870 9.735 1.004 1.00 80.25 436 LEU A O 1
ATOM 3527 N N . ILE A 1 437 ? -16.939 9.666 -1.240 1.00 79.50 437 ILE A N 1
ATOM 3528 C CA . ILE A 1 437 ? -16.641 11.095 -1.432 1.00 79.50 437 ILE A CA 1
ATOM 3529 C C . ILE A 1 437 ? -17.796 11.976 -0.931 1.00 79.50 437 ILE A C 1
ATOM 3531 O O . ILE A 1 437 ? -17.571 13.043 -0.358 1.00 79.50 437 ILE A O 1
ATOM 3535 N N . ASN A 1 438 ? -19.045 11.541 -1.118 1.00 71.44 438 ASN A N 1
ATOM 3536 C CA . ASN A 1 438 ? -20.209 12.276 -0.627 1.00 71.44 438 ASN A CA 1
ATOM 3537 C C . ASN A 1 438 ? -20.367 12.174 0.896 1.00 71.44 438 ASN A C 1
ATOM 3539 O O . ASN A 1 438 ? -20.759 13.165 1.506 1.00 71.44 438 ASN A O 1
ATOM 3543 N N . HIS A 1 439 ? -20.021 11.043 1.524 1.00 61.84 439 HIS A N 1
ATOM 3544 C CA . HIS A 1 439 ? -20.031 10.902 2.985 1.00 61.84 439 HIS A CA 1
ATOM 3545 C C . HIS A 1 439 ? -19.050 11.846 3.685 1.00 61.84 439 HIS A C 1
ATOM 3547 O O . HIS A 1 439 ? -19.377 12.359 4.749 1.00 61.84 439 HIS A O 1
ATOM 3553 N N . GLY A 1 440 ? -17.922 12.191 3.052 1.00 53.34 440 GLY A N 1
ATOM 3554 C CA . GLY A 1 440 ? -17.026 13.253 3.535 1.00 53.34 440 GLY A CA 1
ATOM 3555 C C . GLY A 1 440 ? -17.674 14.646 3.626 1.00 53.34 440 GLY A C 1
ATOM 3556 O O . GLY A 1 440 ? -17.126 15.546 4.256 1.00 53.34 440 GLY A O 1
ATOM 3557 N N . LYS A 1 441 ? -18.854 14.842 3.018 1.00 48.62 441 LYS A N 1
ATOM 3558 C CA . LYS A 1 441 ? -19.635 16.090 3.086 1.00 48.62 441 LYS A CA 1
ATOM 3559 C C . LYS A 1 441 ? -20.745 16.059 4.136 1.00 48.62 441 LYS A C 1
ATOM 3561 O O . LYS A 1 441 ? -21.397 17.083 4.340 1.00 48.62 441 LYS A O 1
ATOM 3566 N N . PHE A 1 442 ? -20.985 14.923 4.793 1.00 44.16 442 PHE A N 1
ATOM 3567 C CA . PHE A 1 442 ? -21.933 14.867 5.897 1.00 44.16 442 PHE A CA 1
ATOM 3568 C C . PHE A 1 442 ? -21.282 15.473 7.145 1.00 44.16 442 PHE A C 1
ATOM 3570 O O . PHE A 1 442 ? -20.270 14.989 7.648 1.00 44.16 442 PHE A O 1
ATOM 3577 N N . SER A 1 443 ? -21.885 16.549 7.655 1.00 41.56 443 SER A N 1
ATOM 3578 C CA . SER A 1 443 ? -21.767 16.897 9.072 1.00 41.56 443 SER A CA 1
ATOM 3579 C C . SER A 1 443 ? -22.235 15.681 9.857 1.00 41.56 443 SER A C 1
ATOM 3581 O O . SER A 1 443 ? -23.308 15.159 9.543 1.00 41.56 443 SER A O 1
ATOM 3583 N N . VAL A 1 444 ? -21.490 15.260 10.884 1.00 46.25 444 VAL A N 1
ATOM 3584 C CA . VAL A 1 444 ? -22.065 14.392 11.919 1.00 46.25 444 VAL A CA 1
ATOM 3585 C C . VAL A 1 444 ? -23.398 15.034 12.299 1.00 46.25 444 VAL A C 1
ATOM 3587 O O . VAL A 1 444 ? -23.438 16.248 12.544 1.00 46.25 444 VAL A O 1
ATOM 3590 N N . MET A 1 445 ? -24.502 14.288 12.183 1.00 38.38 445 MET A N 1
ATOM 3591 C CA . MET A 1 445 ? -25.824 14.815 12.517 1.00 38.38 445 MET A CA 1
ATOM 3592 C C . MET A 1 445 ? -25.712 15.470 13.891 1.00 38.38 445 MET A C 1
ATOM 3594 O O . MET A 1 445 ? -25.217 14.847 14.830 1.00 38.38 445 MET A O 1
ATOM 3598 N N . ARG A 1 446 ? -26.107 16.746 13.994 1.00 37.75 446 ARG A N 1
ATOM 3599 C CA . ARG A 1 446 ? -26.181 17.423 15.288 1.00 37.75 446 ARG A CA 1
ATOM 3600 C C . ARG A 1 446 ? -27.094 16.583 16.162 1.00 37.75 446 ARG A C 1
ATOM 3602 O O . ARG A 1 446 ? -28.293 16.510 15.895 1.00 37.75 446 ARG A O 1
ATOM 3609 N N . TYR A 1 447 ? -26.498 15.932 17.150 1.00 37.41 447 TYR A N 1
ATOM 3610 C CA . TYR A 1 447 ? -27.213 15.157 18.141 1.00 37.41 447 TYR A CA 1
ATOM 3611 C C . TYR A 1 447 ? -28.304 16.059 18.731 1.00 37.41 447 TYR A C 1
ATOM 3613 O O . TYR A 1 447 ? -28.025 17.173 19.180 1.00 37.41 447 TYR A O 1
ATOM 3621 N N . SER A 1 448 ? -29.568 15.649 18.616 1.00 33.50 448 SER A N 1
ATOM 3622 C CA . SER A 1 448 ? -30.673 16.383 19.229 1.00 33.50 448 SER A CA 1
ATOM 3623 C C . SER A 1 448 ? -30.740 15.948 20.694 1.00 33.50 448 SER A C 1
ATOM 3625 O O . SER A 1 448 ? -30.985 14.768 20.944 1.00 33.50 448 SER A O 1
ATOM 3627 N N . PRO A 1 449 ? -30.576 16.849 21.681 1.00 40.34 449 PRO A N 1
ATOM 3628 C CA . PRO A 1 449 ? -30.475 16.478 23.100 1.00 40.34 449 PRO A CA 1
ATOM 3629 C C . PRO A 1 449 ? -31.732 15.816 23.695 1.00 40.34 449 PRO A C 1
ATOM 3631 O O . PRO A 1 449 ? -31.759 15.476 24.876 1.00 40.34 449 PRO A O 1
ATOM 3634 N N . ASN A 1 450 ? -32.815 15.699 22.922 1.00 35.72 450 ASN A N 1
ATOM 3635 C CA . ASN A 1 450 ? -34.134 15.313 23.416 1.00 35.72 450 ASN A CA 1
ATOM 3636 C C . ASN A 1 450 ? -34.550 13.872 23.088 1.00 35.72 450 ASN A C 1
ATOM 3638 O O . ASN A 1 450 ? -35.581 13.440 23.601 1.00 35.72 450 ASN A O 1
ATOM 3642 N N . THR A 1 451 ? -33.789 13.116 22.290 1.00 36.94 451 THR A N 1
ATOM 3643 C CA . THR A 1 451 ? -34.138 11.721 21.951 1.00 36.94 451 THR A CA 1
ATOM 3644 C C . THR A 1 451 ? -33.629 10.685 22.961 1.00 36.94 451 THR A C 1
ATOM 3646 O O . THR A 1 451 ? -34.225 9.619 23.064 1.00 36.94 451 THR A O 1
ATOM 3649 N N . PHE A 1 452 ? -32.651 11.020 23.812 1.00 37.66 452 PHE A N 1
ATOM 3650 C CA . PHE A 1 452 ? -32.197 10.177 24.930 1.00 37.66 452 PHE A CA 1
ATOM 3651 C C . PHE A 1 452 ? -32.521 10.822 26.288 1.00 37.66 452 PHE A C 1
ATOM 3653 O O . PHE A 1 452 ? -31.677 11.411 26.954 1.00 37.66 452 PHE A O 1
ATOM 3660 N N . ARG A 1 453 ? -33.781 10.720 26.729 1.00 36.34 453 ARG A N 1
ATOM 3661 C CA . ARG A 1 453 ? -34.179 11.006 28.128 1.00 36.34 453 ARG A CA 1
ATOM 3662 C C . ARG A 1 453 ? -34.775 9.796 28.857 1.00 36.34 453 ARG A C 1
ATOM 3664 O O . ARG A 1 453 ? -35.452 9.957 29.869 1.00 36.34 453 ARG A O 1
ATOM 3671 N N . LYS A 1 454 ? -34.516 8.576 28.379 1.00 34.66 454 LYS A N 1
ATOM 3672 C CA . LYS A 1 454 ? -34.898 7.330 29.063 1.00 34.66 454 LYS A CA 1
ATOM 3673 C C . LYS A 1 454 ? -33.661 6.489 29.384 1.00 34.66 454 LYS A C 1
ATOM 3675 O O . LYS A 1 454 ? -33.369 5.562 28.650 1.00 34.66 454 LYS A O 1
ATOM 3680 N N . GLY A 1 455 ? -32.992 6.810 30.496 1.00 37.09 455 GLY A N 1
ATOM 3681 C CA . GLY A 1 455 ? -31.901 6.015 31.081 1.00 37.09 455 GLY A CA 1
ATOM 3682 C C . GLY A 1 455 ? -30.620 5.973 30.241 1.00 37.09 455 GLY A C 1
ATOM 3683 O O . GLY A 1 455 ? -30.663 5.878 29.020 1.00 37.09 455 GLY A O 1
ATOM 3684 N N . SER A 1 456 ? -29.456 6.035 30.885 1.00 44.16 456 SER A N 1
ATOM 3685 C CA . SER A 1 456 ? -28.211 5.685 30.197 1.00 44.16 456 SER A CA 1
ATOM 3686 C C . SER A 1 456 ? -28.244 4.209 29.806 1.00 44.16 456 SER A C 1
ATOM 3688 O O . SER A 1 456 ? -28.653 3.356 30.594 1.00 44.16 456 SER A O 1
ATOM 3690 N N . PHE A 1 457 ? -27.792 3.899 28.595 1.00 45.38 457 PHE A N 1
ATOM 3691 C CA . PHE A 1 457 ? -27.754 2.555 28.015 1.00 45.38 457 PHE A CA 1
ATOM 3692 C C . PHE A 1 457 ? -26.978 1.533 28.877 1.00 45.38 457 PHE A C 1
ATOM 3694 O O . PHE A 1 457 ? -27.362 0.366 28.977 1.00 45.38 457 PHE A O 1
ATOM 3701 N N . THR A 1 458 ? -25.938 1.989 29.583 1.00 48.78 458 THR A N 1
ATOM 3702 C CA . THR A 1 458 ? -25.163 1.170 30.534 1.00 48.78 458 THR A CA 1
ATOM 3703 C C . THR A 1 458 ? -25.978 0.740 31.761 1.00 48.78 458 THR A C 1
ATOM 3705 O O . THR A 1 458 ? -25.743 -0.330 32.329 1.00 48.78 458 THR A O 1
ATOM 3708 N N . ASP A 1 459 ? -26.980 1.533 32.143 1.00 44.75 459 ASP A N 1
ATOM 3709 C CA . ASP A 1 459 ? -27.832 1.300 33.310 1.00 44.75 459 ASP A CA 1
ATOM 3710 C C . ASP A 1 459 ? -28.889 0.216 33.029 1.00 44.75 459 ASP A C 1
ATOM 3712 O O . ASP A 1 459 ? -29.278 -0.539 33.918 1.00 44.75 459 ASP A O 1
ATOM 3716 N N . LEU A 1 460 ? -29.298 0.052 31.766 1.00 42.91 460 LEU A N 1
ATOM 3717 C CA . LEU A 1 460 ? -30.302 -0.932 31.344 1.00 42.91 460 LEU A CA 1
ATOM 3718 C C . LEU A 1 460 ? -29.719 -2.356 31.290 1.00 42.91 460 LEU A C 1
ATOM 3720 O O . LEU A 1 460 ? -30.312 -3.294 31.827 1.00 42.91 460 LEU A O 1
ATOM 3724 N N . ALA A 1 461 ? -28.504 -2.515 30.755 1.00 41.91 461 ALA A N 1
ATOM 3725 C CA . ALA A 1 461 ? -27.761 -3.778 30.818 1.00 41.91 461 ALA A CA 1
ATOM 3726 C C . ALA A 1 461 ? -27.405 -4.163 32.270 1.00 41.91 461 ALA A C 1
ATOM 3728 O O . ALA A 1 461 ? -27.493 -5.336 32.652 1.00 41.91 461 ALA A O 1
ATOM 3729 N N . ALA A 1 462 ? -27.076 -3.178 33.115 1.00 46.50 462 ALA A N 1
ATOM 3730 C CA . ALA A 1 462 ? -26.870 -3.375 34.550 1.00 46.50 462 ALA A CA 1
ATOM 3731 C C . ALA A 1 462 ? -28.166 -3.777 35.278 1.00 46.50 462 ALA A C 1
ATOM 3733 O O . ALA A 1 462 ? -28.152 -4.672 36.120 1.00 46.50 462 ALA A O 1
ATOM 3734 N N . GLN A 1 463 ? -29.310 -3.181 34.932 1.00 45.44 463 GLN A N 1
ATOM 3735 C CA . GLN A 1 463 ? -30.615 -3.552 35.488 1.00 45.44 463 GLN A CA 1
ATOM 3736 C C . GLN A 1 463 ? -31.045 -4.971 35.093 1.00 45.44 463 GLN A C 1
ATOM 3738 O O . GLN A 1 463 ? -31.556 -5.703 35.939 1.00 45.44 463 GLN A O 1
ATOM 3743 N N . ILE A 1 464 ? -30.802 -5.392 33.848 1.00 43.19 464 ILE A N 1
ATOM 3744 C CA . ILE A 1 464 ? -31.157 -6.735 33.354 1.00 43.19 464 ILE A CA 1
ATOM 3745 C C . ILE A 1 464 ? -30.252 -7.826 33.959 1.00 43.19 464 ILE A C 1
ATOM 3747 O O . ILE A 1 464 ? -30.705 -8.953 34.188 1.00 43.19 464 ILE A O 1
ATOM 3751 N N . SER A 1 465 ? -28.988 -7.496 34.249 1.00 37.16 465 SER A N 1
ATOM 3752 C CA . SER A 1 465 ? -27.994 -8.417 34.824 1.00 37.16 465 SER A CA 1
ATOM 3753 C C . SER A 1 465 ? -28.000 -8.487 36.358 1.00 37.16 465 SER A C 1
ATOM 3755 O O . SER A 1 465 ? -27.389 -9.400 36.923 1.00 37.16 465 SER A O 1
ATOM 3757 N N . ARG A 1 466 ? -28.721 -7.592 37.055 1.00 40.91 466 ARG A N 1
ATOM 3758 C CA . ARG A 1 466 ? -28.855 -7.630 38.521 1.00 40.91 466 ARG A CA 1
ATOM 3759 C C . ARG A 1 466 ? -29.484 -8.946 38.984 1.00 40.91 466 ARG A C 1
ATOM 3761 O O . ARG A 1 466 ? -30.624 -9.280 38.658 1.00 40.91 466 ARG A O 1
ATOM 3768 N N . ILE A 1 467 ? -28.743 -9.679 39.814 1.00 36.38 467 ILE A N 1
ATOM 3769 C CA . ILE A 1 467 ? -29.291 -10.770 40.623 1.00 36.38 467 ILE A CA 1
ATOM 3770 C C . ILE A 1 467 ? -30.226 -10.111 41.651 1.00 36.38 467 ILE A C 1
ATOM 3772 O O . ILE A 1 467 ? -29.761 -9.226 42.371 1.00 36.38 467 ILE A O 1
ATOM 3776 N N . PRO A 1 468 ? -31.517 -10.486 41.744 1.00 34.19 468 PRO A N 1
ATOM 3777 C CA . PRO A 1 468 ? -32.381 -9.977 42.801 1.00 34.19 468 PRO A CA 1
ATOM 3778 C C . PRO A 1 468 ? -31.731 -10.301 44.144 1.00 34.19 468 PRO A C 1
ATOM 3780 O O . PRO A 1 468 ? -31.484 -11.476 44.434 1.00 34.19 468 PRO A O 1
ATOM 3783 N N . SER A 1 469 ? -31.423 -9.286 44.951 1.00 30.67 469 SER A N 1
ATOM 3784 C CA . SER A 1 469 ? -31.054 -9.534 46.337 1.00 30.67 469 SER A CA 1
ATOM 3785 C C . SER A 1 469 ? -32.248 -10.225 46.982 1.00 30.67 469 SER A C 1
ATOM 3787 O O . SER A 1 469 ? -33.375 -9.727 46.931 1.00 30.67 469 SER A O 1
ATOM 3789 N N . GLN A 1 470 ? -32.030 -11.415 47.545 1.00 31.70 470 GLN A N 1
ATOM 3790 C CA . GLN A 1 470 ? -33.015 -11.959 48.462 1.00 31.70 470 GLN A CA 1
ATOM 3791 C C . GLN A 1 470 ? -33.175 -10.912 49.557 1.00 31.70 470 GLN A C 1
ATOM 3793 O O . GLN A 1 470 ? -32.234 -10.622 50.294 1.00 31.70 470 GLN A O 1
ATOM 3798 N N . HIS A 1 471 ? -34.356 -10.303 49.619 1.00 28.55 471 HIS A N 1
ATOM 3799 C CA . HIS A 1 471 ? -34.795 -9.625 50.819 1.00 28.55 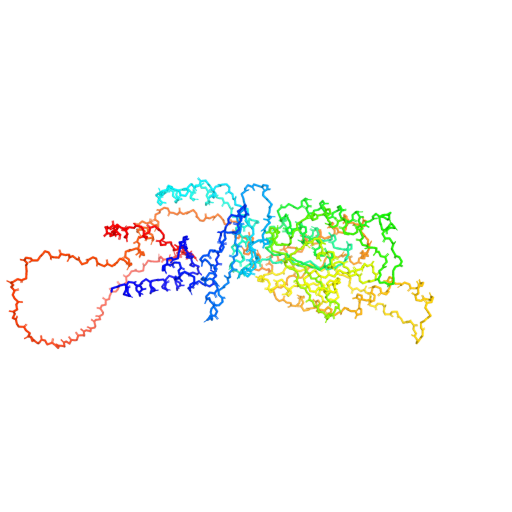471 HIS A CA 1
ATOM 3800 C C . HIS A 1 471 ? -34.604 -10.632 51.950 1.00 28.55 471 HIS A C 1
ATOM 3802 O O . HIS A 1 471 ? -35.288 -11.657 51.989 1.00 28.55 471 HIS A O 1
ATOM 3808 N N . CYS A 1 472 ? -33.632 -10.369 52.822 1.00 25.19 472 CYS A N 1
ATOM 3809 C CA . CYS A 1 472 ? -33.522 -11.052 54.094 1.00 25.19 472 CYS A CA 1
ATOM 3810 C C . CYS A 1 472 ? -34.754 -10.600 54.883 1.00 25.19 472 CYS A C 1
ATOM 3812 O O . CYS A 1 472 ? -34.733 -9.578 55.564 1.00 25.19 472 CYS A O 1
ATOM 3814 N N . LYS A 1 473 ? -35.886 -11.280 54.666 1.00 28.17 473 LYS A N 1
ATOM 3815 C CA . LYS A 1 473 ? -37.045 -11.150 55.538 1.00 28.17 473 LYS A CA 1
ATOM 3816 C C . LYS A 1 473 ? -36.552 -11.607 56.902 1.00 28.17 473 LYS A C 1
ATOM 3818 O O . LYS A 1 473 ? -36.127 -12.751 57.053 1.00 28.17 473 LYS A O 1
ATOM 3823 N N . SER A 1 474 ? -36.534 -10.673 57.844 1.00 27.03 474 SER A N 1
ATOM 3824 C CA . SER A 1 474 ? -36.283 -10.939 59.251 1.00 27.03 474 SER A CA 1
ATOM 3825 C C . SER A 1 474 ? -37.085 -12.159 59.696 1.00 27.03 474 SER A C 1
ATOM 3827 O O . SER A 1 474 ? -38.253 -12.321 59.341 1.00 27.03 474 SER A O 1
ATOM 3829 N N . LEU A 1 475 ? -36.419 -13.007 60.465 1.00 31.97 475 LEU A N 1
ATOM 3830 C CA . LEU A 1 475 ? -36.822 -14.336 60.916 1.00 31.97 475 LEU A CA 1
ATOM 3831 C C . LEU A 1 475 ? -37.976 -14.348 61.943 1.00 31.97 475 LEU A C 1
ATOM 3833 O O . LEU A 1 475 ? -38.029 -15.254 62.763 1.00 31.97 475 LEU A O 1
ATOM 3837 N N . ASP A 1 476 ? -38.911 -13.395 61.883 1.00 30.02 476 ASP A N 1
ATOM 3838 C CA . ASP A 1 476 ? -39.956 -13.221 62.908 1.00 30.02 476 ASP A CA 1
ATOM 3839 C C . ASP A 1 476 ? -41.408 -13.324 62.409 1.00 30.02 476 ASP A C 1
ATOM 3841 O O . ASP A 1 476 ? -42.319 -13.127 63.204 1.00 30.02 476 ASP A O 1
ATOM 3845 N N . ASP A 1 477 ? -41.673 -13.691 61.146 1.00 29.59 477 ASP A N 1
ATOM 3846 C CA . ASP A 1 477 ? -43.062 -13.667 60.629 1.00 29.59 477 ASP A CA 1
ATOM 3847 C C . ASP A 1 477 ? -43.542 -14.934 59.896 1.00 29.59 477 ASP A C 1
ATOM 3849 O O . ASP A 1 477 ? -44.486 -14.899 59.111 1.00 29.59 477 ASP A O 1
ATOM 3853 N N . PHE A 1 478 ? -42.941 -16.094 60.181 1.00 26.81 478 PHE A N 1
ATOM 3854 C CA . PHE A 1 478 ? -43.446 -17.398 59.719 1.00 26.81 478 PHE A CA 1
ATOM 3855 C C . PHE A 1 478 ? -43.838 -18.296 60.897 1.00 26.81 478 PHE A C 1
ATOM 3857 O O . PHE A 1 478 ? -43.244 -19.335 61.166 1.00 26.81 478 PHE A O 1
ATOM 3864 N N . SER A 1 479 ? -44.886 -17.886 61.611 1.00 30.23 479 SER A N 1
ATOM 3865 C CA . SER A 1 479 ? -45.699 -18.799 62.420 1.00 30.23 479 SER A CA 1
ATOM 3866 C C . SER A 1 479 ? -47.179 -18.473 62.250 1.00 30.23 479 SER A C 1
ATOM 3868 O O . SER A 1 479 ? -47.868 -18.070 63.182 1.00 30.23 479 SER A O 1
ATOM 3870 N N . LYS A 1 480 ? -47.680 -18.617 61.020 1.00 29.48 480 LYS A N 1
ATOM 3871 C CA . LYS A 1 480 ? -49.115 -18.731 60.756 1.00 29.48 480 LYS A CA 1
ATOM 3872 C C . LYS A 1 480 ? -49.353 -19.237 59.337 1.00 29.48 480 LYS A C 1
ATOM 3874 O O . LYS A 1 480 ? -48.850 -18.646 58.390 1.00 29.48 480 LYS A O 1
ATOM 3879 N N . TYR A 1 481 ? -50.154 -20.298 59.258 1.00 28.55 481 TYR A N 1
ATOM 3880 C CA . TYR A 1 481 ? -50.712 -20.928 58.057 1.00 28.55 481 TYR A CA 1
ATOM 3881 C C . TYR A 1 481 ? -49.799 -21.925 57.327 1.00 28.55 481 TYR A C 1
ATOM 3883 O O . TYR A 1 481 ? -49.353 -21.704 56.208 1.00 28.55 481 TYR A O 1
ATOM 3891 N N . PHE A 1 482 ? -49.580 -23.071 57.978 1.00 26.70 482 PHE A N 1
ATOM 3892 C CA . PHE A 1 482 ? -49.837 -24.344 57.307 1.00 26.70 482 PHE A CA 1
ATOM 3893 C C . PHE A 1 482 ? -51.315 -24.650 57.531 1.00 26.70 482 PHE A C 1
ATOM 3895 O O . PHE A 1 482 ? -51.705 -24.772 58.687 1.00 26.70 482 PHE A O 1
ATOM 3902 N N . GLU A 1 483 ? -52.104 -24.696 56.465 1.00 29.39 483 GLU A N 1
ATOM 3903 C CA . GLU A 1 483 ? -53.226 -25.619 56.266 1.00 29.39 483 GLU A CA 1
ATOM 3904 C C . GLU A 1 483 ? -53.780 -25.376 54.850 1.00 29.39 483 GLU A C 1
ATOM 3906 O O . GLU A 1 483 ? -53.938 -24.230 54.430 1.00 29.39 483 GLU A O 1
ATOM 3911 N N . ASP A 1 484 ? -54.006 -26.493 54.157 1.00 29.53 484 ASP A N 1
ATOM 3912 C CA . ASP A 1 484 ? -54.799 -26.687 52.937 1.00 29.53 484 ASP A CA 1
ATOM 3913 C C . ASP A 1 484 ? -54.088 -26.539 51.571 1.00 29.53 484 ASP A C 1
ATOM 3915 O O . ASP A 1 484 ? -54.103 -25.503 50.905 1.00 29.53 484 ASP A O 1
ATOM 3919 N N . GLU A 1 485 ? -53.483 -27.663 51.157 1.00 32.50 485 GLU A N 1
ATOM 3920 C CA . GLU A 1 485 ? -53.406 -28.113 49.760 1.00 32.50 485 GLU A CA 1
ATOM 3921 C C . GLU A 1 485 ? -54.803 -28.565 49.300 1.00 32.50 485 GLU A C 1
ATOM 3923 O O . GLU A 1 485 ? -55.469 -29.286 50.040 1.00 32.50 485 GLU A O 1
ATOM 3928 N N . ASP A 1 486 ? -55.228 -28.127 48.110 1.00 27.80 486 ASP A N 1
ATOM 3929 C CA . ASP A 1 486 ? -55.857 -28.924 47.033 1.00 27.80 486 ASP A CA 1
ATOM 3930 C C . ASP A 1 486 ? -56.696 -28.029 46.088 1.00 27.80 486 ASP A C 1
ATOM 3932 O O . ASP A 1 486 ? -57.282 -27.039 46.529 1.00 27.80 486 ASP A O 1
ATOM 3936 N N . ASN A 1 487 ? -56.771 -28.446 44.809 1.00 27.16 487 ASN A N 1
ATOM 3937 C CA . ASN A 1 487 ? -57.665 -27.996 43.714 1.00 27.16 487 ASN A CA 1
ATOM 3938 C C . ASN A 1 487 ? -57.324 -26.657 43.012 1.00 27.16 487 ASN A C 1
ATOM 3940 O O . ASN A 1 487 ? -56.925 -25.697 43.659 1.00 27.16 487 ASN A O 1
ATOM 3944 N N . ASP A 1 488 ? -57.463 -26.428 41.699 1.00 28.23 488 ASP A N 1
ATOM 3945 C CA . ASP A 1 488 ? -57.915 -27.143 40.484 1.00 28.23 488 ASP A CA 1
ATOM 3946 C C . ASP A 1 488 ? -57.263 -26.377 39.287 1.00 28.23 488 ASP A C 1
ATOM 3948 O O . ASP A 1 488 ? -56.948 -25.190 39.411 1.00 28.23 488 ASP A O 1
ATOM 3952 N N . ASP A 1 489 ? -56.765 -27.052 38.248 1.00 27.30 489 ASP A N 1
ATOM 3953 C CA . ASP A 1 489 ? -57.336 -27.214 36.893 1.00 27.30 489 ASP A CA 1
ATOM 3954 C C . ASP A 1 489 ? -58.078 -26.018 36.242 1.00 27.30 489 ASP A C 1
ATOM 3956 O O . ASP A 1 489 ? -58.974 -25.431 36.838 1.00 27.30 489 ASP A O 1
ATOM 3960 N N . GLU A 1 490 ? -57.755 -25.801 34.947 1.00 28.97 490 GLU A N 1
ATOM 3961 C CA . GLU A 1 490 ? -58.661 -25.333 33.864 1.00 28.97 490 GLU A CA 1
ATOM 3962 C C . GLU A 1 490 ? -59.194 -23.869 33.938 1.00 28.97 490 GLU A C 1
ATOM 3964 O O . GLU A 1 490 ? -59.292 -23.276 34.997 1.00 28.97 490 GLU A O 1
ATOM 3969 N N . GLU A 1 491 ? -59.531 -23.088 32.902 1.00 29.97 491 GLU A N 1
ATOM 3970 C CA . GLU A 1 491 ? -59.808 -23.209 31.465 1.00 29.97 491 GLU A CA 1
ATOM 3971 C C . GLU A 1 491 ? -59.960 -21.737 30.912 1.00 29.97 491 GLU A C 1
ATOM 3973 O O . GLU A 1 491 ? -60.413 -20.850 31.633 1.00 29.97 491 GLU A O 1
ATOM 3978 N N . TYR A 1 492 ? -59.646 -21.504 29.623 1.00 29.22 492 TYR A N 1
ATOM 3979 C CA . TYR A 1 492 ? -60.462 -20.793 28.593 1.00 29.22 492 TYR A CA 1
ATOM 3980 C C . TYR A 1 492 ? -60.380 -19.260 28.332 1.00 29.22 492 TYR A C 1
ATOM 3982 O O . TYR A 1 492 ? -60.545 -18.454 29.238 1.00 29.22 492 TYR A O 1
ATOM 3990 N N . PHE A 1 493 ? -59.953 -18.849 27.109 1.00 26.45 493 PHE A N 1
ATOM 3991 C CA . PHE A 1 493 ? -60.724 -18.366 25.909 1.00 26.45 493 PHE A CA 1
ATOM 3992 C C . PHE A 1 493 ? -61.105 -16.860 25.995 1.00 26.45 493 PHE A C 1
ATOM 3994 O O . PHE A 1 493 ? -61.280 -16.357 27.093 1.00 26.45 493 PHE A O 1
ATOM 4001 N N . GLU A 1 494 ? -61.334 -16.031 24.967 1.00 26.53 494 GLU A N 1
ATOM 4002 C CA . GLU A 1 494 ? -61.147 -15.931 23.502 1.00 26.53 494 GLU A CA 1
ATOM 4003 C C . GLU A 1 494 ? -61.826 -14.577 23.099 1.00 26.53 494 GLU A C 1
ATOM 4005 O O . GLU A 1 494 ? -62.658 -14.089 23.866 1.00 26.53 494 GLU A O 1
ATOM 4010 N N . HIS A 1 495 ? -61.521 -14.020 21.910 1.00 25.17 495 HIS A N 1
ATOM 4011 C CA . HIS A 1 495 ? -62.290 -12.997 21.141 1.00 25.17 495 HIS A CA 1
ATOM 4012 C C . HIS A 1 495 ? -62.463 -11.551 21.671 1.00 25.17 495 HIS A C 1
ATOM 4014 O O . HIS A 1 495 ? -62.441 -11.296 22.867 1.00 25.17 495 HIS A O 1
ATOM 4020 N N . GLU A 1 496 ? -62.834 -10.544 20.867 1.00 26.50 496 GLU A N 1
ATOM 4021 C CA . GLU A 1 496 ? -62.518 -10.019 19.515 1.00 26.50 496 GLU A CA 1
ATOM 4022 C C . GLU A 1 496 ? -63.312 -8.683 19.396 1.00 26.50 496 GLU A C 1
ATOM 4024 O O . GLU A 1 496 ? -64.293 -8.521 20.122 1.00 26.50 496 GLU A O 1
ATOM 4029 N N . GLU A 1 497 ? -62.920 -7.786 18.470 1.00 26.78 497 GLU A N 1
ATOM 4030 C CA . GLU A 1 497 ? -63.742 -6.696 17.857 1.00 26.78 497 GLU A CA 1
ATOM 4031 C C . GLU A 1 497 ? -64.163 -5.477 18.745 1.00 26.78 497 GLU A C 1
ATOM 4033 O O . GLU A 1 497 ? -64.414 -5.603 19.936 1.00 26.78 497 GLU A O 1
ATOM 4038 N N . ASP A 1 498 ? -64.284 -4.215 18.298 1.00 25.52 498 ASP A N 1
ATOM 4039 C CA . ASP A 1 498 ? -64.102 -3.538 17.003 1.00 25.52 498 ASP A CA 1
ATOM 4040 C C . ASP A 1 498 ? -64.052 -1.990 17.189 1.00 25.52 498 ASP A C 1
ATOM 4042 O O . ASP A 1 498 ? -64.292 -1.473 18.282 1.00 25.52 498 ASP A O 1
ATOM 4046 N N . ASP A 1 499 ? -63.839 -1.284 16.068 1.00 26.16 499 ASP A N 1
ATOM 4047 C CA . ASP A 1 499 ? -64.280 0.089 15.718 1.00 26.16 499 ASP A CA 1
ATOM 4048 C C . ASP A 1 499 ? -63.334 1.322 15.789 1.00 26.16 499 ASP A C 1
ATOM 4050 O O . ASP A 1 499 ? -63.323 2.133 16.716 1.00 26.16 499 ASP A O 1
ATOM 4054 N N . SER A 1 500 ? -62.757 1.584 14.607 1.00 24.06 500 SER A N 1
ATOM 4055 C CA . SER A 1 500 ? -63.011 2.770 13.754 1.00 24.06 500 SER A CA 1
ATOM 4056 C C . SER A 1 500 ? -62.157 4.057 13.870 1.00 24.06 500 SER A C 1
ATOM 4058 O O . SER A 1 500 ? -62.246 4.867 14.789 1.00 24.06 500 SER A O 1
ATOM 4060 N N . ASP A 1 501 ? -61.388 4.255 12.791 1.00 24.58 501 ASP A N 1
ATOM 4061 C CA . ASP A 1 501 ? -61.119 5.481 12.024 1.00 24.58 501 ASP A CA 1
ATOM 4062 C C . ASP A 1 501 ? -60.747 6.802 12.724 1.00 24.58 501 ASP A C 1
ATOM 4064 O O . ASP A 1 501 ? -61.588 7.548 13.227 1.00 24.58 501 ASP A O 1
ATOM 4068 N N . ARG A 1 502 ? -59.485 7.211 12.508 1.00 25.84 502 ARG A N 1
ATOM 4069 C CA . ARG A 1 502 ? -59.114 8.565 12.048 1.00 25.84 502 ARG A CA 1
ATOM 4070 C C . ARG A 1 502 ? -57.694 8.563 11.486 1.00 25.84 502 ARG A C 1
ATOM 4072 O O . ARG A 1 502 ? -56.715 8.484 12.223 1.00 25.84 502 ARG A O 1
ATOM 4079 N N . GLY A 1 503 ? -57.594 8.688 10.165 1.00 23.50 503 GLY A N 1
ATOM 4080 C CA . GLY A 1 503 ? -56.333 8.925 9.479 1.00 23.50 503 GLY A CA 1
ATOM 4081 C C . GLY A 1 503 ? -55.694 10.246 9.902 1.00 23.50 503 GLY A C 1
ATOM 4082 O O . GLY A 1 503 ? -56.349 11.285 9.905 1.00 23.50 503 GLY A O 1
ATOM 4083 N N . LEU A 1 504 ? -54.401 10.192 10.206 1.00 23.95 504 LEU A N 1
ATOM 4084 C CA . LEU A 1 504 ? -53.455 11.294 10.086 1.00 23.95 504 LEU A CA 1
ATOM 4085 C C . LEU A 1 504 ? -52.097 10.668 9.767 1.00 23.95 504 LEU A C 1
ATOM 4087 O O . LEU A 1 504 ? -51.504 9.951 10.568 1.00 23.95 504 LEU A O 1
ATOM 4091 N N . SER A 1 505 ? -51.662 10.926 8.541 1.00 26.86 505 SER A N 1
ATOM 4092 C CA . SER A 1 505 ? -50.309 10.741 8.040 1.00 26.86 505 SER A CA 1
ATOM 4093 C C . SER A 1 505 ? -49.268 11.206 9.058 1.00 26.86 505 SER A C 1
ATOM 4095 O O . SER A 1 505 ? -49.168 12.402 9.323 1.00 26.86 505 SER A O 1
ATOM 4097 N N . ASN A 1 506 ? -48.471 10.274 9.565 1.00 22.56 506 ASN A N 1
ATOM 4098 C CA . ASN A 1 506 ? -47.128 10.545 10.049 1.00 22.56 506 ASN A CA 1
ATOM 4099 C C . ASN A 1 506 ? -46.254 9.405 9.534 1.00 22.56 506 ASN A C 1
ATOM 4101 O O . ASN A 1 506 ? -46.324 8.281 10.028 1.00 22.56 506 ASN A O 1
ATOM 4105 N N . GLU A 1 507 ? -45.472 9.701 8.496 1.00 21.52 507 GLU A N 1
ATOM 4106 C CA . GLU A 1 507 ? -44.278 8.936 8.158 1.00 21.52 507 GLU A CA 1
ATOM 4107 C C . GLU A 1 507 ? -43.416 8.853 9.424 1.00 21.52 507 GLU A C 1
ATOM 4109 O O . GLU A 1 507 ? -42.757 9.816 9.816 1.00 21.52 507 GLU A O 1
ATOM 4114 N N . PHE A 1 508 ? -43.457 7.708 10.103 1.00 20.52 508 PHE A N 1
ATOM 4115 C CA . PHE A 1 508 ? -42.450 7.351 11.090 1.00 20.52 508 PHE A CA 1
ATOM 4116 C C . PHE A 1 508 ? -41.176 7.009 10.320 1.00 20.52 508 PHE A C 1
ATOM 4118 O O . PHE A 1 508 ? -40.933 5.863 9.954 1.00 20.52 508 PHE A O 1
ATOM 4125 N N . ILE A 1 509 ? -40.375 8.035 10.044 1.00 21.03 509 ILE A N 1
ATOM 4126 C CA . ILE A 1 509 ? -38.963 7.858 9.727 1.00 21.03 509 ILE A CA 1
ATOM 4127 C C . ILE A 1 509 ? -38.311 7.426 11.044 1.00 21.03 509 ILE A C 1
ATOM 4129 O O . ILE A 1 509 ? -38.040 8.253 11.916 1.00 21.03 509 ILE A O 1
ATOM 4133 N N . LEU A 1 510 ? -38.156 6.114 11.226 1.00 22.36 510 LEU A N 1
ATOM 4134 C CA . LEU A 1 510 ? -37.269 5.561 12.243 1.00 22.36 510 LEU A CA 1
ATOM 4135 C C . LEU A 1 510 ? -35.857 6.101 11.957 1.00 22.36 510 LEU A C 1
ATOM 4137 O O . LEU A 1 510 ? -35.433 6.057 10.801 1.00 22.36 510 LEU A O 1
ATOM 4141 N N . PRO A 1 511 ? -35.144 6.665 12.944 1.00 25.30 511 PRO A N 1
ATOM 4142 C CA . PRO A 1 511 ? -33.744 6.996 12.748 1.00 25.30 511 PRO A CA 1
ATOM 4143 C C . PRO A 1 511 ? -32.966 5.688 12.559 1.00 25.30 511 PRO A C 1
ATOM 4145 O O . PRO A 1 511 ? -33.040 4.807 13.414 1.00 25.30 511 PRO A O 1
ATOM 4148 N N . ASP A 1 512 ? -32.247 5.569 11.441 1.00 29.03 512 ASP A N 1
ATOM 4149 C CA . ASP A 1 512 ? -31.226 4.540 11.227 1.00 29.03 512 ASP A CA 1
ATOM 4150 C C . ASP A 1 512 ? -30.121 4.739 12.285 1.00 29.03 512 ASP A C 1
ATOM 4152 O O . ASP A 1 512 ? -29.201 5.544 12.122 1.00 29.03 512 ASP A O 1
ATOM 4156 N N . GLU A 1 513 ? -30.253 4.080 13.437 1.00 39.12 513 GLU A N 1
ATOM 4157 C CA . GLU A 1 513 ? -29.168 3.949 14.407 1.00 39.12 513 GLU A CA 1
ATOM 4158 C C . GLU A 1 513 ? -28.284 2.770 13.971 1.00 39.12 513 GLU A C 1
ATOM 4160 O O . GLU A 1 513 ? -28.568 1.616 14.270 1.00 39.12 513 GLU A O 1
ATOM 4165 N N . ASP A 1 514 ? -27.214 3.053 13.226 1.00 45.97 514 ASP A N 1
ATOM 4166 C CA . ASP A 1 514 ? -26.398 2.016 12.571 1.00 45.97 514 ASP A CA 1
ATOM 4167 C C . ASP A 1 514 ? -25.404 1.285 13.503 1.00 45.97 514 ASP A C 1
ATOM 4169 O O . ASP A 1 514 ? -24.810 0.279 13.101 1.00 45.97 514 ASP A O 1
ATOM 4173 N N . ALA A 1 515 ? -25.177 1.761 14.737 1.00 40.59 515 ALA A N 1
ATOM 4174 C CA . ALA A 1 515 ? -24.161 1.187 15.626 1.00 40.59 515 ALA A CA 1
ATOM 4175 C C . ALA A 1 515 ? -24.433 1.377 17.127 1.00 40.59 515 ALA A C 1
ATOM 4177 O O . ALA A 1 515 ? -24.915 2.429 17.548 1.00 40.59 515 ALA A O 1
ATOM 4178 N N . ILE A 1 516 ? -24.010 0.402 17.943 1.00 41.31 516 ILE A N 1
ATOM 4179 C CA . ILE A 1 516 ? -24.110 0.441 19.409 1.00 41.31 516 ILE A CA 1
ATOM 4180 C C . ILE A 1 516 ? -22.804 0.018 20.103 1.00 41.31 516 ILE A C 1
ATOM 4182 O O . ILE A 1 516 ? -22.155 -0.951 19.711 1.00 41.31 516 ILE A O 1
ATOM 4186 N N . LEU A 1 517 ? -22.402 0.751 21.149 1.00 44.78 517 LEU A N 1
ATOM 4187 C CA . LEU A 1 517 ? -21.234 0.445 21.988 1.00 44.78 517 LEU A CA 1
ATOM 4188 C C . LEU A 1 517 ? -21.692 -0.138 23.326 1.00 44.78 517 LEU A C 1
ATOM 4190 O O . LEU A 1 517 ? -22.414 0.518 24.074 1.00 44.78 517 LEU A O 1
ATOM 4194 N N . ILE A 1 518 ? -21.223 -1.338 23.659 1.00 53.03 518 ILE A N 1
ATOM 4195 C CA . ILE A 1 518 ? -21.549 -2.047 24.895 1.00 53.03 518 ILE A CA 1
ATOM 4196 C C . ILE A 1 518 ? -20.301 -2.107 25.776 1.00 53.03 518 ILE A C 1
ATOM 4198 O O . ILE A 1 518 ? -19.357 -2.854 25.509 1.00 53.03 518 ILE A O 1
ATOM 4202 N N . ASN A 1 519 ? -20.324 -1.329 26.857 1.00 42.56 519 ASN A N 1
ATOM 4203 C CA . ASN A 1 519 ? -19.284 -1.306 27.878 1.00 42.56 519 ASN A CA 1
ATOM 4204 C C . ASN A 1 519 ? -19.864 -1.769 29.228 1.00 42.56 519 ASN A C 1
ATOM 4206 O O . ASN A 1 519 ? -20.776 -1.143 29.768 1.00 42.56 519 ASN A O 1
ATOM 4210 N N . ALA A 1 520 ? -19.335 -2.866 29.779 1.00 41.75 520 ALA A N 1
ATOM 4211 C CA . ALA A 1 520 ? -19.706 -3.375 31.105 1.00 41.75 520 ALA A CA 1
ATOM 4212 C C . ALA A 1 520 ? -18.767 -2.891 32.236 1.00 41.75 520 ALA A C 1
ATOM 4214 O O . ALA A 1 520 ? -19.040 -3.141 33.414 1.00 41.75 520 ALA A O 1
ATOM 4215 N N . SER A 1 521 ? -17.684 -2.176 31.908 1.00 32.47 521 SER A N 1
ATOM 4216 C CA . SER A 1 521 ? -16.599 -1.824 32.840 1.00 32.47 521 SER A CA 1
ATOM 4217 C C . SER A 1 521 ? -16.968 -0.764 33.886 1.00 32.47 521 SER A C 1
ATOM 4219 O O . SER A 1 521 ? -16.304 -0.676 34.918 1.00 32.47 521 SER A O 1
ATOM 4221 N N . ILE A 1 522 ? -18.066 -0.019 33.712 1.00 33.28 522 ILE A N 1
ATOM 4222 C CA . ILE A 1 522 ? -18.531 0.933 34.740 1.00 33.28 522 ILE A CA 1
ATOM 4223 C C . ILE A 1 522 ? -19.321 0.235 35.867 1.00 33.28 522 ILE A C 1
ATOM 4225 O O . ILE A 1 522 ? -19.438 0.785 36.957 1.00 33.28 522 ILE A O 1
ATOM 4229 N N . ASN A 1 523 ? -19.779 -1.013 35.694 1.00 30.39 523 ASN A N 1
ATOM 4230 C CA . ASN A 1 523 ? -20.652 -1.668 36.684 1.00 30.39 523 ASN A CA 1
ATOM 4231 C C . ASN A 1 523 ? -20.117 -2.965 37.314 1.00 30.39 523 ASN A C 1
ATOM 4233 O O . ASN A 1 523 ? -20.798 -3.556 38.152 1.00 30.39 523 ASN A O 1
ATOM 4237 N N . ALA A 1 524 ? -18.874 -3.369 37.034 1.00 27.59 524 ALA A N 1
ATOM 4238 C CA . ALA A 1 524 ? -18.232 -4.474 37.760 1.00 27.59 524 ALA A CA 1
ATOM 4239 C C . ALA A 1 524 ? -17.603 -4.060 39.110 1.00 27.59 524 ALA A C 1
ATOM 4241 O O . ALA A 1 524 ? -17.213 -4.928 39.886 1.00 27.59 524 ALA A O 1
ATOM 4242 N N . ARG A 1 525 ? -17.533 -2.757 39.433 1.00 26.20 525 ARG A N 1
ATOM 4243 C CA . ARG A 1 525 ? -17.010 -2.264 40.727 1.00 26.20 525 ARG A CA 1
ATOM 4244 C C . ARG A 1 525 ? -18.057 -2.049 41.822 1.00 26.20 525 ARG A C 1
ATOM 4246 O O . ARG A 1 525 ? -17.678 -1.832 42.966 1.00 26.20 525 ARG A O 1
ATOM 4253 N N . ILE A 1 526 ? -19.353 -2.163 41.525 1.00 25.33 526 ILE A N 1
ATOM 4254 C CA . ILE A 1 526 ? -20.412 -1.944 42.532 1.00 25.33 526 ILE A CA 1
ATOM 4255 C C . ILE A 1 526 ? -20.786 -3.242 43.286 1.00 25.33 526 ILE A C 1
ATOM 4257 O O . ILE A 1 526 ? -21.525 -3.196 44.265 1.00 25.33 526 ILE A O 1
ATOM 4261 N N . ILE A 1 527 ? -20.221 -4.407 42.930 1.00 26.61 527 ILE A N 1
ATOM 4262 C CA . ILE A 1 527 ? -20.447 -5.671 43.666 1.00 26.61 527 ILE A CA 1
ATOM 4263 C C . ILE A 1 527 ? -19.129 -6.409 43.947 1.00 26.61 527 ILE A C 1
ATOM 4265 O O . ILE A 1 527 ? -18.990 -7.591 43.662 1.00 26.61 527 ILE A O 1
ATOM 4269 N N . THR A 1 528 ? -18.153 -5.716 44.532 1.00 25.08 528 THR A N 1
ATOM 4270 C CA . THR A 1 528 ? -17.103 -6.350 45.352 1.00 25.08 528 THR A CA 1
ATOM 4271 C C . THR A 1 528 ? -16.753 -5.455 46.542 1.00 25.08 528 THR A C 1
ATOM 4273 O O . THR A 1 528 ? -15.591 -5.165 46.788 1.00 25.08 528 THR A O 1
ATOM 4276 N N . ASN A 1 529 ? -17.755 -4.995 47.294 1.00 25.27 529 ASN A N 1
ATOM 4277 C CA . ASN A 1 529 ? -17.552 -4.741 48.720 1.00 25.27 529 ASN A CA 1
ATOM 4278 C C . ASN A 1 529 ? -18.024 -5.996 49.445 1.00 25.27 529 ASN A C 1
ATOM 4280 O O . ASN A 1 529 ? -19.203 -6.122 49.749 1.00 25.27 529 ASN A O 1
ATOM 4284 N N . ASN A 1 530 ? -17.109 -6.954 49.555 1.00 27.86 530 ASN A N 1
ATOM 4285 C CA . ASN A 1 530 ? -17.035 -7.986 50.586 1.00 27.86 530 ASN A CA 1
ATOM 4286 C C . ASN A 1 530 ? -15.645 -8.633 50.458 1.00 27.86 530 ASN A C 1
ATOM 4288 O O . ASN A 1 530 ? -15.509 -9.819 50.177 1.00 27.86 530 ASN A O 1
ATOM 4292 N N . GLU A 1 531 ? -14.600 -7.819 50.615 1.00 26.64 531 GLU A N 1
ATOM 4293 C CA . GLU A 1 531 ? -13.397 -8.295 51.299 1.00 26.64 531 GLU A CA 1
ATOM 4294 C C . GLU A 1 531 ? -13.647 -8.057 52.793 1.00 26.64 531 GLU A C 1
ATOM 4296 O O . GLU A 1 531 ? -13.197 -7.074 53.373 1.00 26.64 531 GLU A O 1
ATOM 4301 N N . GLU A 1 532 ? -14.467 -8.923 53.388 1.00 27.28 532 GLU A N 1
ATOM 4302 C CA . GLU A 1 532 ? -14.342 -9.223 54.809 1.00 27.28 532 GLU A CA 1
ATOM 4303 C C . GLU A 1 532 ? -13.396 -10.417 54.916 1.00 27.28 532 GLU A C 1
ATOM 4305 O O . GLU A 1 532 ? -13.645 -11.470 54.329 1.00 27.28 532 GLU A O 1
ATOM 4310 N N . ASP A 1 533 ? -12.288 -10.177 55.615 1.00 28.27 533 ASP A N 1
ATOM 4311 C CA . ASP A 1 533 ? -11.533 -11.115 56.439 1.00 28.27 533 ASP A CA 1
ATOM 4312 C C . ASP A 1 533 ? -11.487 -12.577 55.984 1.00 28.27 533 ASP A C 1
ATOM 4314 O O . ASP A 1 533 ? -12.415 -13.332 56.236 1.00 28.27 533 ASP A O 1
ATOM 4318 N N . PHE A 1 534 ? -10.327 -13.026 55.497 1.00 24.58 534 PHE A N 1
ATOM 4319 C CA . PHE A 1 534 ? -9.654 -14.190 56.086 1.00 24.58 534 PHE A CA 1
ATOM 4320 C C . PHE A 1 534 ? -8.143 -14.118 55.812 1.00 24.58 534 PHE A C 1
ATOM 4322 O O . PHE A 1 534 ? -7.711 -13.821 54.699 1.00 24.58 534 PHE A O 1
ATOM 4329 N N . GLN A 1 535 ? -7.386 -14.336 56.891 1.00 27.77 535 GLN A N 1
ATOM 4330 C CA . GLN A 1 535 ? -5.922 -14.393 56.991 1.00 27.77 535 GLN A CA 1
ATOM 4331 C C . GLN A 1 535 ? -5.247 -15.340 55.999 1.00 27.77 535 GLN A C 1
ATOM 4333 O O . GLN A 1 535 ? -5.839 -16.404 55.702 1.00 27.77 535 GLN A O 1
#

Mean predicted aligned error: 13.97 Å

Secondary structure (DSSP, 8-state):
-HHHHHHHHHHHHHHHHHH-SEEEEEPPSS--HHHHHHHHH-SEEEEEEETTSPPPTT-THHHHHHSGGGS---EEEEEEEEESTT-----HHHHHTT---SEEEEEEE-GGGGSS-TTS---HHHHHHHHHHHTTTS---TTSHHHHHHHHHTT-PEEEEE---GGGGHHHHHHHHHHHHTT----EEEEETHHHHHHHHHHH-TT-HHHHHHHHHHHHHHHT-HHHHHHTB---SSBSB--HHHHHHHHHHHTT-BGGG-SS-EEEEEEETTTTEEEEE-SSBHHHHHHHHT--TBTSPPEEPTTT--EEEETHHHHSS-HHHHHHTT-SEEEEE----S---------S---HHHHHHS-HHHHHHHHHHHS--PPPHHHHHH-TTEEEE--S-TTS-TT-GGGHHHHHHHHHHHHHHHHHHHHHH-HHHHHHHHHTTPPPP---TTS--S--HHHHHHHHHPPPP-----TTS--S----------------------------------EEEEE-TTTSSTT--------

Foldseek 3Di:
DQVVLVVLLVVVVVVVVVVFQAEAEDADPDDDPSNLVCLVPALAAEAEDAQVDADPPDDPCVVSQVVPPPDRDRAYEYEHEYEDPPGFRDDVCRVVPVDPHPYYAYAHDYCLVVPDDPPDDDDVVVVVVCCLVPPQQDFDQCQHSVVLVVCQVVLLAEAEEEFDQALLSLLVLLLLVLCVVLSFYHAAYEFFASRRVLSQLCQRPVPDSVSSNVLLLQLLVLLVPPVLQVVQADDDPWAGGACPSVLVSLCVSQPFDWLSRTNHQYWYWWQFPVVRDIDIDRTDGSSLVSSLLNAQTRHYHFDQDPPPRTTIHHRLLAERWPQVVRVVSSHQAYETEDSHAPDDPPPDPCDPDHDPVNVVVVDPPVVSVCSSVVSNNYPPVVVQVPDPRYDYHYFPPNVDHSSNSVCSVVSNVSSNVSSNVVVVVVCVVDPSSVVSSVSSVDRNPSDDPPPPPDDDPLVVSVVSSDDPPPPPPPPPPPDDDDDDDDDDDDDYYDDDDDDDDDDDDDPPPPPNPNYDYDYNVVPPPVPPPPPDDDD

Organism: Meloidogyne incognita (NCBI:txid6306)

Solvent-accessible surface area (backbone atoms only — not comparable to full-atom values): 31027 Å² total; per-residue (Å²): 111,67,71,61,32,55,50,48,45,49,55,52,51,51,53,46,56,76,69,25,86,36,76,44,72,56,66,56,102,52,93,42,76,62,30,56,45,48,68,71,71,39,68,58,49,79,48,77,45,58,44,91,52,75,70,71,85,87,50,73,66,60,58,63,70,55,62,52,78,86,75,64,83,50,48,30,37,38,36,30,36,30,69,55,97,83,56,72,68,58,70,41,60,66,59,55,61,93,50,82,62,76,48,69,44,50,29,82,39,59,67,76,79,66,70,63,67,92,85,60,92,72,57,69,68,59,53,50,52,46,42,60,72,74,50,47,76,50,65,46,53,58,80,36,49,66,46,37,49,52,24,56,74,69,50,60,16,31,21,40,28,27,13,24,28,49,33,41,31,33,18,54,58,19,30,52,50,34,37,53,77,69,54,53,58,76,46,33,35,19,15,5,17,40,11,18,48,54,30,50,48,36,22,65,44,79,89,41,64,66,60,40,52,51,50,49,50,52,48,36,51,58,70,49,36,64,69,59,57,60,74,27,56,37,98,48,100,65,17,41,25,68,43,58,60,60,51,49,50,36,34,70,70,48,55,90,45,38,36,59,34,29,58,28,52,50,38,36,27,23,21,30,67,76,81,72,40,80,42,78,43,57,63,53,56,36,44,59,54,35,50,20,9,52,17,48,61,54,48,25,55,65,36,63,42,89,88,82,62,46,38,25,25,24,4,44,31,42,37,27,66,49,56,67,60,44,43,74,72,49,30,49,40,33,42,35,40,46,39,57,79,91,80,80,92,72,79,77,81,66,71,99,66,79,55,69,67,54,54,68,69,69,37,61,66,54,51,34,51,41,51,49,61,76,44,47,59,41,68,55,66,64,58,53,60,68,33,93,50,37,48,71,44,67,57,97,52,73,94,56,53,55,80,46,27,79,49,37,72,62,40,15,50,49,14,22,54,46,27,65,68,48,47,64,57,48,38,71,70,35,64,67,55,37,50,56,51,51,53,37,69,42,62,52,74,78,79,63,86,76,81,75,82,75,75,61,73,62,56,51,59,50,61,64,45,55,75,81,74,77,77,80,70,71,96,80,78,87,87,79,82,90,80,83,91,80,91,80,83,90,83,84,91,80,92,80,91,86,88,83,89,81,93,73,94,71,88,78,77,73,80,87,66,60,62,48,80,49,60,63,75,85,64,67,71,80,77,67,89,72,87,69,86,82,136

pLDDT: mean 73.17, std 22.92, range [20.52, 97.88]

InterPro domains:
  IPR001423 Lysophospholipase patatin, conserved site [PS01237] (163-195)
  IPR002641 Patatin-like phospholipase domain [PF01734] (160-325)
  IPR002641 Patatin-like phospholipase domain [PS51635] (160-327)
  IPR016035 Acyl transferase/acyl hydrolase/lysophospholipase [SSF52151] (156-428)
  IPR050301 Neuropathy target esterase [PTHR14226] (103-467)
  IPR056556 Lysophospholipase NTE1-like, P-loop domain [PF24179] (2-154)

Radius of gyration: 31.15 Å; Cα contacts (8 Å, |Δi|>4): 803; chains: 1; bounding box: 96×49×99 Å

Nearest PDB structures (foldseek):
  5fya-assembly1_A  TM=7.978E-01  e=7.798E-18  Pseudomonas aeruginosa PAO1
  5fqu-assembly1_A  TM=7.979E-01  e=1.104E-16  Pseudomonas aeruginosa PAO1
  5fqu-assembly1_B  TM=8.086E-01  e=2.878E-16  Pseudomonas aeruginosa PAO1
  1oxw-assembly1_B  TM=6.872E-01  e=1.166E-10  Solanum cardiophyllum
  4pka-assembly1_X  TM=6.611E-01  e=2.168E-10  Solanum cardiophyllum